Protein AF-A0A961L7G4-F1 (afdb_monomer_lite)

Foldseek 3Di:
DVVVVVQVLCCLQFNWPPDGSQPFQEWAADLLFIATVNTGTPDRVQWFFFDDDRRQTQWTWGDGLRWIKIFGADCVAPQLVVGNNRGRDIDTRFQQADELEPPDVDDDAADVSVVVSLVQLLCVLLQNDWDWDDDPNDIDIDGQDFWDWGAGSVGDIDIDGSDHQYAYEFEEQPDFYQHDADPVRHGDGRSLVCLQSSVLSNVSLLPDPDGDHSDPPQAHEYEHPDAQAQVSLLVVLVSNQVSCVVNVHPRLSYAYEYEPQALNCLLHVLNNCVSRVSRYAEYEHPPVSNVVNLCVVCVVVDAFDFPVCLCVALQVVLSLQSLLQSCLVSVNQVRHFSEYEEDPPQVPLVVCLVPVLVCLLSLGPYYHYDDPVSRRSVSSSSSVHSSSVSSVVSNVVHGPHDSVSNPPRRHDPDDPDDPVRVVVSVVVVVCVVVVVD

Radius of gyration: 24.45 Å; chains: 1; bounding box: 75×53×70 Å

Structure (mmCIF, N/CA/C/O backbone):
data_AF-A0A961L7G4-F1
#
_entry.id   AF-A0A961L7G4-F1
#
loop_
_atom_site.group_PDB
_atom_site.id
_atom_site.type_symbol
_atom_site.label_atom_id
_atom_site.label_alt_id
_atom_site.label_comp_id
_atom_site.label_asym_id
_atom_site.label_entity_id
_atom_site.label_seq_id
_atom_site.pdbx_PDB_ins_code
_atom_site.Cartn_x
_atom_site.Cartn_y
_atom_site.Cartn_z
_atom_site.occupancy
_atom_site.B_iso_or_equiv
_atom_site.auth_seq_id
_atom_site.auth_comp_id
_atom_site.auth_asym_id
_atom_site.auth_atom_id
_atom_site.pdbx_PDB_model_num
ATOM 1 N N . ARG A 1 1 ? -25.245 16.116 4.192 1.00 88.69 1 ARG A N 1
ATOM 2 C CA . ARG A 1 1 ? -24.722 15.228 3.119 1.00 88.69 1 ARG A CA 1
ATOM 3 C C . ARG A 1 1 ? -23.664 14.251 3.644 1.00 88.69 1 ARG A C 1
ATOM 5 O O . ARG A 1 1 ? -23.886 13.064 3.485 1.00 88.69 1 ARG A O 1
ATOM 12 N N . VAL A 1 2 ? -22.587 14.702 4.309 1.00 94.38 2 VAL A N 1
ATOM 13 C CA . VAL A 1 2 ? -21.545 13.802 4.869 1.00 94.38 2 VAL A CA 1
ATOM 14 C C . VAL A 1 2 ? -22.110 12.794 5.879 1.00 94.38 2 VAL A C 1
ATOM 16 O O . VAL A 1 2 ? -21.948 11.601 5.666 1.00 94.38 2 VAL A O 1
ATOM 19 N N . VAL A 1 3 ? -22.854 13.255 6.896 1.00 94.75 3 VAL A N 1
ATOM 20 C CA . VAL A 1 3 ? -23.486 12.375 7.906 1.00 94.75 3 VAL A CA 1
ATOM 21 C C . VAL A 1 3 ? -24.335 11.289 7.242 1.00 94.75 3 VAL A C 1
ATOM 23 O O . VAL A 1 3 ? -24.100 10.111 7.466 1.00 94.75 3 VAL A O 1
ATOM 26 N N . ALA A 1 4 ? -25.246 11.668 6.340 1.00 95.62 4 ALA A N 1
ATOM 27 C CA . ALA A 1 4 ? -26.076 10.709 5.608 1.00 95.62 4 ALA A CA 1
ATOM 28 C C . ALA A 1 4 ? -25.246 9.670 4.832 1.00 95.62 4 ALA A C 1
ATOM 30 O O . ALA A 1 4 ? -25.567 8.488 4.856 1.00 95.62 4 ALA A O 1
ATOM 31 N N . ARG A 1 5 ? -24.148 10.079 4.181 1.00 96.38 5 ARG A N 1
ATOM 32 C CA . ARG A 1 5 ? -23.273 9.145 3.457 1.00 96.38 5 ARG A CA 1
ATOM 33 C C . ARG A 1 5 ? -22.536 8.190 4.399 1.00 96.38 5 ARG A C 1
ATOM 35 O O . ARG A 1 5 ? -22.383 7.027 4.046 1.00 96.38 5 ARG A O 1
ATOM 42 N N . ALA A 1 6 ? -22.122 8.663 5.574 1.00 97.62 6 ALA A N 1
ATOM 43 C CA . ALA A 1 6 ? -21.542 7.814 6.609 1.00 97.62 6 ALA A CA 1
ATOM 44 C C . ALA A 1 6 ? -22.567 6.799 7.136 1.00 97.62 6 ALA A C 1
ATOM 46 O O . ALA A 1 6 ? -22.234 5.631 7.265 1.00 97.62 6 ALA A O 1
ATOM 47 N N . ARG A 1 7 ? -23.827 7.201 7.352 1.00 97.56 7 ARG A N 1
ATOM 48 C CA . ARG A 1 7 ? -24.900 6.280 7.769 1.00 97.56 7 ARG A CA 1
ATOM 49 C C . ARG A 1 7 ? -25.186 5.203 6.723 1.00 97.56 7 ARG A C 1
ATOM 51 O O . ARG A 1 7 ? -25.229 4.040 7.087 1.00 97.56 7 ARG A O 1
ATOM 58 N N . VAL A 1 8 ? -25.244 5.566 5.437 1.00 97.69 8 VAL A N 1
ATOM 59 C CA . VAL A 1 8 ? -25.352 4.586 4.336 1.00 97.69 8 VAL A CA 1
ATOM 60 C C . VAL A 1 8 ? -24.184 3.601 4.351 1.00 97.69 8 VAL A C 1
ATOM 62 O O . VAL A 1 8 ? -24.391 2.408 4.186 1.00 97.69 8 VAL A O 1
ATOM 65 N N . PHE A 1 9 ? -22.958 4.078 4.576 1.00 98.44 9 PHE A N 1
ATOM 66 C CA . PHE A 1 9 ? -21.807 3.189 4.726 1.00 98.44 9 PHE A CA 1
ATOM 67 C C . PHE A 1 9 ? -21.961 2.233 5.922 1.00 98.44 9 PHE A C 1
ATOM 69 O O . PHE A 1 9 ? -21.662 1.050 5.788 1.00 98.44 9 PHE A O 1
ATOM 76 N N . LEU A 1 10 ? -22.432 2.726 7.072 1.00 98.62 10 LEU A N 1
ATOM 77 C CA . LEU A 1 10 ? -22.656 1.885 8.249 1.00 98.62 10 LEU A CA 1
ATOM 78 C C . LEU A 1 10 ? -23.757 0.848 8.005 1.00 98.62 10 LEU A C 1
ATOM 80 O O . LEU A 1 10 ? -23.556 -0.304 8.355 1.00 98.62 10 LEU A O 1
ATOM 84 N N . ASP A 1 11 ? -24.854 1.216 7.343 1.00 98.38 11 ASP A N 1
ATOM 85 C CA . ASP A 1 11 ? -25.914 0.269 6.974 1.00 98.38 11 ASP A CA 1
ATOM 86 C C . ASP A 1 11 ? -25.420 -0.807 5.995 1.00 98.38 11 ASP A C 1
ATOM 88 O O . ASP A 1 11 ? -25.822 -1.962 6.089 1.00 98.38 11 ASP A O 1
ATOM 92 N N . GLU A 1 12 ? -24.531 -0.450 5.062 1.00 97.81 12 GLU A N 1
ATOM 93 C CA . GLU A 1 12 ? -23.933 -1.405 4.123 1.00 97.81 12 GLU A CA 1
ATOM 94 C C . GLU A 1 12 ? -22.936 -2.362 4.809 1.00 97.81 12 GLU A C 1
ATOM 96 O O . GLU A 1 12 ? -22.898 -3.545 4.481 1.00 97.81 12 GLU A O 1
ATOM 101 N N . ALA A 1 13 ? -22.102 -1.867 5.732 1.00 98.38 13 ALA A N 1
ATOM 102 C CA . ALA A 1 13 ? -21.004 -2.642 6.325 1.00 98.38 13 ALA A CA 1
ATOM 103 C C . ALA A 1 13 ? -21.362 -3.327 7.658 1.00 98.38 13 ALA A C 1
ATOM 105 O O . ALA A 1 13 ? -20.794 -4.375 7.983 1.00 98.38 13 ALA A O 1
ATOM 106 N N . PHE A 1 14 ? -22.281 -2.742 8.425 1.00 98.50 14 PHE A N 1
ATOM 107 C CA . PHE A 1 14 ? -22.672 -3.134 9.782 1.00 98.50 14 PHE A CA 1
ATOM 108 C C . PHE A 1 14 ? -24.202 -3.098 9.952 1.00 98.50 14 PHE A C 1
ATOM 110 O O . PHE A 1 14 ? -24.692 -2.434 10.860 1.00 98.50 14 PHE A O 1
ATOM 117 N N . PRO A 1 15 ? -24.976 -3.773 9.085 1.00 98.25 15 PRO A N 1
ATOM 118 C CA . PRO A 1 15 ? -26.431 -3.666 9.097 1.00 98.25 15 PRO A CA 1
ATOM 119 C C . PRO A 1 15 ? -27.023 -3.994 10.473 1.00 98.25 15 PRO A C 1
ATOM 121 O O . PRO A 1 15 ? -26.563 -4.906 11.165 1.00 98.25 15 PRO A O 1
ATOM 124 N N . LEU A 1 16 ? -28.070 -3.262 10.848 1.00 98.06 16 LEU A N 1
ATOM 125 C CA . LEU A 1 16 ? -28.826 -3.467 12.083 1.00 98.06 16 LEU A CA 1
ATOM 126 C C . LEU A 1 16 ? -30.071 -4.303 11.804 1.00 98.06 16 LEU A C 1
ATOM 128 O O . LEU A 1 16 ? -30.701 -4.181 10.751 1.00 98.06 16 LEU A O 1
ATOM 132 N N . ALA A 1 17 ? -30.466 -5.137 12.760 1.00 96.50 17 ALA A N 1
ATOM 133 C CA . ALA A 1 17 ? -31.730 -5.846 12.660 1.00 96.50 17 ALA A CA 1
ATOM 134 C C . ALA A 1 17 ? -32.893 -4.842 12.781 1.00 96.50 17 ALA A C 1
ATOM 136 O O . ALA A 1 17 ? -33.043 -4.176 13.798 1.00 96.50 17 ALA A O 1
ATOM 137 N N . GLY A 1 18 ? -33.730 -4.720 11.748 1.00 90.50 18 GLY A N 1
ATOM 138 C CA . GLY A 1 18 ? -35.003 -3.984 11.818 1.00 90.50 18 GLY A CA 1
ATOM 139 C C . GLY A 1 18 ? -34.924 -2.455 11.953 1.00 90.50 18 GLY A C 1
ATOM 140 O O . GLY A 1 18 ? -35.962 -1.830 12.152 1.00 90.50 18 GLY A O 1
ATOM 141 N N . THR A 1 19 ? -33.743 -1.843 11.831 1.00 94.56 19 THR A N 1
ATOM 142 C CA . THR A 1 19 ? -33.563 -0.379 11.849 1.00 94.56 19 THR A CA 1
ATOM 143 C C . THR A 1 19 ? -32.386 0.045 10.959 1.00 94.56 19 THR A C 1
ATOM 145 O O . THR A 1 19 ? -31.691 -0.800 10.401 1.00 94.56 19 THR A O 1
ATOM 148 N N . SER A 1 20 ? -32.169 1.352 10.807 1.00 97.06 20 SER A N 1
ATOM 149 C CA . SER A 1 20 ? -31.026 1.940 10.100 1.00 97.06 20 SER A CA 1
ATOM 150 C C . SER A 1 20 ? -30.177 2.767 11.061 1.00 97.06 20 SER A C 1
ATOM 152 O O . SER A 1 20 ? -30.685 3.448 11.955 1.00 97.06 20 SER A O 1
ATOM 154 N N . HIS A 1 21 ? -28.866 2.796 10.823 1.00 97.81 21 HIS A N 1
ATOM 155 C CA . HIS A 1 21 ? -27.957 3.717 11.493 1.00 97.81 21 HIS A CA 1
ATOM 156 C C . HIS A 1 21 ? -28.370 5.184 11.308 1.00 97.81 21 HIS A C 1
ATOM 158 O O . HIS A 1 21 ? -27.958 6.018 12.115 1.00 97.81 21 HIS A O 1
ATOM 164 N N . ALA A 1 22 ? -29.127 5.525 10.260 1.00 96.19 22 ALA A N 1
ATOM 165 C CA . ALA A 1 22 ? -29.623 6.876 10.013 1.00 96.19 22 ALA A CA 1
ATOM 166 C C . ALA A 1 22 ? -30.674 7.337 11.035 1.00 96.19 22 ALA A C 1
ATOM 168 O O . ALA A 1 22 ? -30.723 8.531 11.336 1.00 96.19 22 ALA A O 1
ATOM 169 N N . ASP A 1 23 ? -31.447 6.401 11.586 1.00 95.75 23 ASP A N 1
ATOM 170 C CA . ASP A 1 23 ? -32.513 6.665 12.560 1.00 95.75 23 ASP A CA 1
ATOM 171 C C . ASP A 1 23 ? -32.078 6.398 14.009 1.00 95.75 23 ASP A C 1
ATOM 173 O O . ASP A 1 23 ? -32.839 6.652 14.945 1.00 95.75 23 ASP A O 1
ATOM 177 N N . ALA A 1 24 ? -30.843 5.922 14.196 1.00 96.12 24 ALA A N 1
ATOM 178 C CA . ALA A 1 24 ? -30.295 5.550 15.490 1.00 96.12 24 ALA A CA 1
ATOM 179 C C . ALA A 1 24 ? -30.242 6.733 16.470 1.00 96.12 24 ALA A C 1
ATOM 181 O O . ALA A 1 24 ? -29.663 7.786 16.179 1.00 96.12 24 ALA A O 1
ATOM 182 N N . ARG A 1 25 ? -30.765 6.526 17.682 1.00 96.75 25 ARG A N 1
ATOM 183 C CA . ARG A 1 25 ? -30.749 7.508 18.784 1.00 96.75 25 ARG A CA 1
ATOM 184 C C . ARG A 1 25 ? -29.830 7.105 19.925 1.00 96.75 25 ARG A C 1
ATOM 186 O O . ARG A 1 25 ? -29.386 7.964 20.693 1.00 96.75 25 ARG A O 1
ATOM 193 N N . ARG A 1 26 ? -29.538 5.814 20.064 1.00 96.56 26 ARG A N 1
ATOM 194 C CA . ARG A 1 26 ? -28.725 5.296 21.158 1.00 96.56 26 ARG A CA 1
ATOM 195 C C . ARG A 1 26 ? -27.897 4.095 20.733 1.00 96.56 26 ARG A C 1
ATOM 197 O O . ARG A 1 26 ? -28.440 3.094 20.291 1.00 96.56 26 ARG A O 1
ATOM 204 N N . TYR A 1 27 ? -26.599 4.168 21.009 1.00 98.31 27 TYR A N 1
ATOM 205 C CA . TYR A 1 27 ? -25.680 3.031 20.991 1.00 98.31 27 TYR A CA 1
ATOM 206 C C . TYR A 1 27 ? -25.350 2.664 22.433 1.00 98.31 27 TYR A C 1
ATOM 208 O O . TYR A 1 27 ? -25.075 3.547 23.248 1.00 98.31 27 TYR A O 1
ATOM 216 N N . HIS A 1 28 ? -25.404 1.382 22.773 1.00 98.31 28 HIS A N 1
ATOM 217 C CA . HIS A 1 28 ? -24.981 0.898 24.081 1.00 98.31 28 HIS A CA 1
ATOM 218 C C . HIS A 1 28 ? -24.555 -0.565 24.021 1.00 98.31 28 HIS A C 1
ATOM 220 O O . HIS A 1 28 ? -24.944 -1.297 23.121 1.00 98.31 28 HIS A O 1
ATOM 226 N N . VAL A 1 29 ? -23.765 -0.985 25.000 1.00 98.19 29 VAL A N 1
ATOM 227 C CA . VAL A 1 29 ? -23.283 -2.356 25.145 1.00 98.19 29 VAL A CA 1
ATOM 228 C C . VAL A 1 29 ? -24.029 -3.022 26.298 1.00 98.19 29 VAL A C 1
ATOM 230 O O . VAL A 1 29 ? -24.108 -2.465 27.400 1.00 98.19 29 VAL A O 1
ATOM 233 N N . ARG A 1 30 ? -24.599 -4.206 26.056 1.00 96.88 30 ARG A N 1
ATOM 234 C CA . ARG A 1 30 ? -25.304 -5.007 27.067 1.00 96.88 30 ARG A CA 1
ATOM 235 C C . ARG A 1 30 ? -25.035 -6.488 26.828 1.00 96.88 30 ARG A C 1
ATOM 237 O O . ARG A 1 30 ? -25.307 -6.984 25.748 1.00 96.88 30 ARG A O 1
ATOM 244 N N . GLY A 1 31 ? -24.545 -7.186 27.854 1.00 93.62 31 GLY A N 1
ATOM 245 C CA . GLY A 1 31 ? -24.281 -8.628 27.766 1.00 93.62 31 GLY A CA 1
ATOM 246 C C . GLY A 1 31 ? -23.250 -8.994 26.696 1.00 93.62 31 GLY A C 1
ATOM 247 O O . GLY A 1 31 ? -23.433 -9.990 26.017 1.00 93.62 31 GLY A O 1
ATOM 248 N N . GLY A 1 32 ? -22.227 -8.155 26.504 1.00 95.19 32 GLY A N 1
ATOM 249 C CA . GLY A 1 32 ? -21.204 -8.346 25.471 1.00 95.19 32 GLY A CA 1
ATOM 250 C C . GLY A 1 32 ? -21.614 -7.908 24.064 1.00 95.19 32 GLY A C 1
ATOM 251 O O . GLY A 1 32 ? -20.765 -7.805 23.191 1.00 95.19 32 GLY A O 1
ATOM 252 N N . GLU A 1 33 ? -22.871 -7.542 23.833 1.00 97.06 33 GLU A N 1
ATOM 253 C CA . GLU A 1 33 ? -23.348 -7.164 22.503 1.00 97.06 33 GLU A CA 1
ATOM 254 C C . GLU A 1 33 ? -23.518 -5.650 22.359 1.00 97.06 33 GLU A C 1
ATOM 256 O O . GLU A 1 33 ? -23.928 -4.959 23.299 1.00 97.06 33 GLU A O 1
ATOM 261 N N . LEU A 1 34 ? -23.241 -5.131 21.160 1.00 98.31 34 LEU A N 1
ATOM 262 C CA . LEU A 1 34 ? -23.624 -3.777 20.774 1.00 98.31 34 LEU A CA 1
ATOM 263 C C . LEU A 1 34 ? -25.097 -3.752 20.359 1.00 98.31 34 LEU A C 1
ATOM 265 O O . LEU A 1 34 ? -25.500 -4.442 19.425 1.00 98.31 34 LEU A O 1
ATOM 269 N N . LEU A 1 35 ? -25.865 -2.879 21.002 1.00 98.19 35 LEU A N 1
ATOM 270 C CA . LEU A 1 35 ? -27.266 -2.622 20.708 1.00 98.19 35 LEU A CA 1
ATOM 271 C C . LEU A 1 35 ? -27.467 -1.175 20.257 1.00 98.19 35 LEU A C 1
ATOM 273 O O . LEU A 1 35 ? -26.970 -0.227 20.881 1.00 98.19 35 LEU A O 1
ATOM 277 N N . VAL A 1 36 ? -28.253 -1.011 19.198 1.00 97.81 36 VAL A N 1
ATOM 278 C CA . VAL A 1 36 ? -28.643 0.273 18.620 1.00 97.81 36 VAL A CA 1
ATOM 279 C C . VAL A 1 36 ? -30.156 0.393 18.698 1.00 97.81 36 VAL A C 1
ATOM 281 O O . VAL A 1 36 ? -30.868 -0.361 18.045 1.00 97.81 36 VAL A O 1
ATOM 284 N N . ASP A 1 37 ? -30.643 1.292 19.553 1.00 96.19 37 ASP A N 1
ATOM 285 C CA . ASP A 1 37 ? -32.067 1.388 19.915 1.00 96.19 37 ASP A CA 1
ATOM 286 C C . ASP A 1 37 ? -32.680 0.017 20.272 1.00 96.19 37 ASP A C 1
ATOM 288 O O . ASP A 1 37 ? -33.744 -0.363 19.796 1.00 96.19 37 ASP A O 1
ATOM 292 N N . ASP A 1 38 ? -31.951 -0.735 21.107 1.00 96.06 38 ASP A N 1
ATOM 293 C CA . ASP A 1 38 ? -32.267 -2.097 21.570 1.00 96.06 38 ASP A CA 1
ATOM 294 C C . ASP A 1 38 ? -32.261 -3.193 20.485 1.00 96.06 38 ASP A C 1
ATOM 296 O O . ASP A 1 38 ? -32.510 -4.357 20.802 1.00 96.06 38 ASP A O 1
ATOM 300 N N . MET A 1 39 ? -31.880 -2.866 19.247 1.00 97.62 39 MET A N 1
ATOM 301 C CA . MET A 1 39 ? -31.693 -3.834 18.165 1.00 97.62 39 MET A CA 1
ATOM 302 C C . MET A 1 39 ? -30.213 -4.220 17.997 1.00 97.62 39 MET A C 1
ATOM 304 O O . MET A 1 39 ? -29.344 -3.347 18.081 1.00 97.62 39 MET A O 1
ATOM 308 N N . PRO A 1 40 ? -29.891 -5.500 17.745 1.00 97.50 40 PRO A N 1
ATOM 309 C CA . PRO A 1 40 ? -28.516 -5.935 17.517 1.00 97.50 40 PRO A CA 1
ATOM 310 C C . PRO A 1 40 ? -28.035 -5.614 16.092 1.00 97.50 40 PRO A C 1
ATOM 312 O O . PRO A 1 40 ? -28.828 -5.341 15.183 1.00 97.50 40 PRO A O 1
ATOM 315 N N . LEU A 1 41 ? -26.719 -5.716 15.882 1.00 98.25 41 LEU A N 1
ATOM 316 C CA . LEU A 1 41 ? -26.168 -5.916 14.538 1.00 98.25 41 LEU A CA 1
ATOM 317 C C . LEU A 1 41 ? -26.725 -7.225 13.948 1.00 98.25 41 LEU A C 1
ATOM 319 O O . LEU A 1 41 ? -26.935 -8.194 14.675 1.00 98.25 41 LEU A O 1
ATOM 323 N N . VAL A 1 42 ? -26.915 -7.283 12.629 1.00 98.31 42 VAL A N 1
ATOM 324 C CA . VAL A 1 42 ? -27.249 -8.536 11.923 1.00 98.31 42 VAL A CA 1
ATOM 325 C C . VAL A 1 42 ? -26.136 -9.577 12.095 1.00 98.31 42 VAL A C 1
ATOM 327 O O . VAL A 1 42 ? -26.420 -10.767 12.183 1.00 98.31 42 VAL A O 1
ATOM 330 N N . GLU A 1 43 ? -24.887 -9.116 12.188 1.00 97.88 43 GLU A N 1
ATOM 331 C CA . GLU A 1 43 ? -23.687 -9.916 12.459 1.00 97.88 43 GLU A CA 1
ATOM 332 C C . GLU A 1 43 ? -23.034 -9.398 13.759 1.00 97.88 43 GLU A C 1
ATOM 334 O O . GLU A 1 43 ? -22.198 -8.484 13.706 1.00 97.88 43 GLU A O 1
ATOM 339 N N . PRO A 1 44 ? -23.446 -9.897 14.944 1.00 97.06 44 PRO A N 1
ATOM 340 C CA . PRO A 1 44 ? -22.960 -9.415 16.241 1.00 97.06 44 PRO A CA 1
ATOM 341 C C . PRO A 1 44 ? -21.435 -9.465 16.401 1.00 97.06 44 PRO A C 1
ATOM 343 O O . PRO A 1 44 ? -20.851 -8.589 17.036 1.00 97.06 44 PRO A O 1
ATOM 346 N N . GLU A 1 45 ? -20.766 -10.427 15.767 1.00 97.00 45 GLU A N 1
ATOM 347 C CA . GLU A 1 45 ? -19.312 -10.609 15.781 1.00 97.00 45 GLU A CA 1
ATOM 348 C C . GLU A 1 45 ? -18.526 -9.458 15.134 1.00 97.00 45 GLU A C 1
ATOM 350 O O . GLU A 1 45 ? -17.304 -9.365 15.294 1.00 97.00 45 GLU A O 1
ATOM 355 N N . LYS A 1 46 ? -19.204 -8.561 14.404 1.00 98.44 46 LYS A N 1
ATOM 356 C CA . LYS A 1 46 ? -18.589 -7.333 13.886 1.00 98.44 46 LYS A CA 1
ATOM 357 C C . LYS A 1 46 ? -18.305 -6.316 14.990 1.00 98.44 46 LYS A C 1
ATOM 359 O O . LYS A 1 46 ? -17.529 -5.392 14.746 1.00 98.44 46 LYS A O 1
ATOM 364 N N . PHE A 1 47 ? -18.879 -6.469 16.184 1.00 98.69 47 PHE A N 1
ATOM 365 C CA . PHE A 1 47 ? -18.534 -5.672 17.358 1.00 98.69 47 PHE A CA 1
ATOM 366 C C . PHE A 1 47 ? -17.247 -6.184 18.018 1.00 98.69 47 PHE A C 1
ATOM 368 O O . PHE A 1 47 ? -17.160 -7.333 18.440 1.00 98.69 47 PHE A O 1
ATOM 375 N N . ILE A 1 48 ? -16.236 -5.314 18.116 1.00 98.56 48 ILE A N 1
ATOM 376 C CA . ILE A 1 48 ? -14.892 -5.673 18.603 1.00 98.56 48 ILE A CA 1
ATOM 377 C C . ILE A 1 48 ? -14.583 -5.080 19.977 1.00 98.56 48 ILE A C 1
ATOM 379 O O . ILE A 1 48 ? -13.733 -5.607 20.692 1.00 98.56 48 ILE A O 1
ATOM 383 N N . GLY A 1 49 ? -15.241 -3.989 20.362 1.00 98.38 49 GLY A N 1
ATOM 384 C CA . GLY A 1 49 ? -15.043 -3.385 21.674 1.00 98.38 49 GLY A CA 1
ATOM 385 C C . GLY A 1 49 ? -15.512 -1.942 21.757 1.00 98.38 49 GLY A C 1
ATOM 386 O O . GLY A 1 49 ? -16.058 -1.391 20.806 1.00 98.38 49 GLY A O 1
ATOM 387 N N . TYR A 1 50 ? -15.307 -1.311 22.907 1.00 98.69 50 TYR A N 1
ATOM 388 C CA . TYR A 1 50 ? -15.765 0.054 23.168 1.00 98.69 50 TYR A CA 1
ATOM 389 C C . TYR A 1 50 ? -14.837 0.808 24.129 1.00 98.69 50 TYR A C 1
ATOM 391 O O . TYR A 1 50 ? -13.938 0.227 24.736 1.00 98.69 50 TYR A O 1
ATOM 399 N N . ARG A 1 51 ? -15.052 2.117 24.267 1.00 98.38 51 ARG A N 1
ATOM 400 C CA . ARG A 1 51 ? -14.446 2.973 25.299 1.00 98.38 51 ARG A CA 1
ATOM 401 C C . ARG A 1 51 ? -15.514 3.678 26.119 1.00 98.38 51 ARG A C 1
ATOM 403 O O . ARG A 1 51 ? -16.629 3.898 25.646 1.00 98.38 51 ARG A O 1
ATOM 410 N N . GLY A 1 52 ? -15.148 4.074 27.332 1.00 96.94 52 GLY A N 1
ATOM 411 C CA . GLY A 1 52 ? -16.054 4.737 28.261 1.00 96.94 52 GLY A CA 1
ATOM 412 C C . GLY A 1 52 ? -17.072 3.772 28.869 1.00 96.94 52 GLY A C 1
ATOM 413 O O . GLY A 1 52 ? -16.833 2.572 28.995 1.00 96.94 52 GLY A O 1
ATOM 414 N N . HIS A 1 53 ? -18.221 4.298 29.283 1.00 96.44 53 HIS A N 1
ATOM 415 C CA . HIS A 1 53 ? -19.225 3.516 30.000 1.00 96.44 53 HIS A CA 1
ATOM 416 C C . HIS A 1 53 ? -20.127 2.720 29.030 1.00 96.44 53 HIS A C 1
ATOM 418 O O . HIS A 1 53 ? -20.708 3.318 28.130 1.00 96.44 53 HIS A O 1
ATOM 424 N N . PRO A 1 54 ? -20.383 1.409 29.228 1.00 96.69 54 PRO A N 1
ATOM 425 C CA . PRO A 1 54 ? -21.118 0.580 28.256 1.00 96.69 54 PRO A CA 1
ATOM 426 C C . PRO A 1 54 ? -22.540 1.079 27.952 1.00 96.69 54 PRO A C 1
ATOM 428 O O . PRO A 1 54 ? -23.022 0.958 26.833 1.00 96.69 54 PRO A O 1
ATOM 431 N N . ARG A 1 55 ? -23.228 1.706 28.916 1.00 96.69 55 ARG A N 1
ATOM 432 C CA . ARG A 1 55 ? -24.572 2.289 28.694 1.00 96.69 55 ARG A CA 1
ATOM 433 C C . ARG A 1 55 ? -24.609 3.524 27.778 1.00 96.69 55 ARG A C 1
ATOM 435 O O . ARG A 1 55 ? -25.705 3.881 27.340 1.00 96.69 55 ARG A O 1
ATOM 442 N N . ALA A 1 56 ? -23.465 4.177 27.583 1.00 96.75 56 ALA A N 1
ATOM 443 C CA . ALA A 1 56 ? -23.268 5.389 26.791 1.00 96.75 56 ALA A CA 1
ATOM 444 C C . ALA A 1 56 ? -21.770 5.483 26.419 1.00 96.75 56 ALA A C 1
ATOM 446 O O . ALA A 1 56 ? -21.034 6.240 27.057 1.00 96.75 56 ALA A O 1
ATOM 447 N N . PRO A 1 57 ? -21.296 4.642 25.483 1.00 97.81 57 PRO A N 1
ATOM 448 C CA . PRO A 1 57 ? -19.878 4.541 25.168 1.00 97.81 57 PRO A CA 1
ATOM 449 C C . PRO A 1 57 ? -19.370 5.827 24.511 1.00 97.81 57 PRO A C 1
ATOM 451 O O . PRO A 1 57 ? -20.083 6.468 23.742 1.00 97.81 57 PRO A O 1
ATOM 454 N N . GLU A 1 58 ? -18.117 6.174 24.789 1.00 98.38 58 GLU A N 1
ATOM 455 C CA . GLU A 1 58 ? -17.407 7.282 24.135 1.00 98.38 58 GLU A CA 1
ATOM 456 C C . GLU A 1 58 ? -16.994 6.903 22.713 1.00 98.38 58 GLU A C 1
ATOM 458 O O . GLU A 1 58 ? -17.015 7.726 21.798 1.00 98.38 58 GLU A O 1
ATOM 463 N N . SER A 1 59 ? -16.641 5.635 22.503 1.00 98.38 59 SER A N 1
ATOM 464 C CA . SER A 1 59 ? -16.472 5.088 21.165 1.00 98.38 59 SER A CA 1
ATOM 465 C C . SER A 1 59 ? -16.783 3.601 21.097 1.00 98.38 59 SER A C 1
ATOM 467 O O . SER A 1 59 ? -16.745 2.891 22.102 1.00 98.38 59 SER A O 1
ATOM 469 N N . VAL A 1 60 ? -17.118 3.139 19.896 1.00 98.75 60 VAL A N 1
ATOM 470 C CA . VAL A 1 60 ? -17.397 1.736 19.566 1.00 98.75 60 VAL A CA 1
ATOM 471 C C . VAL A 1 60 ? -16.481 1.333 18.419 1.00 98.75 60 VAL A C 1
ATOM 473 O O . VAL A 1 60 ? -16.409 2.034 17.413 1.00 98.75 60 VAL A O 1
ATOM 476 N N . LEU A 1 61 ? -15.801 0.202 18.566 1.00 98.88 61 LEU A N 1
ATOM 477 C CA . LEU A 1 61 ? -14.941 -0.401 17.561 1.00 98.88 61 LEU A CA 1
ATOM 478 C C . LEU A 1 61 ? -15.684 -1.543 16.864 1.00 98.88 61 LEU A C 1
ATOM 480 O O . LEU A 1 61 ? -16.120 -2.505 17.500 1.00 98.88 61 LEU A O 1
ATOM 484 N N . LEU A 1 62 ? -15.790 -1.435 15.547 1.00 98.88 62 LEU A N 1
ATOM 485 C CA . LEU A 1 62 ? -16.377 -2.432 14.661 1.00 98.88 62 LEU A CA 1
ATOM 486 C C . LEU A 1 62 ? -15.318 -2.977 13.701 1.00 98.88 62 LEU A C 1
ATOM 488 O O . LEU A 1 62 ? -14.291 -2.331 13.491 1.00 98.88 62 LEU A O 1
ATOM 492 N N . ARG A 1 63 ? -15.561 -4.136 13.081 1.00 98.75 63 ARG A N 1
ATOM 493 C CA . ARG A 1 63 ? -14.684 -4.694 12.041 1.00 98.75 63 ARG A CA 1
ATOM 494 C C . ARG A 1 63 ? -15.471 -5.365 10.927 1.00 98.75 63 ARG A C 1
ATOM 496 O O . ARG A 1 63 ? -16.330 -6.197 11.186 1.00 98.75 63 ARG A O 1
ATOM 503 N N . ASN A 1 64 ? -15.135 -5.033 9.685 1.00 98.69 64 ASN A N 1
ATOM 504 C CA . ASN A 1 64 ? -15.721 -5.632 8.490 1.00 98.69 64 ASN A CA 1
ATOM 505 C C . ASN A 1 64 ? -14.611 -5.927 7.467 1.00 98.69 64 ASN A C 1
ATOM 507 O O . ASN A 1 64 ? -13.760 -5.071 7.235 1.00 98.69 64 ASN A O 1
ATOM 511 N N . HIS A 1 65 ? -14.592 -7.137 6.895 1.00 97.81 65 HIS A N 1
ATOM 512 C CA . HIS A 1 65 ? -13.527 -7.623 5.992 1.00 97.81 65 HIS A CA 1
ATOM 513 C C . HIS A 1 65 ? -12.093 -7.399 6.524 1.00 97.81 65 HIS A C 1
ATOM 515 O O . HIS A 1 65 ? -11.172 -7.071 5.780 1.00 97.81 65 HIS A O 1
ATOM 521 N N . GLY A 1 66 ? -11.901 -7.553 7.839 1.00 96.62 66 GLY A N 1
ATOM 522 C CA . GLY A 1 66 ? -10.601 -7.388 8.498 1.00 96.62 66 GLY A CA 1
ATOM 523 C C . GLY A 1 66 ? -10.175 -5.943 8.786 1.00 96.62 66 GLY A C 1
ATOM 524 O O . GLY A 1 66 ? -9.169 -5.769 9.466 1.00 96.62 66 GLY A O 1
ATOM 525 N N . LEU A 1 67 ? -10.937 -4.935 8.344 1.00 98.38 67 LEU A N 1
ATOM 526 C CA . LEU A 1 67 ? -10.673 -3.517 8.610 1.00 98.38 67 LEU A CA 1
ATOM 527 C C . LEU A 1 67 ? -11.564 -2.988 9.731 1.00 98.38 67 LEU A C 1
ATOM 529 O O . LEU A 1 67 ? -12.774 -3.248 9.746 1.00 98.38 67 LEU A O 1
ATOM 533 N N . HIS A 1 68 ? -10.975 -2.228 10.650 1.00 98.75 68 HIS A N 1
ATOM 534 C CA . HIS A 1 68 ? -11.692 -1.629 11.767 1.00 98.75 68 HIS A CA 1
ATOM 535 C C . HIS A 1 68 ? -12.354 -0.291 11.420 1.00 98.75 68 HIS A C 1
ATOM 537 O O . HIS A 1 68 ? -11.871 0.487 10.595 1.00 98.75 68 HIS A O 1
ATOM 543 N N . VAL A 1 69 ? -13.447 0.003 12.124 1.00 98.81 69 VAL A N 1
ATOM 544 C CA . VAL A 1 69 ? -14.167 1.277 12.073 1.00 98.81 69 VAL A CA 1
ATOM 545 C C . VAL A 1 69 ? -14.486 1.713 13.498 1.00 98.81 69 VAL A C 1
ATOM 547 O O . VAL A 1 69 ? -15.158 0.989 14.227 1.00 98.81 69 VAL A O 1
ATOM 550 N N . GLU A 1 70 ? -14.012 2.889 13.902 1.00 98.75 70 GLU A N 1
ATOM 551 C CA . GLU A 1 70 ? -14.340 3.489 15.199 1.00 98.75 70 GLU A CA 1
ATOM 552 C C . GLU A 1 70 ? -15.469 4.514 15.024 1.00 98.75 70 GLU A C 1
ATOM 554 O O . GLU A 1 70 ? -15.334 5.496 14.289 1.00 98.75 70 GLU A O 1
ATOM 559 N N . LEU A 1 71 ? -16.579 4.298 15.728 1.00 98.75 71 LEU A N 1
ATOM 560 C CA . LEU A 1 71 ? -17.648 5.278 15.899 1.00 98.75 71 LEU A CA 1
ATOM 561 C C . LEU A 1 71 ? -17.334 6.117 17.132 1.00 98.75 71 LEU A C 1
ATOM 563 O O . LEU A 1 71 ? -17.238 5.564 18.224 1.00 98.75 71 LEU A O 1
ATOM 567 N N . VAL A 1 72 ? -17.173 7.429 16.970 1.00 98.69 72 VAL A N 1
ATOM 568 C CA . VAL A 1 72 ? -16.828 8.339 18.072 1.00 98.69 72 VAL A CA 1
ATOM 569 C C . VAL A 1 72 ? -18.060 9.131 18.479 1.00 98.69 72 VAL A C 1
ATOM 571 O O . VAL A 1 72 ? -18.639 9.833 17.651 1.00 98.69 72 VAL A O 1
ATOM 574 N N . PHE A 1 73 ? -18.443 9.054 19.750 1.00 98.50 73 PHE A N 1
ATOM 575 C CA . PHE A 1 73 ? -19.600 9.747 20.302 1.00 98.50 73 PHE A CA 1
ATOM 576 C C . PHE A 1 73 ? -19.150 10.902 21.192 1.00 98.50 73 PHE A C 1
ATOM 578 O O . PHE A 1 73 ? -18.454 10.709 22.184 1.00 98.50 73 PHE A O 1
ATOM 585 N N . ASP A 1 74 ? -19.572 12.115 20.845 1.00 97.69 74 ASP A N 1
ATOM 586 C CA . ASP A 1 74 ? -19.289 13.312 21.632 1.00 97.69 74 ASP A CA 1
ATOM 587 C C . ASP A 1 74 ? -20.379 14.366 21.400 1.00 97.69 74 ASP A C 1
ATOM 589 O O . ASP A 1 74 ? -20.432 15.038 20.368 1.00 97.69 74 ASP A O 1
ATOM 593 N N . ARG A 1 75 ? -21.252 14.539 22.397 1.00 96.38 75 ARG A N 1
ATOM 594 C CA . ARG A 1 75 ? -22.356 15.512 22.350 1.00 96.38 75 ARG A CA 1
ATOM 595 C C . ARG A 1 75 ? -21.905 16.960 22.538 1.00 96.38 75 ARG A C 1
ATOM 597 O O . ARG A 1 75 ? -22.713 17.861 22.339 1.00 96.38 75 ARG A O 1
ATOM 604 N N . THR A 1 76 ? -20.650 17.195 22.914 1.00 97.12 76 THR A N 1
ATOM 605 C CA . THR A 1 76 ? -20.057 18.536 23.009 1.00 97.12 76 THR A CA 1
ATOM 606 C C . THR A 1 76 ? -19.380 18.957 21.703 1.00 97.12 76 THR A C 1
ATOM 608 O O . THR A 1 76 ? -19.214 20.150 21.445 1.00 97.12 76 THR A O 1
ATOM 611 N N . HIS A 1 77 ? -19.059 17.997 20.829 1.00 97.56 77 HIS A N 1
ATOM 612 C CA . HIS A 1 77 ? -18.493 18.258 19.512 1.00 97.56 77 HIS A CA 1
ATOM 613 C C . HIS A 1 77 ? -19.485 18.989 18.591 1.00 97.56 77 HIS A C 1
ATOM 615 O O . HIS A 1 77 ? -20.694 18.739 18.610 1.00 97.56 77 HIS A O 1
ATOM 621 N N . LEU A 1 78 ? -18.973 19.846 17.698 1.00 96.56 78 LEU A N 1
ATOM 622 C CA . LEU A 1 78 ? -19.788 20.625 16.751 1.00 96.56 78 LEU A CA 1
ATOM 623 C C . LEU A 1 78 ? -20.722 19.748 15.899 1.00 96.56 78 LEU A C 1
ATOM 625 O O . LEU A 1 78 ? -21.837 20.161 15.580 1.00 96.56 78 LEU A O 1
ATOM 629 N N . ILE A 1 79 ? -20.262 18.551 15.523 1.00 96.94 79 ILE A N 1
ATOM 630 C CA . ILE A 1 79 ? -21.054 17.586 14.747 1.00 96.94 79 ILE A CA 1
ATOM 631 C C . ILE A 1 79 ? -21.949 16.752 15.669 1.00 96.94 79 ILE A C 1
ATOM 633 O O . ILE A 1 79 ? -23.154 16.694 15.440 1.00 96.94 79 ILE A O 1
ATOM 637 N N . GLY A 1 80 ? -21.389 16.151 16.724 1.00 96.81 80 GLY A N 1
ATOM 638 C CA . GLY A 1 80 ? -22.130 15.216 17.574 1.00 96.81 80 GLY A CA 1
ATOM 639 C C . GLY A 1 80 ? -23.248 15.883 18.377 1.00 96.81 80 GLY A C 1
ATOM 640 O O . GLY A 1 80 ? -24.299 15.284 18.562 1.00 96.81 80 GLY A O 1
ATOM 641 N N . SER A 1 81 ? -23.107 17.161 18.741 1.00 96.88 81 SER A N 1
ATOM 642 C CA . SER A 1 81 ? -24.191 17.959 19.347 1.00 96.88 81 SER A CA 1
ATOM 643 C C . SER A 1 81 ? -25.447 18.085 18.470 1.00 96.88 81 SER A C 1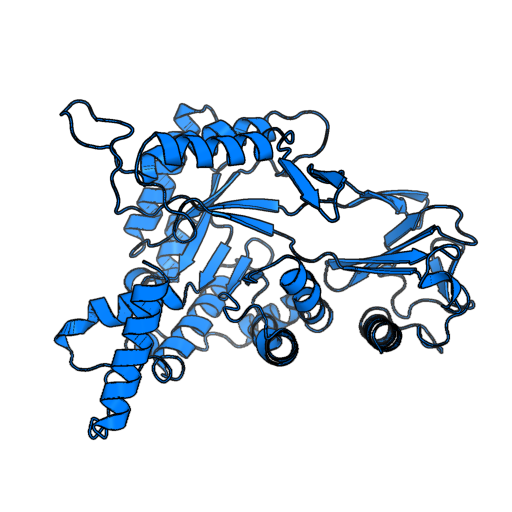
ATOM 645 O O . SER A 1 81 ? -26.520 18.407 18.976 1.00 96.88 81 SER A O 1
ATOM 647 N N . ARG A 1 82 ? -25.326 17.844 17.157 1.00 95.88 82 ARG A N 1
ATOM 648 C CA . ARG A 1 82 ? -26.415 17.923 16.169 1.00 95.88 82 ARG A CA 1
ATOM 649 C C . ARG A 1 82 ? -26.823 16.552 15.619 1.00 95.88 82 ARG A C 1
ATOM 651 O O . ARG A 1 82 ? -27.736 16.485 14.799 1.00 95.88 82 ARG A O 1
ATOM 658 N N . ASP A 1 83 ? -26.149 15.482 16.033 1.00 97.00 83 ASP A N 1
ATOM 659 C CA . ASP A 1 83 ? -26.466 14.104 15.658 1.00 97.00 83 ASP A CA 1
ATOM 660 C C . ASP A 1 83 ? -27.394 13.469 16.705 1.00 97.00 83 ASP A C 1
ATOM 662 O O . ASP A 1 83 ? -27.213 13.657 17.908 1.00 97.00 83 ASP A O 1
ATOM 666 N N . GLN A 1 84 ? -28.392 12.699 16.262 1.00 95.25 84 GLN A N 1
ATOM 667 C CA . GLN A 1 84 ? -29.422 12.138 17.149 1.00 95.25 84 GLN A CA 1
ATOM 668 C C . GLN A 1 84 ? -28.853 11.155 18.182 1.00 95.25 84 GLN A C 1
ATOM 670 O O . GLN A 1 84 ? -29.348 11.093 19.310 1.00 95.25 84 GLN A O 1
ATOM 675 N N . ALA A 1 85 ? -27.792 10.431 17.817 1.00 96.12 85 ALA A N 1
ATOM 676 C CA . ALA A 1 85 ? -27.082 9.510 18.694 1.00 96.12 85 ALA A CA 1
ATOM 677 C C . ALA A 1 85 ? -25.868 10.146 19.386 1.00 96.12 85 ALA A C 1
ATOM 679 O O . ALA A 1 85 ? -25.261 9.521 20.255 1.00 96.12 85 ALA A O 1
ATOM 680 N N . GLY A 1 86 ? -25.510 11.385 19.040 1.00 97.19 86 GLY A N 1
ATOM 681 C CA . GLY A 1 86 ? -24.273 12.017 19.491 1.00 97.19 86 GLY A CA 1
ATOM 682 C C . GLY A 1 86 ? -23.033 11.604 18.693 1.00 97.19 86 GLY A C 1
ATOM 683 O O . GLY A 1 86 ? -21.924 11.832 19.169 1.00 97.19 86 GLY A O 1
ATOM 684 N N . LEU A 1 87 ? -23.189 10.983 17.516 1.00 98.12 87 LEU A N 1
ATOM 685 C CA . LEU A 1 87 ? -22.068 10.545 16.681 1.00 98.12 87 LEU A CA 1
ATOM 686 C C . LEU A 1 87 ? -21.311 11.761 16.128 1.00 98.12 87 LEU A C 1
ATOM 688 O O . LEU A 1 87 ? -21.829 12.530 15.317 1.00 98.12 87 LEU A O 1
ATOM 692 N N . ALA A 1 88 ? -20.075 11.932 16.577 1.00 98.25 88 ALA A N 1
ATOM 693 C CA . ALA A 1 88 ? -19.213 13.046 16.217 1.00 98.25 88 ALA A CA 1
ATOM 694 C C . ALA A 1 88 ? -18.346 12.751 14.989 1.00 98.25 88 ALA A C 1
ATOM 696 O O . ALA A 1 88 ? -18.084 13.675 14.217 1.00 98.25 88 ALA A O 1
ATOM 697 N N . ASP A 1 89 ? -17.908 11.499 14.814 1.00 98.44 89 ASP A N 1
ATOM 698 C CA . ASP A 1 89 ? -17.035 11.084 13.713 1.00 98.44 89 ASP A CA 1
ATOM 699 C C . ASP A 1 89 ? -17.111 9.567 13.448 1.00 98.44 89 ASP A C 1
ATOM 701 O O . ASP A 1 89 ? -17.502 8.787 14.322 1.00 98.44 89 ASP A O 1
ATOM 705 N N . VAL A 1 90 ? -16.703 9.155 12.245 1.00 98.62 90 VAL A N 1
ATOM 706 C CA . VAL A 1 90 ? -16.516 7.751 11.845 1.00 98.62 90 VAL A CA 1
ATOM 707 C C . VAL A 1 90 ? -15.097 7.599 11.314 1.00 98.62 90 VAL A C 1
ATOM 709 O O . VAL A 1 90 ? -14.775 8.061 10.218 1.00 98.62 90 VAL A O 1
ATOM 712 N N . ARG A 1 91 ? -14.236 6.943 12.089 1.00 98.56 91 ARG A N 1
ATOM 713 C CA . ARG A 1 91 ? -12.819 6.780 11.759 1.00 98.56 91 ARG A CA 1
ATOM 714 C C . ARG A 1 91 ? -12.578 5.413 11.143 1.00 98.56 91 ARG A C 1
ATOM 716 O O . ARG A 1 91 ? -12.858 4.390 11.758 1.00 98.56 91 ARG A O 1
ATOM 723 N N . LEU A 1 92 ? -12.040 5.416 9.931 1.00 98.69 92 LEU A N 1
ATOM 724 C CA . LEU A 1 92 ? -11.753 4.210 9.159 1.00 98.69 92 LEU A CA 1
ATOM 725 C C . LEU A 1 92 ? -10.284 3.821 9.322 1.00 98.69 92 LEU A C 1
ATOM 727 O O . LEU A 1 92 ? -9.387 4.632 9.056 1.00 98.69 92 LEU A O 1
ATOM 731 N N . GLU A 1 93 ? -10.037 2.568 9.688 1.00 98.62 93 GLU A N 1
ATOM 732 C CA . GLU A 1 93 ? -8.736 1.953 9.460 1.00 98.62 93 GLU A CA 1
ATOM 733 C C . GLU A 1 93 ? -8.493 1.890 7.943 1.00 98.62 93 GLU A C 1
ATOM 735 O O . GLU A 1 93 ? -9.350 1.445 7.180 1.00 98.62 93 GLU A O 1
ATOM 740 N N . SER A 1 94 ? -7.366 2.434 7.480 1.00 98.00 94 SER A N 1
ATOM 741 C CA . SER A 1 94 ? -7.188 2.751 6.057 1.00 98.00 94 SER A CA 1
ATOM 742 C C . SER A 1 94 ? -5.810 2.383 5.523 1.00 98.00 94 SER A C 1
ATOM 744 O O . SER A 1 94 ? -5.647 1.325 4.920 1.00 98.00 94 SER A O 1
ATOM 746 N N . ALA A 1 95 ? -4.804 3.239 5.718 1.00 97.62 95 ALA A N 1
ATOM 747 C CA . ALA A 1 95 ? -3.432 2.970 5.294 1.00 97.62 95 ALA A CA 1
ATOM 748 C C . ALA A 1 95 ? -2.792 1.879 6.178 1.00 97.62 95 ALA A C 1
ATOM 750 O O . ALA A 1 95 ? -1.990 2.176 7.060 1.00 97.62 95 ALA A O 1
ATOM 751 N N . MET A 1 96 ? -3.157 0.613 5.943 1.00 97.44 96 MET A N 1
ATOM 752 C CA . MET A 1 96 ? -2.647 -0.556 6.678 1.00 97.44 96 MET A CA 1
ATOM 753 C C . MET A 1 96 ? -1.124 -0.665 6.603 1.00 97.44 96 MET A C 1
ATOM 755 O O . MET A 1 96 ? -0.466 -1.064 7.564 1.00 97.44 96 MET A O 1
ATOM 759 N N . SER A 1 97 ? -0.561 -0.276 5.461 1.00 98.25 97 SER A N 1
ATOM 760 C CA . SER A 1 97 ? 0.874 -0.176 5.238 1.00 98.25 97 SER A CA 1
ATOM 761 C C . SER A 1 97 ? 1.232 1.100 4.483 1.00 98.25 97 SER A C 1
ATOM 763 O O . SER A 1 97 ? 0.437 1.588 3.680 1.00 98.25 97 SER A O 1
ATOM 765 N N . ALA A 1 98 ? 2.440 1.608 4.711 1.00 98.31 98 ALA A N 1
ATOM 766 C CA . ALA A 1 98 ? 3.012 2.747 4.003 1.00 98.31 98 ALA A CA 1
ATOM 767 C C . ALA A 1 98 ? 4.446 2.425 3.568 1.00 98.31 98 ALA A C 1
ATOM 769 O O . ALA A 1 98 ? 5.215 1.852 4.339 1.00 98.31 98 ALA A O 1
ATOM 770 N N . ILE A 1 99 ? 4.792 2.798 2.337 1.00 98.69 99 ILE A N 1
ATOM 771 C CA . ILE A 1 99 ? 6.145 2.670 1.796 1.00 98.69 99 ILE A CA 1
ATOM 772 C C . ILE A 1 99 ? 6.861 4.000 2.039 1.00 98.69 99 ILE A C 1
ATOM 774 O O . ILE A 1 99 ? 6.431 5.033 1.532 1.00 98.69 99 ILE A O 1
ATOM 778 N N . MET A 1 100 ? 7.918 3.968 2.845 1.00 98.75 100 MET A N 1
ATOM 779 C CA . MET A 1 100 ? 8.855 5.073 3.026 1.00 98.75 100 MET A CA 1
ATOM 780 C C . MET A 1 100 ? 9.862 5.006 1.890 1.00 98.75 100 MET A C 1
ATOM 782 O O . MET A 1 100 ? 10.636 4.054 1.804 1.00 98.75 100 MET A O 1
ATOM 786 N N . ASP A 1 101 ? 9.777 5.966 0.982 1.00 98.69 101 ASP A N 1
ATOM 787 C CA . ASP A 1 101 ? 10.419 5.868 -0.317 1.00 98.69 101 ASP A CA 1
ATOM 788 C C . ASP A 1 101 ? 11.790 6.547 -0.348 1.00 98.69 101 ASP A C 1
ATOM 790 O O . ASP A 1 101 ? 11.913 7.704 0.053 1.00 98.69 101 ASP A O 1
ATOM 794 N N . LEU A 1 102 ? 12.805 5.812 -0.809 1.00 98.62 102 LEU A N 1
ATOM 795 C CA . LEU A 1 102 ? 14.165 6.297 -1.057 1.00 98.62 102 LEU A CA 1
ATOM 796 C C . LEU A 1 102 ? 14.517 6.264 -2.553 1.00 98.62 102 LEU A C 1
ATOM 798 O O . LEU A 1 102 ? 15.685 6.417 -2.895 1.00 98.62 102 LEU A O 1
ATOM 802 N N . GLU A 1 103 ? 13.529 6.018 -3.417 1.00 98.44 103 GLU A N 1
ATOM 803 C CA . GLU A 1 103 ? 13.695 5.882 -4.862 1.00 98.44 103 GLU A CA 1
ATOM 804 C C . GLU A 1 103 ? 12.899 6.969 -5.611 1.00 98.44 103 GLU A C 1
ATOM 806 O O . GLU A 1 103 ? 13.216 8.145 -5.458 1.00 98.44 103 GLU A O 1
ATOM 811 N N . ASP A 1 104 ? 11.878 6.635 -6.413 1.00 96.56 104 ASP A N 1
ATOM 812 C CA . ASP A 1 104 ? 11.363 7.568 -7.430 1.00 96.56 104 ASP A CA 1
ATOM 813 C C . ASP A 1 104 ? 10.705 8.847 -6.890 1.00 96.56 104 ASP A C 1
ATOM 815 O O . ASP A 1 104 ? 10.537 9.805 -7.645 1.00 96.56 104 ASP A O 1
ATOM 819 N N . SER A 1 105 ? 10.272 8.887 -5.622 1.00 96.56 105 SER A N 1
ATOM 820 C CA . SER A 1 105 ? 9.627 10.078 -5.056 1.00 96.56 105 SER A CA 1
ATOM 821 C C . SER A 1 105 ? 10.588 11.046 -4.360 1.00 96.56 105 SER A C 1
ATOM 823 O O . SER A 1 105 ? 10.116 11.993 -3.724 1.00 96.56 105 SER A O 1
ATOM 825 N N . VAL A 1 106 ? 11.901 10.802 -4.401 1.00 97.69 106 VAL A N 1
ATOM 826 C CA . VAL A 1 106 ? 12.918 11.652 -3.766 1.00 97.69 106 VAL A CA 1
ATOM 827 C C . VAL A 1 106 ? 14.080 11.929 -4.719 1.00 97.69 106 VAL A C 1
ATOM 829 O O . VAL A 1 106 ? 14.389 11.131 -5.595 1.00 97.69 106 VAL A O 1
ATOM 832 N N . ALA A 1 107 ? 14.746 13.067 -4.534 1.00 97.75 107 ALA A N 1
ATOM 833 C CA . ALA A 1 107 ? 16.029 13.348 -5.166 1.00 97.75 107 ALA A CA 1
ATOM 834 C C . ALA A 1 107 ? 17.116 13.180 -4.102 1.00 97.75 107 ALA A C 1
ATOM 836 O O . ALA A 1 107 ? 17.152 13.949 -3.142 1.00 97.75 107 ALA A O 1
ATOM 837 N N . CYS A 1 108 ? 17.946 12.145 -4.233 1.00 97.19 108 CYS A N 1
ATOM 838 C CA . CYS A 1 108 ? 19.078 11.922 -3.341 1.00 97.19 108 CYS A CA 1
ATOM 839 C C . CYS A 1 108 ? 20.329 11.585 -4.145 1.00 97.19 108 CYS A C 1
ATOM 841 O O . CYS A 1 108 ? 20.516 10.438 -4.542 1.00 97.19 108 CYS A O 1
ATOM 843 N N . VAL A 1 109 ? 21.167 12.587 -4.404 1.00 97.31 109 VAL A N 1
ATOM 844 C CA . VAL A 1 109 ? 22.261 12.473 -5.387 1.00 97.31 109 VAL A CA 1
ATOM 845 C C . VAL A 1 109 ? 23.646 12.378 -4.751 1.00 97.31 109 VAL A C 1
ATOM 847 O O . VAL A 1 109 ? 24.615 12.054 -5.432 1.00 97.31 109 VAL A O 1
ATOM 850 N N . ASP A 1 110 ? 23.743 12.607 -3.443 1.00 97.88 110 ASP A N 1
ATOM 851 C CA . ASP A 1 110 ? 24.994 12.557 -2.693 1.00 97.88 110 ASP A CA 1
ATOM 852 C C . ASP A 1 110 ? 24.800 12.069 -1.243 1.00 97.88 110 ASP A C 1
ATOM 854 O O . ASP A 1 110 ? 23.721 11.633 -0.827 1.00 97.88 110 ASP A O 1
ATOM 858 N N . ALA A 1 111 ? 25.879 12.115 -0.459 1.00 98.38 111 ALA A N 1
ATOM 859 C CA . ALA A 1 111 ? 25.869 11.694 0.935 1.00 98.38 111 ALA A CA 1
ATOM 860 C C . ALA A 1 111 ? 24.953 12.545 1.829 1.00 98.38 111 ALA A C 1
ATOM 862 O O . ALA A 1 111 ? 24.368 12.003 2.769 1.00 98.38 111 ALA A O 1
ATOM 863 N N . GLU A 1 112 ? 24.839 13.853 1.582 1.00 98.38 112 GLU A N 1
ATOM 864 C CA . GLU A 1 112 ? 24.027 14.752 2.405 1.00 98.38 112 GLU A CA 1
ATOM 865 C C . GLU A 1 112 ? 22.551 14.372 2.288 1.00 98.38 112 GLU A C 1
ATOM 867 O O . GLU A 1 112 ? 21.883 14.139 3.308 1.00 98.38 112 GLU A O 1
ATOM 872 N N . ASP A 1 113 ? 22.082 14.185 1.056 1.00 98.44 113 ASP A N 1
ATOM 873 C CA . ASP A 1 113 ? 20.709 13.777 0.786 1.00 98.44 113 ASP A CA 1
ATOM 874 C C . ASP A 1 113 ? 20.400 12.396 1.375 1.00 98.44 113 ASP A C 1
ATOM 876 O O . ASP A 1 113 ? 19.404 12.215 2.091 1.00 98.44 113 ASP A O 1
ATOM 880 N N . LYS A 1 114 ? 21.278 11.409 1.132 1.00 98.56 114 LYS A N 1
ATOM 881 C CA . LYS A 1 114 ? 21.087 10.042 1.642 1.00 98.56 114 LYS A CA 1
ATOM 882 C C . LYS A 1 114 ? 21.054 10.019 3.165 1.00 98.56 114 LYS A C 1
ATOM 884 O O . LYS A 1 114 ? 20.190 9.363 3.747 1.00 98.56 114 LYS A O 1
ATOM 889 N N . VAL A 1 115 ? 21.924 10.777 3.836 1.00 98.62 115 VAL A N 1
ATOM 890 C CA . VAL A 1 115 ? 21.890 10.920 5.299 1.00 98.62 115 VAL A CA 1
ATOM 891 C C . VAL A 1 115 ? 20.581 11.562 5.762 1.00 98.62 115 VAL A C 1
ATOM 893 O O . VAL A 1 115 ? 20.025 11.124 6.773 1.00 98.62 115 VAL A O 1
ATOM 896 N N . GLY A 1 116 ? 20.058 12.560 5.045 1.00 98.38 116 GLY A N 1
ATOM 897 C CA . GLY A 1 116 ? 18.744 13.147 5.313 1.00 98.38 116 GLY A CA 1
ATOM 898 C C . GLY A 1 116 ? 17.625 12.102 5.289 1.00 98.38 116 GLY A C 1
ATOM 899 O O . GLY A 1 116 ? 16.865 11.972 6.256 1.00 98.38 116 GLY A O 1
ATOM 900 N N . ALA A 1 117 ? 17.575 11.293 4.232 1.00 98.50 117 ALA A N 1
ATOM 901 C CA . ALA A 1 117 ? 16.571 10.248 4.073 1.00 98.50 117 ALA A CA 1
ATOM 902 C C . ALA A 1 117 ? 16.712 9.131 5.132 1.00 98.50 117 ALA A C 1
ATOM 904 O O . ALA A 1 117 ? 15.736 8.754 5.793 1.00 98.50 117 ALA A O 1
ATOM 905 N N . TYR A 1 118 ? 17.938 8.666 5.395 1.00 98.81 118 TYR A N 1
ATOM 906 C CA . TYR A 1 118 ? 18.217 7.675 6.438 1.00 98.81 118 TYR A CA 1
ATOM 907 C C . TYR A 1 118 ? 17.890 8.184 7.845 1.00 98.81 118 TYR A C 1
ATOM 909 O O . TYR A 1 118 ? 17.401 7.416 8.675 1.00 98.81 118 TYR A O 1
ATOM 917 N N . ARG A 1 119 ? 18.102 9.473 8.135 1.00 98.75 119 ARG A N 1
ATOM 918 C CA . ARG A 1 119 ? 17.750 10.076 9.430 1.00 98.75 119 ARG A CA 1
ATOM 919 C C . ARG A 1 119 ? 16.244 10.024 9.681 1.00 98.75 119 ARG A C 1
ATOM 921 O O . ARG A 1 119 ? 15.830 9.696 10.795 1.00 98.75 119 ARG A O 1
ATOM 928 N N . ASN A 1 120 ? 15.430 10.275 8.656 1.00 98.62 120 ASN A N 1
ATOM 929 C CA . ASN A 1 120 ? 13.975 10.141 8.754 1.00 98.62 120 ASN A CA 1
ATOM 930 C C . ASN A 1 120 ? 13.567 8.684 9.013 1.00 98.62 120 ASN A C 1
ATOM 932 O O . ASN A 1 120 ? 12.776 8.419 9.922 1.00 98.62 120 ASN A O 1
ATOM 936 N N . TRP A 1 121 ? 14.160 7.729 8.286 1.00 98.81 121 TRP A N 1
ATOM 937 C CA . TRP A 1 121 ? 13.938 6.299 8.531 1.00 98.81 121 TRP A CA 1
ATOM 938 C C . TRP A 1 121 ? 14.341 5.880 9.955 1.00 98.81 121 TRP A C 1
ATOM 940 O O . TRP A 1 121 ? 13.606 5.153 10.627 1.00 98.81 121 TRP A O 1
ATOM 950 N N . LEU A 1 122 ? 15.455 6.410 10.467 1.00 98.75 122 LEU A N 1
ATOM 951 C CA . LEU A 1 122 ? 15.913 6.175 11.835 1.00 98.75 122 LEU A CA 1
ATOM 952 C C . LEU A 1 122 ? 14.927 6.692 12.877 1.00 98.75 122 LEU A C 1
ATOM 954 O O . LEU A 1 122 ? 14.584 5.949 13.800 1.00 98.75 122 LEU A O 1
ATOM 958 N N . GLY A 1 123 ? 14.430 7.918 12.715 1.00 98.31 123 GLY A N 1
ATOM 959 C CA . GLY A 1 123 ? 13.413 8.476 13.604 1.00 98.31 123 GLY A CA 1
ATOM 960 C C . GLY A 1 123 ? 12.133 7.632 13.628 1.00 98.31 123 GLY A C 1
ATOM 961 O O . GLY A 1 123 ? 11.538 7.414 14.686 1.00 98.31 123 GLY A O 1
ATOM 962 N N . LEU A 1 124 ? 11.724 7.087 12.476 1.00 98.44 124 LEU A N 1
ATOM 963 C CA . LEU A 1 124 ? 10.569 6.187 12.380 1.00 98.44 124 LEU A CA 1
ATOM 964 C C . LEU A 1 124 ? 10.809 4.858 13.110 1.00 98.44 124 LEU A C 1
ATOM 966 O O . LEU A 1 124 ? 9.950 4.416 13.875 1.00 98.44 124 LEU A O 1
ATOM 970 N N . MET A 1 125 ? 11.973 4.232 12.920 1.00 98.56 125 MET A N 1
ATOM 971 C CA . MET A 1 125 ? 12.301 2.945 13.551 1.00 98.56 125 MET A CA 1
ATOM 972 C C . MET A 1 125 ? 12.523 3.065 15.060 1.00 98.56 125 MET A C 1
ATOM 974 O O . MET A 1 125 ? 12.093 2.193 15.821 1.00 98.56 125 MET A O 1
ATOM 978 N N . LYS A 1 126 ? 13.092 4.180 15.530 1.00 97.56 126 LYS A N 1
ATOM 979 C CA . LYS A 1 126 ? 13.153 4.511 16.962 1.00 97.56 126 LYS A CA 1
ATOM 980 C C . LYS A 1 126 ? 11.778 4.872 17.521 1.00 97.56 126 LYS A C 1
ATOM 982 O O . LYS A 1 126 ? 11.446 4.469 18.635 1.00 97.56 126 LYS A O 1
ATOM 987 N N . GLY A 1 127 ? 10.925 5.499 16.718 1.00 96.38 127 GLY A N 1
ATOM 988 C CA . GLY A 1 127 ? 9.601 5.969 17.118 1.00 96.38 127 GLY A CA 1
ATOM 989 C C . GLY A 1 127 ? 9.609 7.380 17.713 1.00 96.38 127 GLY A C 1
ATOM 990 O O . GLY A 1 127 ? 8.654 7.748 18.392 1.00 96.38 127 GLY A O 1
ATOM 991 N N . ASP A 1 128 ? 10.677 8.145 17.485 1.00 96.19 128 ASP A N 1
ATOM 992 C CA . ASP A 1 128 ? 10.893 9.495 18.012 1.00 96.19 128 ASP A CA 1
ATOM 993 C C . ASP A 1 128 ? 10.912 10.578 16.920 1.00 96.19 128 ASP A C 1
ATOM 995 O O . ASP A 1 128 ? 11.182 11.739 17.227 1.00 96.19 128 ASP A O 1
ATOM 999 N N . LEU A 1 129 ? 10.568 10.231 15.669 1.00 97.44 129 LEU A N 1
ATOM 1000 C CA . LEU A 1 129 ? 10.396 11.223 14.608 1.00 97.44 129 LEU A CA 1
ATOM 1001 C C . LEU A 1 129 ? 9.348 12.267 15.019 1.00 97.44 129 LEU A C 1
ATOM 1003 O O . LEU A 1 129 ? 8.191 11.945 15.321 1.00 97.44 129 LEU A O 1
ATOM 1007 N N . VAL A 1 130 ? 9.770 13.526 14.994 1.00 96.81 130 VAL A N 1
ATOM 1008 C CA . VAL A 1 130 ? 8.972 14.689 15.360 1.00 96.81 130 VAL A CA 1
ATOM 1009 C C . VAL A 1 130 ? 9.273 15.823 14.391 1.00 96.81 130 VAL A C 1
ATOM 1011 O O . VAL A 1 130 ? 10.418 16.006 13.994 1.00 96.81 130 VAL A O 1
ATOM 1014 N N . GLU A 1 131 ? 8.244 16.582 14.029 1.00 95.50 131 GLU A N 1
ATOM 1015 C CA . GLU A 1 131 ? 8.363 17.756 13.162 1.00 95.50 131 GLU A CA 1
ATOM 1016 C C . GLU A 1 131 ? 7.576 18.921 13.765 1.00 95.50 131 GLU A C 1
ATOM 1018 O O . GLU A 1 131 ? 6.512 18.711 14.363 1.00 95.50 131 GLU A O 1
ATOM 1023 N N . THR A 1 132 ? 8.084 20.146 13.611 1.00 95.25 132 THR A N 1
ATOM 1024 C CA . THR A 1 132 ? 7.472 21.349 14.183 1.00 95.25 132 THR A CA 1
ATOM 1025 C C . THR A 1 132 ? 7.243 22.392 13.101 1.00 95.25 132 THR A C 1
ATOM 1027 O O . THR A 1 132 ? 8.184 22.904 12.511 1.00 95.25 132 THR A O 1
ATOM 1030 N N . PHE A 1 133 ? 5.985 22.768 12.878 1.00 94.38 133 PHE A N 1
ATOM 1031 C CA . PHE A 1 133 ? 5.611 23.688 11.801 1.00 94.38 133 PHE A CA 1
ATOM 1032 C C . PHE A 1 133 ? 4.508 24.660 12.231 1.00 94.38 133 PHE A C 1
ATOM 1034 O O . PHE A 1 133 ? 3.826 24.456 13.234 1.00 94.38 133 PHE A O 1
ATOM 1041 N N . GLN A 1 134 ? 4.326 25.734 11.464 1.00 95.06 134 GLN A N 1
ATOM 1042 C CA . GLN A 1 134 ? 3.288 26.739 11.701 1.00 95.06 134 GLN A CA 1
ATOM 1043 C C . GLN A 1 134 ? 2.002 26.376 10.953 1.00 95.06 134 GLN A C 1
ATOM 1045 O O . GLN A 1 134 ? 2.027 26.090 9.756 1.00 95.06 134 GLN A O 1
ATOM 1050 N N . LYS A 1 135 ? 0.857 26.420 11.638 1.00 91.94 135 LYS A N 1
ATOM 1051 C CA . LYS A 1 135 ? -0.462 26.245 11.017 1.00 91.94 135 LYS A CA 1
ATOM 1052 C C . LYS A 1 135 ? -1.479 27.159 11.689 1.00 91.94 135 LYS A C 1
ATOM 1054 O O . LYS A 1 135 ? -1.711 27.052 12.886 1.00 91.94 135 LYS A O 1
ATOM 1059 N N . GLY A 1 136 ? -2.098 28.050 10.911 1.00 90.75 136 GLY A N 1
ATOM 1060 C CA . GLY A 1 136 ? -3.094 28.993 11.433 1.00 90.75 136 GLY A CA 1
ATOM 1061 C C . GLY A 1 136 ? -2.536 29.954 12.491 1.00 90.75 136 GLY A C 1
ATOM 1062 O O . GLY A 1 136 ? -3.249 30.298 13.424 1.00 90.75 136 GLY A O 1
ATOM 1063 N N . GLY A 1 137 ? -1.258 30.336 12.379 1.00 92.94 137 GLY A N 1
ATOM 1064 C CA . GLY A 1 137 ? -0.585 31.234 13.327 1.00 92.94 137 GLY A CA 1
ATOM 1065 C C . GLY A 1 137 ? -0.118 30.580 14.633 1.00 92.94 137 GLY A C 1
ATOM 1066 O O . GLY A 1 137 ? 0.417 31.279 15.488 1.00 92.94 137 GLY A O 1
ATOM 1067 N N . ALA A 1 138 ? -0.299 29.266 14.795 1.00 93.31 138 ALA A N 1
ATOM 1068 C CA . ALA A 1 138 ? 0.182 28.516 15.950 1.00 93.31 138 ALA A CA 1
ATOM 1069 C C . ALA A 1 138 ? 1.256 27.496 15.553 1.00 93.31 138 ALA A C 1
ATOM 1071 O O . ALA A 1 138 ? 1.171 26.848 14.502 1.00 93.31 138 ALA A O 1
ATOM 1072 N N . GLN A 1 139 ? 2.236 27.314 16.439 1.00 94.75 139 GLN A N 1
ATOM 1073 C CA . GLN A 1 139 ? 3.220 26.247 16.322 1.00 94.75 139 GLN A CA 1
ATOM 1074 C C . GLN A 1 139 ? 2.558 24.904 16.649 1.00 94.75 139 GLN A C 1
ATOM 1076 O O . GLN A 1 139 ? 1.939 24.735 17.699 1.00 94.75 139 GLN A O 1
ATOM 1081 N N . VAL A 1 140 ? 2.704 23.937 15.749 1.00 96.06 140 VAL A N 1
ATOM 1082 C CA . VAL A 1 140 ? 2.182 22.579 15.890 1.00 96.06 140 VAL A CA 1
ATOM 1083 C C . VAL A 1 140 ? 3.349 21.603 15.887 1.00 96.06 140 VAL A C 1
ATOM 1085 O O . VAL A 1 140 ? 4.158 21.599 14.963 1.00 96.06 140 VAL A O 1
ATOM 1088 N N . ILE A 1 141 ? 3.399 20.747 16.908 1.00 95.19 141 ILE A N 1
ATOM 1089 C CA . ILE A 1 141 ? 4.356 19.642 17.010 1.00 95.19 141 ILE A CA 1
ATOM 1090 C C . ILE A 1 141 ? 3.640 18.355 16.603 1.00 95.19 141 ILE A C 1
ATOM 1092 O O . ILE A 1 141 ? 2.660 17.959 17.239 1.00 95.19 141 ILE A O 1
ATOM 1096 N N . ARG A 1 142 ? 4.131 17.679 15.563 1.00 96.38 142 ARG A N 1
ATOM 1097 C CA . ARG A 1 142 ? 3.589 16.402 15.083 1.00 96.38 142 ARG A CA 1
ATOM 1098 C C . ARG A 1 142 ? 4.527 15.258 15.444 1.00 96.38 142 ARG A C 1
ATOM 1100 O O . ARG A 1 142 ? 5.727 15.356 15.235 1.00 96.38 142 ARG A O 1
ATOM 1107 N N . ARG A 1 143 ? 3.953 14.170 15.958 1.00 96.12 143 ARG A N 1
ATOM 1108 C CA . ARG A 1 143 ? 4.646 12.940 16.365 1.00 96.12 143 ARG A CA 1
ATOM 1109 C C . ARG A 1 143 ? 3.834 11.712 15.956 1.00 96.12 143 ARG A C 1
ATOM 1111 O O . ARG A 1 143 ? 2.663 11.843 15.601 1.00 96.12 143 ARG A O 1
ATOM 1118 N N . LEU A 1 144 ? 4.443 10.534 16.029 1.00 96.00 144 LEU A N 1
ATOM 1119 C CA . LEU A 1 144 ? 3.763 9.265 15.765 1.00 96.00 144 LEU A CA 1
ATOM 1120 C C . LEU A 1 144 ? 2.639 9.009 16.786 1.00 96.00 144 LEU A C 1
ATOM 1122 O O . LEU A 1 144 ? 2.826 9.193 17.988 1.00 96.00 144 LEU A O 1
ATOM 1126 N N . ASN A 1 145 ? 1.476 8.564 16.302 1.00 95.75 145 ASN A N 1
ATOM 1127 C CA . ASN A 1 145 ? 0.333 8.230 17.156 1.00 95.75 145 ASN A CA 1
ATOM 1128 C C . ASN A 1 145 ? 0.616 6.982 18.009 1.00 95.75 145 ASN A C 1
ATOM 1130 O O . ASN A 1 145 ? 1.296 6.072 17.529 1.00 95.75 145 ASN A O 1
ATOM 1134 N N . PRO A 1 146 ? 0.076 6.882 19.235 1.00 95.44 146 PRO A N 1
ATOM 1135 C CA . PRO A 1 146 ? 0.123 5.653 20.027 1.00 95.44 146 PRO A CA 1
ATOM 1136 C C . PRO A 1 146 ? -0.815 4.577 19.456 1.00 95.44 146 PRO A C 1
ATOM 1138 O O . PRO A 1 146 ? -1.589 4.843 18.540 1.00 95.44 146 PRO A O 1
ATOM 1141 N N . ASP A 1 147 ? -0.735 3.357 19.990 1.00 95.94 147 ASP A N 1
ATOM 1142 C CA . ASP A 1 147 ? -1.766 2.336 19.756 1.00 95.94 147 ASP A CA 1
ATOM 1143 C C . ASP A 1 147 ? -3.054 2.670 20.513 1.00 95.94 147 ASP A C 1
ATOM 1145 O O . ASP A 1 147 ? -3.055 3.475 21.447 1.00 95.94 147 ASP A O 1
ATOM 1149 N N . LEU A 1 148 ? -4.162 2.083 20.071 1.00 95.75 148 LEU A N 1
ATOM 1150 C CA . LEU A 1 148 ? -5.495 2.366 20.583 1.00 95.75 148 LEU A CA 1
ATOM 1151 C C . LEU A 1 148 ? -6.024 1.148 21.347 1.00 95.75 148 LEU A C 1
ATOM 1153 O O . LEU A 1 148 ? -6.198 0.086 20.761 1.00 95.75 148 LEU A O 1
ATOM 1157 N N . THR A 1 149 ? -6.330 1.322 22.633 1.00 97.19 149 THR A N 1
ATOM 1158 C CA . THR A 1 149 ? -6.898 0.267 23.494 1.00 97.19 149 THR A CA 1
ATOM 1159 C C . THR A 1 149 ? -8.402 0.453 23.682 1.00 97.19 149 THR A C 1
ATOM 1161 O O . THR A 1 149 ? -8.864 1.588 23.806 1.00 97.19 149 THR A O 1
ATOM 1164 N N . PHE A 1 150 ? -9.155 -0.643 23.695 1.00 98.44 150 PHE A N 1
ATOM 1165 C CA . PHE A 1 150 ? -10.606 -0.722 23.881 1.00 98.44 150 PHE A CA 1
ATOM 1166 C C . PHE A 1 150 ? -10.938 -1.819 24.897 1.00 98.44 150 PHE A C 1
ATOM 1168 O O . PHE A 1 150 ? -10.169 -2.763 25.064 1.00 98.44 150 PHE A O 1
ATOM 1175 N N . THR A 1 151 ? -12.099 -1.729 25.541 1.00 98.44 151 THR A N 1
ATOM 1176 C CA . THR A 1 151 ? -12.675 -2.830 26.317 1.00 98.44 151 THR A CA 1
ATOM 1177 C C . THR A 1 151 ? -13.330 -3.833 25.372 1.00 98.44 151 THR A C 1
ATOM 1179 O O . THR A 1 151 ? -14.134 -3.438 24.526 1.00 98.44 151 THR A O 1
ATOM 1182 N N . ALA A 1 152 ? -12.988 -5.115 25.503 1.00 97.81 152 ALA A N 1
ATOM 1183 C CA . ALA A 1 152 ? -13.549 -6.181 24.672 1.00 97.81 152 ALA A CA 1
ATOM 1184 C C . ALA A 1 152 ? -15.018 -6.497 25.047 1.00 97.81 152 ALA A C 1
ATOM 1186 O O . ALA A 1 152 ? -15.418 -6.218 26.181 1.00 97.81 152 ALA A O 1
ATOM 1187 N N . PRO A 1 153 ? -15.803 -7.128 24.150 1.00 94.69 153 PRO A N 1
ATOM 1188 C CA . PRO A 1 153 ? -17.173 -7.585 24.404 1.00 94.69 153 PRO A CA 1
ATOM 1189 C C . PRO A 1 153 ? -17.330 -8.355 25.722 1.00 94.69 153 PRO A C 1
ATOM 1191 O O . PRO A 1 153 ? -18.131 -7.983 26.575 1.00 94.69 153 PRO A O 1
ATOM 1194 N N . GLU A 1 154 ? -16.479 -9.359 25.931 1.00 90.38 154 GLU A N 1
ATOM 1195 C CA . GLU A 1 154 ? -16.499 -10.245 27.104 1.00 90.38 154 GLU A CA 1
ATOM 1196 C C . GLU A 1 154 ? -15.717 -9.685 28.310 1.00 90.38 154 GLU A C 1
ATOM 1198 O O . GLU A 1 154 ? -15.471 -10.382 29.294 1.00 90.38 154 GLU A O 1
ATOM 1203 N N . GLY A 1 155 ? -15.290 -8.420 28.240 1.00 89.56 155 GLY A N 1
ATOM 1204 C CA . GLY A 1 155 ? -14.343 -7.820 29.178 1.00 89.56 155 GLY A CA 1
ATOM 1205 C C . GLY A 1 155 ? -12.875 -8.071 28.808 1.00 89.56 155 GLY A C 1
ATOM 1206 O O . GLY A 1 155 ? -12.546 -8.819 27.892 1.00 89.56 155 GLY A O 1
ATOM 1207 N N . GLY A 1 156 ? -11.964 -7.393 29.510 1.00 95.69 156 GLY A N 1
ATOM 1208 C CA . GLY A 1 156 ? -10.546 -7.332 29.135 1.00 95.69 156 GLY A CA 1
ATOM 1209 C C . GLY A 1 156 ? -10.256 -6.267 28.072 1.00 95.69 156 GLY A C 1
ATOM 1210 O O . GLY A 1 156 ? -11.087 -5.395 27.812 1.00 95.69 156 GLY A O 1
ATOM 1211 N N . GLU A 1 157 ? -9.061 -6.320 27.478 1.00 96.75 157 GLU A N 1
ATOM 1212 C CA . GLU A 1 157 ? -8.564 -5.296 26.552 1.00 96.75 157 GLU A CA 1
ATOM 1213 C C . GLU A 1 157 ? -8.339 -5.837 25.134 1.00 96.75 157 GLU A C 1
ATOM 1215 O O . GLU A 1 157 ? -7.782 -6.918 24.940 1.00 96.75 157 GLU A O 1
ATOM 1220 N N . VAL A 1 158 ? -8.709 -5.031 24.138 1.00 96.69 158 VAL A N 1
ATOM 1221 C CA . VAL A 1 158 ? -8.323 -5.194 22.732 1.00 96.69 158 VAL A CA 1
ATOM 1222 C C . VAL A 1 158 ? -7.494 -3.986 22.321 1.00 96.69 158 VAL A C 1
ATOM 1224 O O . VAL A 1 158 ? -7.928 -2.845 22.477 1.00 96.69 158 VAL A O 1
ATOM 1227 N N . THR A 1 159 ? -6.312 -4.229 21.759 1.00 95.50 159 THR A N 1
ATOM 1228 C CA . THR A 1 159 ? -5.420 -3.174 21.264 1.00 95.50 159 THR A CA 1
ATOM 1229 C C . THR A 1 159 ? -5.317 -3.251 19.749 1.00 95.50 159 THR A C 1
ATOM 1231 O O . THR A 1 159 ? -4.962 -4.294 19.200 1.00 95.50 159 THR A O 1
ATOM 1234 N N . VAL A 1 160 ? -5.578 -2.132 19.076 1.00 95.31 160 VAL A N 1
ATOM 1235 C CA . VAL A 1 160 ? -5.368 -1.971 17.634 1.00 95.31 160 VAL A CA 1
ATOM 1236 C C . VAL A 1 160 ? -4.204 -1.025 17.375 1.00 95.31 160 VAL A C 1
ATOM 1238 O O . VAL A 1 160 ? -3.959 -0.065 18.114 1.00 95.31 160 VAL A O 1
ATOM 1241 N N . LYS A 1 161 ? -3.455 -1.308 16.312 1.00 95.56 161 LYS A N 1
ATOM 1242 C CA . LYS A 1 161 ? -2.278 -0.525 15.956 1.00 95.56 161 LYS A CA 1
ATOM 1243 C C . LYS A 1 161 ? -2.712 0.861 15.472 1.00 95.56 161 LYS A C 1
ATOM 1245 O O . LYS A 1 161 ? -3.518 0.978 14.560 1.00 95.56 161 LYS A O 1
ATOM 1250 N N . GLY A 1 162 ? -2.148 1.920 16.045 1.00 96.12 162 GLY A N 1
ATOM 1251 C CA . GLY A 1 162 ? -2.504 3.303 15.684 1.00 96.12 162 GLY A CA 1
ATOM 1252 C C . GLY A 1 162 ? -1.678 3.902 14.541 1.00 96.12 162 GLY A C 1
ATOM 1253 O O . GLY A 1 162 ? -1.725 5.111 14.305 1.00 96.12 162 GLY A O 1
ATOM 1254 N N . ARG A 1 163 ? -0.857 3.086 13.871 1.00 97.31 163 ARG A N 1
ATOM 1255 C CA . ARG A 1 163 ? 0.095 3.490 12.824 1.00 97.31 163 ARG A CA 1
ATOM 1256 C C . ARG A 1 163 ? 0.123 2.440 11.719 1.00 97.31 163 ARG A C 1
ATOM 1258 O O . ARG A 1 163 ? 0.001 1.253 12.010 1.00 97.31 163 ARG A O 1
ATOM 1265 N N . ALA A 1 164 ? 0.383 2.871 10.489 1.00 97.81 164 ALA A N 1
ATOM 1266 C CA . ALA A 1 164 ? 0.639 1.972 9.368 1.00 97.81 164 ALA A CA 1
ATOM 1267 C C . ALA A 1 164 ? 1.846 1.055 9.643 1.00 97.81 164 ALA A C 1
ATOM 1269 O O . ALA A 1 164 ? 2.791 1.444 10.336 1.00 97.81 164 ALA A O 1
ATOM 1270 N N . LEU A 1 165 ? 1.837 -0.149 9.070 1.00 98.44 165 LEU A N 1
ATOM 1271 C CA . LEU A 1 165 ? 3.048 -0.950 8.916 1.00 98.44 165 LEU A CA 1
ATOM 1272 C C . LEU A 1 165 ? 3.972 -0.275 7.895 1.00 98.44 165 LEU A C 1
ATOM 1274 O O . LEU A 1 165 ? 3.578 -0.039 6.756 1.00 98.44 165 LEU A O 1
ATOM 1278 N N . LEU A 1 166 ? 5.198 0.027 8.294 1.00 98.69 166 LEU A N 1
ATOM 1279 C CA . LEU A 1 166 ? 6.164 0.711 7.449 1.00 98.69 166 LEU A CA 1
ATOM 1280 C C . LEU A 1 166 ? 7.022 -0.297 6.690 1.00 98.69 166 LEU A C 1
ATOM 1282 O O . LEU A 1 166 ? 7.634 -1.182 7.297 1.00 98.69 166 LEU A O 1
ATOM 1286 N N . LEU A 1 167 ? 7.075 -0.109 5.378 1.00 98.81 167 LEU A N 1
ATOM 1287 C CA . LEU A 1 167 ? 8.064 -0.679 4.477 1.00 98.81 167 LEU A CA 1
ATOM 1288 C C . LEU A 1 167 ? 9.038 0.433 4.082 1.00 98.81 167 LEU A C 1
ATOM 1290 O O . LEU A 1 167 ? 8.664 1.604 4.111 1.00 98.81 167 LEU A O 1
ATOM 1294 N N . VAL A 1 168 ? 10.250 0.077 3.677 1.00 98.88 168 VAL A N 1
ATOM 1295 C CA . VAL A 1 168 ? 11.193 1.010 3.044 1.00 98.88 168 VAL A CA 1
ATOM 1296 C C . VAL A 1 168 ? 11.410 0.588 1.595 1.00 98.88 168 VAL A C 1
ATOM 1298 O O . VAL A 1 168 ? 11.607 -0.599 1.338 1.00 98.88 168 VAL A O 1
ATOM 1301 N N . ARG A 1 169 ? 11.305 1.513 0.639 1.00 98.88 169 ARG A N 1
ATOM 1302 C CA . ARG A 1 169 ? 11.671 1.248 -0.757 1.00 98.88 169 ARG A CA 1
ATOM 1303 C C . ARG A 1 169 ? 13.090 1.722 -0.978 1.00 98.88 169 ARG A C 1
ATOM 1305 O O . ARG A 1 169 ? 13.336 2.919 -1.007 1.00 98.88 169 ARG A O 1
ATOM 1312 N N . ASN A 1 170 ? 13.994 0.757 -1.075 1.00 98.81 170 ASN A N 1
ATOM 1313 C CA . ASN A 1 170 ? 15.379 1.007 -1.444 1.00 98.81 170 ASN A CA 1
ATOM 1314 C C . ASN A 1 170 ? 15.442 1.260 -2.953 1.00 98.81 170 ASN A C 1
ATOM 1316 O O . ASN A 1 170 ? 14.562 0.801 -3.683 1.00 98.81 170 ASN A O 1
ATOM 1320 N N . VAL A 1 171 ? 16.508 1.897 -3.431 1.00 98.69 171 VAL A N 1
ATOM 1321 C CA . VAL A 1 171 ? 16.749 2.016 -4.875 1.00 98.69 171 VAL A CA 1
ATOM 1322 C C . VAL A 1 171 ? 16.995 0.651 -5.525 1.00 98.69 171 VAL A C 1
ATOM 1324 O O . VAL A 1 171 ? 17.251 -0.343 -4.837 1.00 98.69 171 VAL A O 1
ATOM 1327 N N . GLY A 1 172 ? 16.911 0.590 -6.858 1.00 98.19 172 GLY A N 1
ATOM 1328 C CA . GLY A 1 172 ? 17.142 -0.608 -7.675 1.00 98.19 172 GLY A CA 1
ATOM 1329 C C . GLY A 1 172 ? 18.606 -1.074 -7.723 1.00 98.19 172 GLY A C 1
ATOM 1330 O O . GLY A 1 172 ? 19.365 -0.916 -6.765 1.00 98.19 172 GLY A O 1
ATOM 1331 N N . HIS A 1 173 ? 19.000 -1.721 -8.821 1.00 98.56 173 HIS A N 1
ATOM 1332 C CA . HIS A 1 173 ? 20.363 -2.254 -9.008 1.00 98.56 173 HIS A CA 1
ATOM 1333 C C . HIS A 1 173 ? 21.280 -1.349 -9.848 1.00 98.56 173 HIS A C 1
ATOM 1335 O O . HIS A 1 173 ? 22.463 -1.642 -9.968 1.00 98.56 173 HIS A O 1
ATOM 1341 N N . LEU A 1 174 ? 20.744 -0.275 -10.435 1.00 98.44 174 LEU A N 1
ATOM 1342 C CA . LEU A 1 174 ? 21.422 0.508 -11.472 1.00 98.44 174 LEU A CA 1
ATOM 1343 C C . LEU A 1 174 ? 22.462 1.500 -10.932 1.00 98.44 174 LEU A C 1
ATOM 1345 O O . LEU A 1 174 ? 23.594 1.517 -11.404 1.00 98.44 174 LEU A O 1
ATOM 1349 N N . MET A 1 175 ? 22.053 2.362 -10.001 1.00 98.12 175 MET A N 1
ATOM 1350 C CA . MET A 1 175 ? 22.809 3.570 -9.662 1.00 98.12 175 MET A CA 1
ATOM 1351 C C . MET A 1 175 ? 23.971 3.287 -8.705 1.00 98.12 175 MET A C 1
ATOM 1353 O O . MET A 1 175 ? 23.877 2.435 -7.815 1.00 98.12 175 MET A O 1
ATOM 1357 N N . THR A 1 176 ? 25.050 4.049 -8.866 1.00 98.56 176 THR A N 1
ATOM 1358 C CA . THR A 1 176 ? 26.120 4.222 -7.876 1.00 98.56 176 THR A CA 1
ATOM 1359 C C . THR A 1 176 ? 25.936 5.550 -7.144 1.00 98.56 176 THR A C 1
ATOM 1361 O O . THR A 1 176 ? 25.140 6.387 -7.573 1.00 98.56 176 THR A O 1
ATOM 1364 N N . ASN A 1 177 ? 26.614 5.731 -6.010 1.00 98.06 177 ASN A N 1
ATOM 1365 C CA . ASN A 1 177 ? 26.557 6.984 -5.262 1.00 98.06 177 ASN A CA 1
ATOM 1366 C C . ASN A 1 177 ? 27.935 7.339 -4.669 1.00 98.06 177 ASN A C 1
ATOM 1368 O O . ASN A 1 177 ? 28.576 6.467 -4.071 1.00 98.06 177 ASN A O 1
ATOM 1372 N N . PRO A 1 178 ? 28.375 8.612 -4.741 1.00 97.81 178 PRO A N 1
ATOM 1373 C CA . PRO A 1 178 ? 29.692 9.042 -4.262 1.00 97.81 178 PRO A CA 1
ATOM 1374 C C . PRO A 1 178 ? 29.845 9.035 -2.734 1.00 97.81 178 PRO A C 1
ATOM 1376 O O . PRO A 1 178 ? 30.929 9.319 -2.226 1.00 97.81 178 PRO A O 1
ATOM 1379 N N . ALA A 1 179 ? 28.793 8.714 -1.974 1.00 98.00 179 ALA A N 1
ATOM 1380 C CA . ALA A 1 179 ? 28.853 8.631 -0.517 1.00 98.00 179 ALA A CA 1
ATOM 1381 C C . ALA A 1 179 ? 29.875 7.605 0.001 1.00 98.00 179 ALA A C 1
ATOM 1383 O O . ALA A 1 179 ? 30.394 7.770 1.108 1.00 98.00 179 ALA A O 1
ATOM 1384 N N . ILE A 1 180 ? 30.153 6.544 -0.766 1.00 98.12 180 ILE A N 1
ATOM 1385 C CA . ILE A 1 180 ? 31.134 5.510 -0.422 1.00 98.12 180 ILE A CA 1
ATOM 1386 C C . ILE A 1 180 ? 31.925 5.145 -1.679 1.00 98.12 180 ILE A C 1
ATOM 1388 O O . ILE A 1 180 ? 31.332 4.812 -2.705 1.00 98.12 180 ILE A O 1
ATOM 1392 N N . LEU A 1 181 ? 33.255 5.148 -1.566 1.00 98.12 181 LEU A N 1
ATOM 1393 C CA . LEU A 1 181 ? 34.153 4.594 -2.577 1.00 98.12 181 LEU A CA 1
ATOM 1394 C C . LEU A 1 181 ? 34.623 3.196 -2.159 1.00 98.12 181 LEU A C 1
ATOM 1396 O O . LEU A 1 181 ? 34.849 2.941 -0.972 1.00 98.12 181 LEU A O 1
ATOM 1400 N N . ASP A 1 182 ? 34.758 2.294 -3.124 1.00 96.94 182 ASP A N 1
ATOM 1401 C CA . ASP A 1 182 ? 35.348 0.976 -2.925 1.00 96.94 182 ASP A CA 1
ATOM 1402 C C . ASP A 1 182 ? 36.889 1.035 -2.853 1.00 96.94 182 ASP A C 1
ATOM 1404 O O . ASP A 1 182 ? 37.507 2.102 -2.878 1.00 96.94 182 ASP A O 1
ATOM 1408 N N . ALA A 1 183 ? 37.528 -0.130 -2.712 1.00 97.19 183 ALA A N 1
ATOM 1409 C CA . ALA A 1 183 ? 38.983 -0.230 -2.576 1.00 97.19 183 ALA A CA 1
ATOM 1410 C C . ALA A 1 183 ? 39.754 0.202 -3.837 1.00 97.19 183 ALA A C 1
ATOM 1412 O O . ALA A 1 183 ? 40.928 0.558 -3.728 1.00 97.19 183 ALA A O 1
ATOM 1413 N N . ASP A 1 184 ? 39.099 0.195 -4.999 1.00 97.38 184 ASP A N 1
ATOM 1414 C CA . ASP A 1 184 ? 39.660 0.616 -6.282 1.00 97.38 184 ASP A CA 1
ATOM 1415 C C . ASP A 1 184 ? 39.346 2.098 -6.582 1.00 97.38 184 ASP A C 1
ATOM 1417 O O . ASP A 1 184 ? 39.781 2.643 -7.598 1.00 97.38 184 ASP A O 1
ATOM 1421 N N . GLY A 1 185 ? 38.630 2.778 -5.676 1.00 97.50 185 GLY A N 1
ATOM 1422 C CA . GLY A 1 185 ? 38.237 4.181 -5.790 1.00 97.50 185 GLY A CA 1
ATOM 1423 C C . GLY A 1 185 ? 36.962 4.418 -6.604 1.00 97.50 185 GLY A C 1
ATOM 1424 O O . GLY A 1 185 ? 36.654 5.572 -6.898 1.00 97.50 185 GLY A O 1
ATOM 1425 N N . GLY A 1 186 ? 36.231 3.362 -6.976 1.00 98.06 186 GLY A N 1
ATOM 1426 C CA . GLY A 1 186 ? 34.944 3.448 -7.667 1.00 98.06 186 GLY A CA 1
ATOM 1427 C C . GLY A 1 186 ? 33.787 3.732 -6.710 1.00 98.06 186 GLY A C 1
ATOM 1428 O O . GLY A 1 186 ? 33.838 3.372 -5.5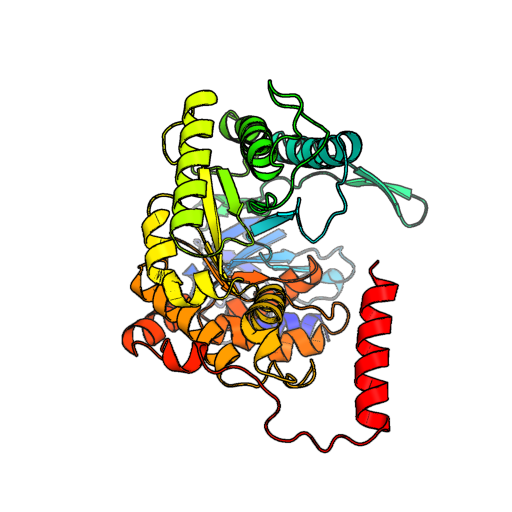37 1.00 98.06 186 GLY A O 1
ATOM 1429 N N . GLU A 1 187 ? 32.725 4.376 -7.193 1.00 98.50 187 GLU A N 1
ATOM 1430 C CA . GLU A 1 187 ? 31.509 4.568 -6.396 1.00 98.50 187 GLU A CA 1
ATOM 1431 C C . GLU A 1 187 ? 30.805 3.235 -6.122 1.00 98.50 187 GLU A C 1
ATOM 1433 O O . GLU A 1 187 ? 30.604 2.413 -7.019 1.00 98.50 187 GLU A O 1
ATOM 1438 N N . VAL A 1 188 ? 30.355 3.038 -4.884 1.00 98.19 188 VAL A N 1
ATOM 1439 C CA . VAL A 1 188 ? 29.578 1.852 -4.517 1.00 98.19 188 VAL A CA 1
ATOM 1440 C C . VAL A 1 188 ? 28.165 1.933 -5.100 1.00 98.19 188 VAL A C 1
ATOM 1442 O O . VAL A 1 188 ? 27.522 2.983 -5.088 1.00 98.19 188 VAL A O 1
ATOM 1445 N N . PHE A 1 189 ? 27.640 0.787 -5.546 1.00 98.50 189 PHE A N 1
ATOM 1446 C CA . PHE A 1 189 ? 26.237 0.652 -5.943 1.00 98.50 189 PHE A CA 1
ATOM 1447 C C . PHE A 1 189 ? 25.293 1.045 -4.802 1.00 98.50 189 PHE A C 1
ATOM 1449 O O . PHE A 1 189 ? 25.286 0.439 -3.724 1.00 98.50 189 PHE A O 1
ATOM 1456 N N . GLU A 1 190 ? 24.438 2.027 -5.065 1.00 98.75 190 GLU A N 1
ATOM 1457 C CA . GLU A 1 190 ? 23.567 2.647 -4.073 1.00 98.75 190 GLU A CA 1
ATOM 1458 C C . GLU A 1 190 ? 22.590 1.630 -3.466 1.00 98.75 190 GLU A C 1
ATOM 1460 O O . GLU A 1 190 ? 22.358 1.625 -2.259 1.00 98.75 190 GLU A O 1
ATOM 1465 N N . GLY A 1 191 ? 22.099 0.679 -4.268 1.00 98.62 191 GLY A N 1
ATOM 1466 C CA . GLY A 1 191 ? 21.223 -0.392 -3.792 1.00 98.62 191 GLY A CA 1
ATOM 1467 C C . GLY A 1 191 ? 21.860 -1.303 -2.732 1.00 98.62 191 GLY A C 1
ATOM 1468 O O . GLY A 1 191 ? 21.137 -1.858 -1.899 1.00 98.62 191 GLY A O 1
ATOM 1469 N N . LEU A 1 192 ? 23.193 -1.453 -2.734 1.00 98.69 192 LEU A N 1
ATOM 1470 C CA . LEU A 1 192 ? 23.933 -2.201 -1.708 1.00 98.69 192 LEU A CA 1
ATOM 1471 C C . LEU A 1 192 ? 24.107 -1.366 -0.435 1.00 98.69 192 LEU A C 1
ATOM 1473 O O . LEU A 1 192 ? 23.929 -1.886 0.670 1.00 98.69 192 LEU A O 1
ATOM 1477 N N . MET A 1 193 ? 24.391 -0.069 -0.592 1.00 98.56 193 MET A N 1
ATOM 1478 C CA . MET A 1 193 ? 24.439 0.888 0.516 1.00 98.56 193 MET A CA 1
ATOM 1479 C C . MET A 1 193 ? 23.088 0.942 1.245 1.00 98.56 193 MET A C 1
ATOM 1481 O O . MET A 1 193 ? 23.036 0.737 2.460 1.00 98.56 193 MET A O 1
ATOM 1485 N N . ASP A 1 194 ? 21.994 1.124 0.503 1.00 98.81 194 ASP A N 1
ATOM 1486 C CA . ASP A 1 194 ? 20.630 1.131 1.028 1.00 98.81 194 ASP A CA 1
ATOM 1487 C C . ASP A 1 194 ? 20.326 -0.157 1.801 1.00 98.81 194 ASP A C 1
ATOM 1489 O O . ASP A 1 194 ? 19.818 -0.104 2.922 1.00 98.81 194 ASP A O 1
ATOM 1493 N N . ALA A 1 195 ? 20.645 -1.327 1.234 1.00 98.88 195 ALA A N 1
ATOM 1494 C CA . ALA A 1 195 ? 20.378 -2.616 1.872 1.00 98.88 195 ALA A CA 1
ATOM 1495 C C . ALA A 1 195 ? 21.042 -2.727 3.253 1.00 98.88 195 ALA A C 1
ATOM 1497 O O . ALA A 1 195 ? 20.395 -3.158 4.207 1.00 98.88 195 ALA A O 1
ATOM 1498 N N . MET A 1 196 ? 22.300 -2.297 3.382 1.00 98.88 196 MET A N 1
ATOM 1499 C CA . MET A 1 196 ? 23.009 -2.315 4.661 1.00 98.88 196 MET A CA 1
ATOM 1500 C C . MET A 1 196 ? 22.427 -1.296 5.650 1.00 98.88 196 MET A C 1
ATOM 1502 O O . MET A 1 196 ? 22.071 -1.647 6.778 1.00 98.88 196 MET A O 1
ATOM 1506 N N . VAL A 1 197 ? 22.311 -0.032 5.234 1.00 98.88 197 VAL A N 1
ATOM 1507 C CA . VAL A 1 197 ? 21.968 1.078 6.135 1.00 98.88 197 VAL A CA 1
ATOM 1508 C C . VAL A 1 197 ? 20.517 0.990 6.609 1.00 98.88 197 VAL A C 1
ATOM 1510 O O . VAL A 1 197 ? 20.242 1.127 7.803 1.00 98.88 197 VAL A O 1
ATOM 1513 N N . THR A 1 198 ? 19.574 0.703 5.710 1.00 98.94 198 THR A N 1
ATOM 1514 C CA . THR A 1 198 ? 18.144 0.643 6.060 1.00 98.94 198 THR A CA 1
ATOM 1515 C C . THR A 1 198 ? 17.819 -0.517 7.001 1.00 98.94 198 THR A C 1
ATOM 1517 O O . THR A 1 198 ? 17.012 -0.344 7.921 1.00 98.94 198 THR A O 1
ATOM 1520 N N . VAL A 1 199 ? 18.475 -1.675 6.835 1.00 98.88 199 VAL A N 1
ATOM 1521 C CA . VAL A 1 199 ? 18.300 -2.840 7.717 1.00 98.88 199 VAL A CA 1
ATOM 1522 C C . VAL A 1 199 ? 18.971 -2.607 9.067 1.00 98.88 199 VAL A C 1
ATOM 1524 O O . VAL A 1 199 ? 18.349 -2.887 10.093 1.00 98.88 199 VAL A O 1
ATOM 1527 N N . LEU A 1 200 ? 20.181 -2.032 9.091 1.00 98.88 200 LEU A N 1
ATOM 1528 C CA . LEU A 1 200 ? 20.847 -1.619 10.331 1.00 98.88 200 LEU A CA 1
ATOM 1529 C C . LEU A 1 200 ? 19.942 -0.693 11.155 1.00 98.88 200 LEU A C 1
ATOM 1531 O O . LEU A 1 200 ? 19.737 -0.914 12.348 1.00 98.88 200 LEU A O 1
ATOM 1535 N N . ILE A 1 201 ? 19.340 0.304 10.508 1.00 98.88 201 ILE A N 1
ATOM 1536 C CA . ILE A 1 201 ? 18.397 1.220 11.149 1.00 98.88 201 ILE A CA 1
ATOM 1537 C C . ILE A 1 201 ? 17.142 0.481 11.647 1.00 98.88 201 ILE A C 1
ATOM 1539 O O . ILE A 1 201 ? 16.689 0.711 12.772 1.00 98.88 201 ILE A O 1
ATOM 1543 N N . ALA A 1 202 ? 16.594 -0.448 10.862 1.00 98.81 202 ALA A N 1
ATOM 1544 C CA . ALA A 1 202 ? 15.418 -1.225 11.252 1.00 98.81 202 ALA A CA 1
ATOM 1545 C C . ALA A 1 202 ? 15.648 -2.103 12.498 1.00 98.81 202 ALA A C 1
ATOM 1547 O O . ALA A 1 202 ? 14.691 -2.424 13.208 1.00 98.81 202 ALA A O 1
ATOM 1548 N N . MET A 1 203 ? 16.901 -2.423 12.849 1.00 98.56 203 MET A N 1
ATOM 1549 C CA . MET A 1 203 ? 17.217 -3.121 14.101 1.00 98.56 203 MET A CA 1
ATOM 1550 C C . MET A 1 203 ? 16.760 -2.348 15.345 1.00 98.56 203 MET A C 1
ATOM 1552 O O . MET A 1 203 ? 16.505 -2.973 16.375 1.00 98.56 203 MET A O 1
ATOM 1556 N N . HIS A 1 204 ? 16.622 -1.017 15.275 1.00 98.50 204 HIS A N 1
ATOM 1557 C CA . HIS A 1 204 ? 16.051 -0.235 16.373 1.00 98.50 204 HIS A CA 1
ATOM 1558 C C . HIS A 1 204 ? 14.615 -0.657 16.688 1.00 98.50 204 HIS A C 1
ATOM 1560 O O . HIS A 1 204 ? 14.268 -0.729 17.863 1.00 98.50 204 HIS A O 1
ATOM 1566 N N . ASP A 1 205 ? 13.809 -0.994 15.676 1.00 98.44 205 ASP A N 1
ATOM 1567 C CA . ASP A 1 205 ? 12.464 -1.532 15.887 1.00 98.44 205 ASP A CA 1
ATOM 1568 C C . ASP A 1 205 ? 12.506 -2.969 16.422 1.00 98.44 205 ASP A C 1
ATOM 1570 O O . ASP A 1 205 ? 11.843 -3.288 17.410 1.00 98.44 205 ASP A O 1
ATOM 1574 N N . LEU A 1 206 ? 13.343 -3.826 15.823 1.00 97.75 206 LEU A N 1
ATOM 1575 C CA . LEU A 1 206 ? 13.462 -5.237 16.214 1.00 97.75 206 LEU A CA 1
ATOM 1576 C C . LEU A 1 206 ? 13.908 -5.414 17.675 1.00 97.75 206 LEU A C 1
ATOM 1578 O O . LEU A 1 206 ? 13.466 -6.346 18.348 1.00 97.75 206 LEU A O 1
ATOM 1582 N N . ARG A 1 207 ? 14.764 -4.512 18.170 1.00 96.56 207 ARG A N 1
ATOM 1583 C CA . ARG A 1 207 ? 15.308 -4.527 19.538 1.00 96.56 207 ARG A CA 1
ATOM 1584 C C . ARG A 1 207 ? 14.368 -3.936 20.586 1.00 96.56 207 ARG A C 1
ATOM 1586 O O . ARG A 1 207 ? 14.651 -4.071 21.777 1.00 96.56 207 ARG A O 1
ATOM 1593 N N . LYS A 1 208 ? 13.272 -3.277 20.195 1.00 95.12 208 LYS A N 1
ATOM 1594 C CA . LYS A 1 208 ? 12.302 -2.767 21.173 1.00 95.12 208 LYS A CA 1
ATOM 1595 C C . LYS A 1 208 ? 11.787 -3.925 22.011 1.00 95.12 208 LYS A C 1
ATOM 1597 O O . LYS A 1 208 ? 11.430 -4.963 21.478 1.00 95.12 208 LYS A O 1
ATOM 1602 N N . THR A 1 209 ? 11.715 -3.741 23.323 1.00 89.81 209 THR A N 1
ATOM 1603 C CA . THR A 1 209 ? 11.065 -4.686 24.249 1.00 89.81 209 THR A CA 1
ATOM 1604 C C . THR A 1 209 ? 9.753 -4.133 24.792 1.00 89.81 209 THR A C 1
ATOM 1606 O O . THR A 1 209 ? 8.902 -4.896 25.239 1.00 89.81 209 THR A O 1
ATOM 1609 N N . LYS A 1 210 ? 9.567 -2.811 24.707 1.00 87.19 210 LYS A N 1
ATOM 1610 C CA . LYS A 1 210 ? 8.399 -2.071 25.183 1.00 87.19 210 LYS A CA 1
ATOM 1611 C C . LYS A 1 210 ? 7.981 -1.023 24.155 1.00 87.19 210 LYS A C 1
ATOM 1613 O O . LYS A 1 210 ? 8.795 -0.572 23.351 1.00 87.19 210 LYS A O 1
ATOM 1618 N N . GLY A 1 211 ? 6.722 -0.610 24.252 1.00 87.06 211 GLY A N 1
ATOM 1619 C CA . GLY A 1 211 ? 6.145 0.449 23.437 1.00 87.06 211 GLY A CA 1
ATOM 1620 C C . GLY A 1 211 ? 5.823 0.041 21.992 1.00 87.06 211 GLY A C 1
ATOM 1621 O O . GLY A 1 211 ? 6.019 -1.111 21.597 1.00 87.06 211 GLY A O 1
ATOM 1622 N N . PRO A 1 212 ? 5.315 1.006 21.207 1.00 89.88 212 PRO A N 1
ATOM 1623 C CA . PRO A 1 212 ? 4.972 0.848 19.800 1.00 89.88 212 PRO A CA 1
ATOM 1624 C C . PRO A 1 212 ? 6.079 0.240 18.930 1.00 89.88 212 PRO A C 1
ATOM 1626 O O . PRO A 1 212 ? 7.157 0.825 18.773 1.00 89.88 212 PRO A O 1
ATOM 1629 N N . ARG A 1 213 ? 5.768 -0.886 18.280 1.00 94.25 213 ARG A N 1
ATOM 1630 C CA . ARG A 1 213 ? 6.616 -1.490 17.242 1.00 94.25 213 ARG A CA 1
ATOM 1631 C C . ARG A 1 213 ? 6.060 -1.254 15.843 1.00 94.25 213 ARG A C 1
ATOM 1633 O O . ARG A 1 213 ? 4.839 -1.167 15.653 1.00 94.25 213 ARG A O 1
ATOM 1640 N N . ASN A 1 214 ? 6.950 -1.187 14.859 1.00 97.94 214 ASN A N 1
ATOM 1641 C CA . ASN A 1 214 ? 6.615 -1.290 13.450 1.00 97.94 214 ASN A CA 1
ATOM 1642 C C . ASN A 1 214 ? 6.245 -2.740 13.113 1.00 97.94 214 ASN A C 1
ATOM 1644 O O . ASN A 1 214 ? 5.102 -3.001 12.744 1.00 97.94 214 ASN A O 1
ATOM 1648 N N . SER A 1 215 ? 7.144 -3.695 13.333 1.00 96.38 215 SER A N 1
ATOM 1649 C CA . SER A 1 215 ? 6.845 -5.114 13.147 1.00 96.38 215 SER A CA 1
ATOM 1650 C C . SER A 1 215 ? 6.443 -5.789 14.460 1.00 96.38 215 SER A C 1
ATOM 1652 O O . SER A 1 215 ? 7.147 -5.704 15.464 1.00 96.38 215 SER A O 1
ATOM 1654 N N . VAL A 1 216 ? 5.344 -6.546 14.435 1.00 93.94 216 VAL A N 1
ATOM 1655 C CA . VAL A 1 216 ? 4.926 -7.424 15.550 1.00 93.94 216 VAL A CA 1
ATOM 1656 C C . VAL A 1 216 ? 5.414 -8.870 15.388 1.00 93.94 216 VAL A C 1
ATOM 1658 O O . VAL A 1 216 ? 5.247 -9.684 16.287 1.00 93.94 216 VAL A O 1
ATOM 1661 N N . THR A 1 217 ? 6.062 -9.185 14.263 1.00 95.56 217 THR A N 1
ATOM 1662 C CA . THR A 1 217 ? 6.543 -10.529 13.885 1.00 95.56 217 THR A CA 1
ATOM 1663 C C . THR A 1 217 ? 8.058 -10.574 13.653 1.00 95.56 217 THR A C 1
ATOM 1665 O O . THR A 1 217 ? 8.561 -11.470 12.982 1.00 95.56 217 THR A O 1
ATOM 1668 N N . GLY A 1 218 ? 8.802 -9.580 14.157 1.00 96.12 218 GLY A N 1
ATOM 1669 C CA . GLY A 1 218 ? 10.266 -9.535 14.035 1.00 96.12 218 GLY A CA 1
ATOM 1670 C C . GLY A 1 218 ? 10.808 -9.503 12.597 1.00 96.12 218 GLY A C 1
ATOM 1671 O O . GLY A 1 218 ? 11.860 -10.074 12.341 1.00 96.12 218 GLY A O 1
ATOM 1672 N N . SER A 1 219 ? 10.095 -8.885 11.650 1.00 98.62 219 SER A N 1
ATOM 1673 C CA . SER A 1 219 ? 10.497 -8.783 10.243 1.00 98.62 219 SER A CA 1
ATOM 1674 C C . SER A 1 219 ? 10.817 -7.342 9.840 1.00 98.62 219 SER A C 1
ATOM 1676 O O . SER A 1 219 ? 10.231 -6.401 10.371 1.00 98.62 219 SER A O 1
ATOM 1678 N N . VAL A 1 220 ? 11.711 -7.180 8.865 1.00 98.81 220 VAL A N 1
ATOM 1679 C CA . VAL A 1 220 ? 11.969 -5.903 8.174 1.00 98.81 220 VAL A CA 1
ATOM 1680 C C . VAL A 1 220 ? 11.398 -6.014 6.769 1.00 98.81 220 VAL A C 1
ATOM 1682 O O . VAL A 1 220 ? 11.606 -7.036 6.125 1.00 98.81 220 VAL A O 1
ATOM 1685 N N . TYR A 1 221 ? 10.676 -5.005 6.291 1.00 98.88 221 TYR A N 1
ATOM 1686 C CA . TYR A 1 221 ? 9.983 -5.065 5.004 1.00 98.88 221 TYR A CA 1
ATOM 1687 C C . TYR A 1 221 ? 10.618 -4.082 4.023 1.00 98.88 221 TYR A C 1
ATOM 1689 O O . TYR A 1 221 ? 10.509 -2.870 4.208 1.00 98.88 221 TYR A O 1
ATOM 1697 N N . VAL A 1 222 ? 11.276 -4.612 2.995 1.00 98.88 222 VAL A N 1
ATOM 1698 C CA . VAL A 1 222 ? 11.955 -3.820 1.968 1.00 98.88 222 VAL A CA 1
ATOM 1699 C C . VAL A 1 222 ? 11.263 -4.021 0.632 1.00 98.88 222 VAL A C 1
ATOM 1701 O O . VAL A 1 222 ? 11.032 -5.152 0.212 1.00 98.88 222 VAL A O 1
ATOM 1704 N N . VAL A 1 223 ? 10.940 -2.931 -0.049 1.00 98.88 223 VAL A N 1
ATOM 1705 C CA . VAL A 1 223 ? 10.515 -2.945 -1.44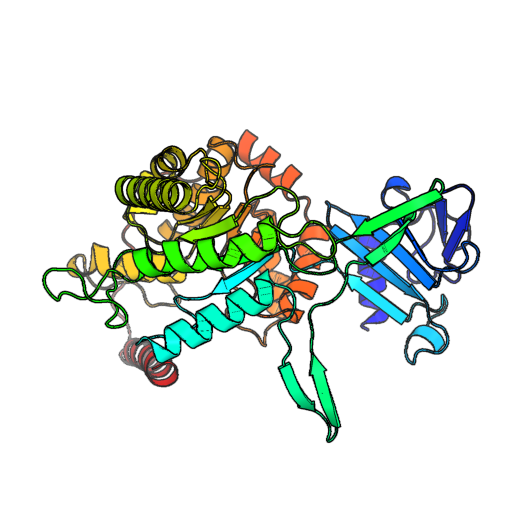8 1.00 98.88 223 VAL A CA 1
ATOM 1706 C C . VAL A 1 223 ? 11.760 -2.860 -2.317 1.00 98.88 223 VAL A C 1
ATOM 1708 O O . VAL A 1 223 ? 12.575 -1.961 -2.111 1.00 98.88 223 VAL A O 1
ATOM 1711 N N . LYS A 1 224 ? 11.912 -3.788 -3.266 1.00 98.75 224 LYS A N 1
ATOM 1712 C CA . LYS A 1 224 ? 13.009 -3.774 -4.232 1.00 98.75 224 LYS A CA 1
ATOM 1713 C C . LYS A 1 224 ? 12.452 -3.515 -5.642 1.00 98.75 224 LYS A C 1
ATOM 1715 O O . LYS A 1 224 ? 11.766 -4.396 -6.174 1.00 98.75 224 LYS A O 1
ATOM 1720 N N . PRO A 1 225 ? 12.693 -2.319 -6.204 1.00 98.62 225 PRO A N 1
ATOM 1721 C CA . PRO A 1 225 ? 12.155 -1.906 -7.492 1.00 98.62 225 PRO A CA 1
ATOM 1722 C C . PRO A 1 225 ? 13.060 -2.321 -8.659 1.00 98.62 225 PRO A C 1
ATOM 1724 O O . PRO A 1 225 ? 14.192 -2.771 -8.441 1.00 98.62 225 PRO A O 1
ATOM 1727 N N . LYS A 1 226 ? 12.542 -2.154 -9.880 1.00 98.75 226 LYS A N 1
ATOM 1728 C CA . LYS A 1 226 ? 13.274 -2.145 -11.160 1.00 98.75 226 LYS A CA 1
ATOM 1729 C C . LYS A 1 226 ? 14.227 -3.330 -11.361 1.00 98.75 226 LYS A C 1
ATOM 1731 O O . LYS A 1 226 ? 15.347 -3.188 -11.841 1.00 98.75 226 LYS A O 1
ATOM 1736 N N . MET A 1 227 ? 13.808 -4.521 -10.926 1.00 98.81 227 MET A N 1
ATOM 1737 C CA . MET A 1 227 ? 14.550 -5.761 -11.173 1.00 98.81 227 MET A CA 1
ATOM 1738 C C . MET A 1 227 ? 14.118 -6.353 -12.510 1.00 98.81 227 MET A C 1
ATOM 1740 O O . MET A 1 227 ? 12.920 -6.494 -12.758 1.00 98.81 227 MET A O 1
ATOM 1744 N N . HIS A 1 228 ? 15.067 -6.797 -13.330 1.00 98.81 228 HIS A N 1
ATOM 1745 C CA . HIS A 1 228 ? 14.814 -7.430 -14.620 1.00 98.81 228 HIS A CA 1
ATOM 1746 C C . HIS A 1 228 ? 15.058 -8.943 -14.551 1.00 98.81 228 HIS A C 1
ATOM 1748 O O . HIS A 1 228 ? 16.113 -9.451 -14.926 1.00 98.81 228 HIS A O 1
ATOM 1754 N N . GLY A 1 229 ? 14.026 -9.704 -14.199 1.00 98.75 229 GLY A N 1
ATOM 1755 C CA . GLY A 1 229 ? 14.036 -11.163 -14.248 1.00 98.75 229 GLY A CA 1
ATOM 1756 C C . GLY A 1 229 ? 14.550 -11.844 -12.972 1.00 98.75 229 GLY A C 1
ATOM 1757 O O . GLY A 1 229 ? 14.895 -11.195 -11.984 1.00 98.75 229 GLY A O 1
ATOM 1758 N N . PRO A 1 230 ? 14.555 -13.186 -12.967 1.00 98.88 230 PRO A N 1
ATOM 1759 C CA . PRO A 1 230 ? 14.724 -13.966 -11.745 1.00 98.88 230 PRO A CA 1
ATOM 1760 C C . PRO A 1 230 ? 16.137 -13.931 -11.165 1.00 98.88 230 PRO A C 1
ATOM 1762 O O . PRO A 1 230 ? 16.273 -14.001 -9.946 1.00 98.88 230 PRO A O 1
ATOM 1765 N N . ASP A 1 231 ? 17.170 -13.779 -11.995 1.00 98.88 231 ASP A N 1
ATOM 1766 C CA . ASP A 1 231 ? 18.559 -13.710 -11.523 1.00 98.88 231 ASP A CA 1
ATOM 1767 C C . ASP A 1 231 ? 18.800 -12.456 -10.676 1.00 98.88 231 ASP A C 1
ATOM 1769 O O . ASP A 1 231 ? 19.457 -12.517 -9.640 1.00 98.88 231 ASP A O 1
ATOM 1773 N N . GLU A 1 232 ? 18.189 -11.331 -11.046 1.00 98.88 232 GLU A N 1
ATOM 1774 C CA . GLU A 1 232 ? 18.266 -10.092 -10.268 1.00 98.88 232 GLU A CA 1
ATOM 1775 C C . GLU A 1 232 ? 17.468 -10.167 -8.961 1.00 98.88 232 GLU A C 1
ATOM 1777 O O . GLU A 1 232 ? 17.861 -9.564 -7.957 1.00 98.88 232 GLU A O 1
ATOM 1782 N N . VAL A 1 233 ? 16.386 -10.952 -8.934 1.00 98.94 233 VAL A N 1
ATOM 1783 C CA . VAL A 1 233 ? 15.653 -11.247 -7.694 1.00 98.94 233 VAL A CA 1
ATOM 1784 C C . VAL A 1 233 ? 16.462 -12.184 -6.793 1.00 98.94 233 VAL A C 1
ATOM 1786 O O . VAL A 1 233 ? 16.518 -11.975 -5.580 1.00 98.94 233 VAL A O 1
ATOM 1789 N N . ALA A 1 234 ? 17.134 -13.186 -7.365 1.00 98.94 234 ALA A N 1
ATOM 1790 C CA . ALA A 1 234 ? 18.046 -14.062 -6.633 1.00 98.94 234 ALA A CA 1
ATOM 1791 C C . ALA A 1 234 ? 19.245 -13.281 -6.072 1.00 98.94 234 ALA A C 1
ATOM 1793 O O . ALA A 1 234 ? 19.641 -13.499 -4.927 1.00 98.94 234 ALA A O 1
ATOM 1794 N N . PHE A 1 235 ? 19.777 -12.324 -6.837 1.00 98.94 235 PHE A N 1
ATOM 1795 C CA . PHE A 1 235 ? 20.812 -11.407 -6.371 1.00 98.94 235 PHE A CA 1
ATOM 1796 C C . PHE A 1 235 ? 20.323 -10.570 -5.182 1.00 98.94 235 PHE A C 1
ATOM 1798 O O . PHE A 1 235 ? 21.010 -10.500 -4.165 1.00 98.94 235 PHE A O 1
ATOM 1805 N N . ALA A 1 236 ? 19.105 -10.020 -5.240 1.00 98.88 236 ALA A N 1
ATOM 1806 C CA . ALA A 1 236 ? 18.515 -9.317 -4.101 1.00 98.88 236 ALA A CA 1
ATOM 1807 C C . ALA A 1 236 ? 18.357 -10.227 -2.860 1.00 98.88 236 ALA A C 1
ATOM 1809 O O . ALA A 1 236 ? 18.716 -9.814 -1.756 1.00 98.88 236 ALA A O 1
ATOM 1810 N N . ASP A 1 237 ? 17.887 -11.476 -3.011 1.00 98.81 237 ASP A N 1
ATOM 1811 C CA . ASP A 1 237 ? 17.828 -12.448 -1.900 1.00 98.81 237 ASP A CA 1
ATOM 1812 C C . ASP A 1 237 ? 19.212 -12.703 -1.282 1.00 98.81 237 ASP A C 1
ATOM 1814 O O . ASP A 1 237 ? 19.347 -12.728 -0.051 1.00 98.81 237 ASP A O 1
ATOM 1818 N N . ALA A 1 238 ? 20.238 -12.853 -2.125 1.00 98.88 238 ALA A N 1
ATOM 1819 C CA . ALA A 1 238 ? 21.615 -13.075 -1.703 1.00 98.88 238 ALA A CA 1
ATOM 1820 C C . ALA A 1 238 ? 22.185 -11.868 -0.944 1.00 98.88 238 ALA A C 1
ATOM 1822 O O . ALA A 1 238 ? 22.743 -12.054 0.139 1.00 98.88 238 ALA A O 1
ATOM 1823 N N . VAL A 1 239 ? 21.976 -10.644 -1.448 1.00 98.88 239 VAL A N 1
ATOM 1824 C CA . VAL A 1 239 ? 22.386 -9.393 -0.787 1.00 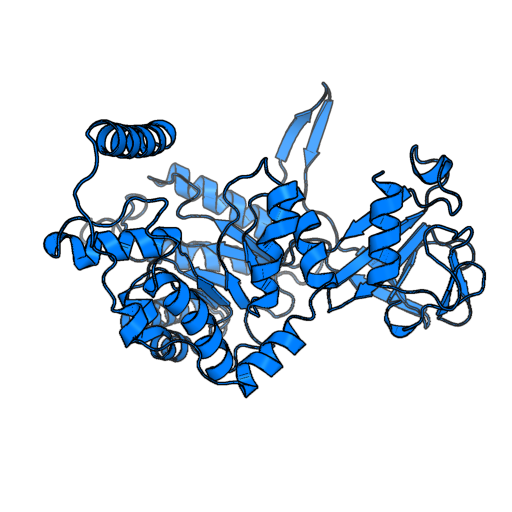98.88 239 VAL A CA 1
ATOM 1825 C C . VAL A 1 239 ? 21.774 -9.296 0.606 1.00 98.88 239 VAL A C 1
ATOM 1827 O O . VAL A 1 239 ? 22.499 -9.121 1.583 1.00 98.88 239 VAL A O 1
ATOM 1830 N N . PHE A 1 240 ? 20.460 -9.488 0.746 1.00 98.88 240 PHE A N 1
ATOM 1831 C CA . PHE A 1 240 ? 19.831 -9.426 2.069 1.00 98.88 240 PHE A CA 1
ATOM 1832 C C . PHE A 1 240 ? 20.217 -10.598 2.970 1.00 98.88 240 PHE A C 1
ATOM 1834 O O . PHE A 1 240 ? 20.292 -10.435 4.184 1.00 98.88 240 PHE A O 1
ATOM 1841 N N . GLY A 1 241 ? 20.529 -11.760 2.396 1.00 98.88 241 GLY A N 1
ATOM 1842 C CA . GLY A 1 241 ? 21.143 -12.861 3.128 1.00 98.88 241 GLY A CA 1
ATOM 1843 C C . GLY A 1 241 ? 22.516 -12.508 3.702 1.00 98.88 241 GLY A C 1
ATOM 1844 O O . GLY A 1 241 ? 22.819 -12.880 4.835 1.00 98.88 241 GLY A O 1
ATOM 1845 N N . HIS A 1 242 ? 23.326 -11.774 2.941 1.00 98.88 242 HIS A N 1
ATOM 1846 C CA . HIS A 1 242 ? 24.622 -11.279 3.389 1.00 98.88 242 HIS A CA 1
ATOM 1847 C C . HIS A 1 242 ? 24.467 -10.199 4.467 1.00 98.88 242 HIS A C 1
ATOM 1849 O O . HIS A 1 242 ? 25.081 -10.308 5.525 1.00 98.88 242 HIS A O 1
ATOM 1855 N N . VAL A 1 243 ? 23.591 -9.212 4.254 1.00 98.94 243 VAL A N 1
ATOM 1856 C CA . VAL A 1 243 ? 23.294 -8.154 5.236 1.00 98.94 243 VAL A CA 1
ATOM 1857 C C . VAL A 1 243 ? 22.811 -8.743 6.564 1.00 98.94 243 VAL A C 1
ATOM 1859 O O . VAL A 1 243 ? 23.292 -8.346 7.621 1.00 98.94 243 VAL A O 1
ATOM 1862 N N . GLU A 1 244 ? 21.912 -9.731 6.533 1.00 98.94 244 GLU A N 1
ATOM 1863 C CA . GLU A 1 244 ? 21.476 -10.443 7.741 1.00 98.94 244 GLU A CA 1
ATOM 1864 C C . GLU A 1 244 ? 22.646 -11.091 8.480 1.00 98.94 244 GLU A C 1
ATOM 1866 O O . GLU A 1 244 ? 22.751 -10.943 9.695 1.00 98.94 244 GLU A O 1
ATOM 1871 N N . SER A 1 245 ? 23.546 -11.760 7.753 1.00 98.81 245 SER A N 1
ATOM 1872 C CA . SER A 1 245 ? 24.737 -12.376 8.340 1.00 98.81 245 SER A CA 1
ATOM 1873 C C . SER A 1 245 ? 25.662 -11.339 8.979 1.00 98.81 245 SER A C 1
ATOM 1875 O O . SER A 1 245 ? 26.127 -11.555 10.095 1.00 98.81 245 SER A O 1
ATOM 1877 N N . VAL A 1 246 ? 25.920 -10.218 8.297 1.00 98.81 246 VAL A N 1
ATOM 1878 C CA . VAL A 1 246 ? 26.785 -9.135 8.796 1.00 98.81 246 VAL A CA 1
ATOM 1879 C C . VAL A 1 246 ? 26.195 -8.491 10.052 1.00 98.81 246 VAL A C 1
ATOM 1881 O O . VAL A 1 246 ? 26.918 -8.211 11.004 1.00 98.81 246 VAL A O 1
ATOM 1884 N N . LEU A 1 247 ? 24.876 -8.293 10.087 1.00 98.69 247 LEU A N 1
ATOM 1885 C CA . LEU A 1 247 ? 24.174 -7.657 11.205 1.00 98.69 247 LEU A CA 1
ATOM 1886 C C . LEU A 1 247 ? 23.761 -8.636 12.320 1.00 98.69 247 LEU A C 1
ATOM 1888 O O . LEU A 1 247 ? 23.161 -8.215 13.313 1.00 98.69 247 LEU A O 1
ATOM 1892 N N . GLY A 1 248 ? 24.060 -9.931 12.175 1.00 98.56 248 GLY A N 1
ATOM 1893 C CA . GLY A 1 248 ? 23.707 -10.968 13.148 1.00 98.56 248 GLY A CA 1
ATOM 1894 C C . GLY A 1 248 ? 22.199 -11.217 13.277 1.00 98.56 248 GLY A C 1
ATOM 1895 O O . GLY A 1 248 ? 21.720 -11.570 14.355 1.00 98.56 248 GLY A O 1
ATOM 1896 N N . LEU A 1 249 ? 21.432 -11.000 12.207 1.00 98.69 249 LEU A N 1
ATOM 1897 C CA . LEU A 1 249 ? 19.993 -11.255 12.159 1.00 98.69 249 LEU A CA 1
ATOM 1898 C C . LEU A 1 249 ? 19.709 -12.700 11.712 1.00 98.69 249 LEU A C 1
ATOM 1900 O O . LEU A 1 249 ? 20.425 -13.231 10.860 1.00 98.69 249 LEU A O 1
ATOM 1904 N N . PRO A 1 250 ? 18.639 -13.345 12.216 1.00 98.56 250 PRO A N 1
ATOM 1905 C CA . PRO A 1 250 ? 18.196 -14.631 11.686 1.00 98.56 250 PRO A CA 1
ATOM 1906 C C . PRO A 1 250 ? 17.959 -14.571 10.171 1.00 98.56 250 PRO A C 1
ATOM 1908 O O . PRO A 1 250 ? 17.412 -13.589 9.659 1.00 98.56 250 PRO A O 1
ATOM 1911 N N . ARG A 1 251 ? 18.324 -15.638 9.451 1.00 98.50 251 ARG A N 1
ATOM 1912 C CA . ARG A 1 251 ? 18.078 -15.743 8.005 1.00 98.50 251 ARG A CA 1
ATOM 1913 C C . ARG A 1 251 ? 16.595 -15.513 7.708 1.00 98.50 251 ARG A C 1
ATOM 1915 O O . ARG A 1 251 ? 15.730 -16.070 8.383 1.00 98.50 251 ARG A O 1
ATOM 1922 N N . TYR A 1 252 ? 16.322 -14.729 6.670 1.00 98.69 252 TYR A N 1
ATOM 1923 C CA . TYR A 1 252 ? 14.975 -14.331 6.256 1.00 98.69 252 TYR A CA 1
ATOM 1924 C C . TYR A 1 252 ? 14.257 -13.391 7.228 1.00 98.69 252 TYR A C 1
ATOM 1926 O O . TYR A 1 252 ? 13.037 -13.283 7.161 1.00 98.69 252 TYR A O 1
ATOM 1934 N N . THR A 1 253 ? 14.964 -12.671 8.101 1.00 98.88 253 THR A N 1
ATOM 1935 C CA . THR A 1 253 ? 14.404 -11.527 8.844 1.00 98.88 253 THR A CA 1
ATOM 1936 C C . THR A 1 253 ? 13.876 -10.460 7.881 1.00 98.88 253 THR A C 1
ATOM 1938 O O . THR A 1 253 ? 12.745 -9.984 8.036 1.00 98.88 253 THR A O 1
ATOM 1941 N N . VAL A 1 254 ? 14.648 -10.141 6.841 1.00 98.88 254 VAL A N 1
ATOM 1942 C CA . VAL A 1 254 ? 14.282 -9.178 5.802 1.00 98.88 254 VAL A CA 1
ATOM 1943 C C . VAL A 1 254 ? 13.361 -9.825 4.771 1.00 98.88 254 VAL A C 1
ATOM 1945 O O . VAL A 1 254 ? 13.659 -10.874 4.194 1.00 98.88 254 VAL A O 1
ATOM 1948 N N . LYS A 1 255 ? 12.229 -9.178 4.537 1.00 98.88 255 LYS A N 1
ATOM 1949 C CA . LYS A 1 255 ? 11.192 -9.551 3.587 1.00 98.88 255 LYS A CA 1
ATOM 1950 C C . LYS A 1 255 ? 11.246 -8.633 2.376 1.00 98.88 255 LYS A C 1
ATOM 1952 O O . LYS A 1 255 ? 11.550 -7.452 2.524 1.00 98.88 255 LYS A O 1
ATOM 1957 N N . LEU A 1 256 ? 10.921 -9.181 1.209 1.00 98.81 256 LEU A N 1
ATOM 1958 C CA . LEU A 1 256 ? 11.016 -8.494 -0.073 1.00 98.81 256 LEU A CA 1
ATOM 1959 C C . LEU A 1 256 ? 9.645 -8.275 -0.700 1.00 98.81 256 LEU A C 1
ATOM 1961 O O . LEU A 1 256 ? 8.871 -9.205 -0.924 1.00 98.81 256 LEU A O 1
ATOM 1965 N N . GLY A 1 257 ? 9.364 -7.018 -0.992 1.00 98.69 257 GLY A N 1
ATOM 1966 C CA . GLY A 1 257 ? 8.351 -6.594 -1.930 1.00 98.69 257 GLY A CA 1
ATOM 1967 C C . GLY A 1 257 ? 8.938 -6.532 -3.329 1.00 98.69 257 GLY A C 1
ATOM 1968 O O . GLY A 1 257 ? 9.875 -5.771 -3.552 1.00 98.69 257 GLY A O 1
ATOM 1969 N N . ILE A 1 258 ? 8.419 -7.342 -4.245 1.00 98.81 258 ILE A N 1
ATOM 1970 C CA . ILE A 1 258 ? 8.902 -7.417 -5.624 1.00 98.81 258 ILE A CA 1
ATOM 1971 C C . ILE A 1 258 ? 8.027 -6.505 -6.477 1.00 98.81 258 ILE A C 1
ATOM 1973 O O . ILE A 1 258 ? 6.825 -6.744 -6.621 1.00 98.81 258 ILE A O 1
ATOM 1977 N N . MET A 1 259 ? 8.622 -5.474 -7.064 1.00 98.69 259 MET A N 1
ATOM 1978 C CA . MET A 1 259 ? 7.933 -4.706 -8.091 1.00 98.69 259 MET A CA 1
ATOM 1979 C C . MET A 1 259 ? 7.937 -5.491 -9.404 1.00 98.69 259 MET A C 1
ATOM 1981 O O . MET A 1 259 ? 8.987 -5.822 -9.949 1.00 98.69 259 MET A O 1
ATOM 1985 N N . ASP A 1 260 ? 6.749 -5.819 -9.902 1.00 98.56 260 ASP A N 1
ATOM 1986 C CA . ASP A 1 260 ? 6.564 -6.344 -11.251 1.00 98.56 260 ASP A CA 1
ATOM 1987 C C . ASP A 1 260 ? 6.393 -5.153 -12.184 1.00 98.56 260 ASP A C 1
ATOM 1989 O O . ASP A 1 260 ? 5.276 -4.778 -12.531 1.00 98.56 260 ASP A O 1
ATOM 1993 N N . GLU A 1 261 ? 7.500 -4.493 -12.499 1.00 98.25 261 GLU A N 1
ATOM 1994 C CA . GLU A 1 261 ? 7.498 -3.240 -13.258 1.00 98.25 261 GLU A CA 1
ATOM 1995 C C . GLU A 1 261 ? 8.473 -3.225 -14.433 1.00 98.25 261 GLU A C 1
ATOM 1997 O O . GLU A 1 261 ? 8.557 -2.238 -15.140 1.00 98.25 261 GLU A O 1
ATOM 2002 N N . GLU A 1 262 ? 9.114 -4.359 -14.712 1.00 98.62 262 GLU A N 1
ATOM 2003 C CA . GLU A 1 262 ? 10.021 -4.539 -15.845 1.00 98.62 262 GLU A CA 1
ATOM 2004 C C . GLU A 1 262 ? 9.559 -5.731 -16.679 1.00 98.62 262 GLU A C 1
ATOM 2006 O O . GLU A 1 262 ? 9.215 -6.791 -16.144 1.00 98.62 262 GLU A O 1
ATOM 2011 N N . ARG A 1 263 ? 9.585 -5.614 -18.006 1.00 98.31 263 ARG A N 1
ATOM 2012 C CA . ARG A 1 263 ? 9.083 -6.622 -18.951 1.00 98.31 263 ARG A CA 1
ATOM 2013 C C . ARG A 1 263 ? 9.720 -7.984 -18.730 1.00 98.31 263 ARG A C 1
ATOM 2015 O O . ARG A 1 263 ? 9.011 -8.993 -18.730 1.00 98.31 263 ARG A O 1
ATOM 2022 N N . ARG A 1 264 ? 11.038 -8.026 -18.494 1.00 98.62 264 ARG A N 1
ATOM 2023 C CA . ARG A 1 264 ? 11.775 -9.276 -18.229 1.00 98.62 264 ARG A CA 1
ATOM 2024 C C . ARG A 1 264 ? 11.360 -9.931 -16.908 1.00 98.62 264 ARG A C 1
ATOM 2026 O O . ARG A 1 264 ? 11.397 -11.158 -16.822 1.00 98.62 264 ARG A O 1
ATOM 2033 N N . THR A 1 265 ? 10.917 -9.151 -15.921 1.00 98.75 265 THR A N 1
ATOM 2034 C CA . THR A 1 265 ? 10.278 -9.675 -14.707 1.00 98.75 265 THR A CA 1
ATOM 2035 C C . THR A 1 265 ? 8.869 -10.160 -15.001 1.00 98.75 265 THR A C 1
ATOM 2037 O O . THR A 1 265 ? 8.576 -11.308 -14.686 1.00 98.75 265 THR A O 1
ATOM 2040 N N . SER A 1 266 ? 8.025 -9.373 -15.672 1.00 98.38 266 SER A N 1
ATOM 2041 C CA . SER A 1 266 ? 6.630 -9.748 -15.941 1.00 98.38 266 SER A CA 1
ATOM 2042 C C . SER A 1 266 ? 6.507 -11.080 -16.691 1.00 98.38 266 SER A C 1
ATOM 2044 O O . SER A 1 266 ? 5.724 -11.950 -16.301 1.00 98.38 266 SER A O 1
ATOM 2046 N N . VAL A 1 267 ? 7.322 -11.293 -17.733 1.00 98.06 267 VAL A N 1
ATOM 2047 C CA . VAL A 1 267 ? 7.295 -12.546 -18.514 1.00 98.06 267 VAL A CA 1
ATOM 2048 C C . VAL A 1 267 ? 7.816 -13.751 -17.714 1.00 98.06 267 VAL A C 1
ATOM 2050 O O . VAL A 1 267 ? 7.424 -14.880 -17.999 1.00 98.06 267 VAL A O 1
ATOM 2053 N N . ASN A 1 268 ? 8.636 -13.520 -16.680 1.00 98.56 268 ASN A N 1
ATOM 2054 C CA . ASN A 1 268 ? 9.250 -14.550 -15.831 1.00 98.56 268 ASN A CA 1
ATOM 2055 C C . ASN A 1 268 ? 8.746 -14.525 -14.375 1.00 98.56 268 ASN A C 1
ATOM 2057 O O . ASN A 1 268 ? 9.362 -15.129 -13.498 1.00 98.56 268 ASN A O 1
ATOM 2061 N N . LEU A 1 269 ? 7.622 -13.858 -14.091 1.00 98.50 269 LEU A N 1
ATOM 2062 C CA . LEU A 1 269 ? 7.239 -13.464 -12.729 1.00 98.50 269 LEU A CA 1
ATOM 2063 C C . LEU A 1 269 ? 7.164 -14.639 -11.747 1.00 98.50 269 LEU A C 1
ATOM 2065 O O . LEU A 1 269 ? 7.553 -14.518 -10.586 1.00 98.50 269 LEU A O 1
ATOM 2069 N N . LYS A 1 270 ? 6.694 -15.801 -12.210 1.00 98.44 270 LYS A N 1
ATOM 2070 C CA . LYS A 1 270 ? 6.605 -17.014 -11.384 1.00 98.44 270 LYS A CA 1
ATOM 2071 C C . LYS A 1 270 ? 7.976 -17.452 -10.865 1.00 98.44 270 LYS A C 1
ATOM 2073 O O . LYS A 1 270 ? 8.100 -17.847 -9.708 1.00 98.44 270 LYS A O 1
ATOM 2078 N N . GLU A 1 271 ? 8.994 -17.343 -11.709 1.00 98.75 271 GLU A N 1
ATOM 2079 C CA . GLU A 1 271 ? 10.371 -17.682 -11.372 1.00 98.75 271 GLU A CA 1
ATOM 2080 C C . GLU A 1 271 ? 11.019 -16.600 -10.497 1.00 98.75 271 GLU A C 1
ATOM 2082 O O . GLU A 1 271 ? 11.708 -16.932 -9.534 1.00 98.75 271 GLU A O 1
ATOM 2087 N N . CYS A 1 272 ? 10.695 -15.319 -10.719 1.00 98.88 272 CYS A N 1
ATOM 2088 C CA . CYS A 1 272 ? 11.090 -14.232 -9.815 1.00 98.88 272 CYS A CA 1
ATOM 2089 C C . CYS A 1 272 ? 10.550 -14.462 -8.391 1.00 98.88 272 CYS A C 1
ATOM 2091 O O . CYS A 1 272 ? 11.291 -14.387 -7.413 1.00 98.88 272 CYS A O 1
ATOM 2093 N N . ILE A 1 273 ? 9.273 -14.834 -8.255 1.00 98.81 273 ILE A N 1
ATOM 2094 C CA . ILE A 1 273 ? 8.681 -15.175 -6.951 1.00 98.81 273 ILE A CA 1
ATOM 2095 C C . ILE A 1 273 ? 9.381 -16.395 -6.336 1.00 98.81 273 ILE A C 1
ATOM 2097 O O . ILE A 1 273 ? 9.647 -16.404 -5.133 1.00 98.81 273 ILE A O 1
ATOM 2101 N N . ARG A 1 274 ? 9.716 -17.419 -7.137 1.00 98.81 274 ARG A N 1
ATOM 2102 C CA . ARG A 1 274 ? 10.451 -18.603 -6.660 1.00 98.81 274 ARG A CA 1
ATOM 2103 C C . ARG A 1 274 ? 11.828 -18.229 -6.104 1.00 98.81 274 ARG A C 1
ATOM 2105 O O . ARG A 1 274 ? 12.202 -18.757 -5.054 1.00 98.81 274 ARG A O 1
ATOM 2112 N N . ALA A 1 275 ? 12.551 -17.332 -6.776 1.00 98.81 275 ALA A N 1
ATOM 2113 C CA . ALA A 1 275 ? 13.890 -16.890 -6.388 1.00 98.81 275 ALA A CA 1
ATOM 2114 C C . ALA A 1 275 ? 13.925 -16.252 -4.987 1.00 98.81 275 ALA A C 1
ATOM 2116 O O . ALA A 1 275 ? 14.872 -16.478 -4.241 1.00 98.81 275 ALA A O 1
ATOM 2117 N N . ALA A 1 276 ? 12.855 -15.558 -4.582 1.00 98.25 276 ALA A N 1
ATOM 2118 C CA . ALA A 1 276 ? 12.709 -14.966 -3.249 1.00 98.25 276 ALA A CA 1
ATOM 2119 C C . ALA A 1 276 ? 11.584 -15.608 -2.408 1.00 98.25 276 ALA A C 1
ATOM 2121 O O . ALA A 1 276 ? 11.012 -14.960 -1.529 1.00 98.25 276 ALA A O 1
ATOM 2122 N N . LYS A 1 277 ? 11.257 -16.893 -2.625 1.00 98.06 277 LYS A N 1
ATOM 2123 C CA . LYS A 1 277 ? 10.089 -17.574 -2.013 1.00 98.06 277 LYS A CA 1
ATOM 2124 C C . LYS A 1 277 ? 10.027 -17.546 -0.480 1.00 98.06 277 LYS A C 1
ATOM 2126 O O . LYS A 1 277 ? 8.956 -17.720 0.091 1.00 98.06 277 LYS A O 1
ATOM 2131 N N . HIS A 1 278 ? 11.166 -17.368 0.191 1.00 98.12 278 HIS A N 1
ATOM 2132 C CA . HIS A 1 278 ? 11.249 -17.275 1.653 1.00 98.12 278 HIS A CA 1
ATOM 2133 C C . HIS A 1 278 ? 11.102 -15.842 2.183 1.00 98.12 278 HIS A C 1
ATOM 2135 O O . HIS A 1 278 ? 10.911 -15.651 3.382 1.00 98.12 278 HIS A O 1
ATOM 2141 N N . ARG A 1 279 ? 11.192 -14.839 1.302 1.00 98.56 279 ARG A N 1
ATOM 2142 C CA . ARG A 1 279 ? 11.163 -13.413 1.648 1.00 98.56 279 ARG A CA 1
ATOM 2143 C C . ARG A 1 279 ? 9.955 -12.677 1.090 1.00 98.56 279 ARG A C 1
ATOM 2145 O O . ARG A 1 279 ? 9.608 -11.642 1.648 1.00 98.56 279 ARG A O 1
ATOM 2152 N N . VAL A 1 280 ? 9.358 -13.163 0.001 1.00 98.56 280 VAL A N 1
ATOM 2153 C CA . VAL A 1 280 ? 8.303 -12.452 -0.729 1.00 98.56 280 VAL A CA 1
ATOM 2154 C C . VAL A 1 280 ? 7.110 -12.119 0.173 1.00 98.56 280 VAL A C 1
ATOM 2156 O O . VAL A 1 280 ? 6.492 -12.999 0.768 1.00 98.56 280 VAL A O 1
ATOM 2159 N N . VAL A 1 281 ? 6.800 -10.828 0.276 1.00 98.25 281 VAL A N 1
ATOM 2160 C CA . VAL A 1 281 ? 5.677 -10.283 1.066 1.00 98.25 281 VAL A CA 1
ATOM 2161 C C . VAL A 1 281 ? 4.758 -9.387 0.254 1.00 98.25 281 VAL A C 1
ATOM 2163 O O . VAL A 1 281 ? 3.640 -9.123 0.694 1.00 98.25 281 VAL A O 1
ATOM 2166 N N . PHE A 1 282 ? 5.178 -8.961 -0.938 1.00 94.75 282 PHE A N 1
ATOM 2167 C CA . PHE A 1 282 ? 4.250 -8.461 -1.940 1.00 94.75 282 PHE A CA 1
ATOM 2168 C C . PHE A 1 282 ? 4.773 -8.645 -3.372 1.00 94.75 282 PHE A C 1
ATOM 2170 O O . PHE A 1 282 ? 5.984 -8.701 -3.580 1.00 94.75 282 PHE A O 1
ATOM 2177 N N . ILE A 1 283 ? 3.848 -8.693 -4.335 1.00 98.69 283 ILE A N 1
ATOM 2178 C CA . ILE A 1 283 ? 4.082 -8.372 -5.756 1.00 98.69 283 ILE A CA 1
ATOM 2179 C C . ILE A 1 283 ? 3.165 -7.210 -6.165 1.00 98.69 283 ILE A C 1
ATOM 2181 O O . ILE A 1 283 ? 2.023 -7.173 -5.708 1.00 98.69 283 ILE A O 1
ATOM 2185 N N . ASN A 1 284 ? 3.640 -6.210 -6.909 1.00 98.56 284 ASN A N 1
ATOM 2186 C CA . ASN A 1 284 ? 2.815 -5.051 -7.299 1.00 98.56 284 ASN A CA 1
ATOM 2187 C C . ASN A 1 284 ? 3.072 -4.668 -8.748 1.00 98.56 284 ASN A C 1
ATOM 2189 O O . ASN A 1 284 ? 4.220 -4.675 -9.187 1.00 98.56 284 ASN A O 1
ATOM 2193 N N . THR A 1 285 ? 2.005 -4.307 -9.454 1.00 97.25 285 THR A N 1
ATOM 2194 C CA . THR A 1 285 ? 2.090 -3.782 -10.810 1.00 97.25 285 THR A CA 1
ATOM 2195 C C . THR A 1 285 ? 2.463 -2.293 -10.841 1.00 97.25 285 THR A C 1
ATOM 2197 O O . THR A 1 285 ? 1.607 -1.399 -10.799 1.00 97.25 285 THR A O 1
ATOM 2200 N N . GLY A 1 286 ? 3.766 -2.016 -10.970 1.00 94.38 286 GLY A N 1
ATOM 2201 C CA . GLY A 1 286 ? 4.331 -0.687 -11.238 1.00 94.38 286 GLY A CA 1
ATOM 2202 C C . GLY A 1 286 ? 4.106 -0.248 -12.689 1.00 94.38 286 GLY A C 1
ATOM 2203 O O . GLY A 1 286 ? 5.037 -0.102 -13.472 1.00 94.38 286 GLY A O 1
ATOM 2204 N N . PHE A 1 287 ? 2.844 -0.059 -13.084 1.00 92.81 287 PHE A N 1
ATOM 2205 C CA . PHE A 1 287 ? 2.470 0.065 -14.500 1.00 92.81 287 PHE A CA 1
ATOM 2206 C C . PHE A 1 287 ? 3.114 1.250 -15.252 1.00 92.81 287 PHE A C 1
ATOM 2208 O O . PHE A 1 287 ? 3.168 1.225 -16.484 1.00 92.81 287 PHE A O 1
ATOM 2215 N N . LEU A 1 288 ? 3.544 2.305 -14.548 1.00 93.75 288 LEU A N 1
ATOM 2216 C CA . LEU A 1 288 ? 4.192 3.472 -15.158 1.00 93.75 288 LEU A CA 1
ATOM 2217 C C . LEU A 1 288 ? 5.592 3.113 -15.662 1.00 93.75 288 LEU A C 1
ATOM 2219 O O . LEU A 1 288 ? 5.824 3.232 -16.866 1.00 93.75 288 LEU A O 1
ATOM 2223 N N . ASP A 1 289 ? 6.451 2.594 -14.782 1.00 96.75 289 ASP A N 1
ATOM 2224 C CA . ASP A 1 289 ? 7.780 2.083 -15.143 1.00 96.75 289 ASP A CA 1
ATOM 2225 C C . ASP A 1 289 ? 7.667 0.967 -16.175 1.00 96.75 289 ASP A C 1
ATOM 2227 O O . ASP A 1 289 ? 8.286 1.036 -17.235 1.00 96.75 289 ASP A O 1
ATOM 2231 N N . ARG A 1 290 ? 6.719 0.043 -15.977 1.00 97.50 290 ARG A N 1
ATOM 2232 C CA . ARG A 1 290 ? 6.462 -1.042 -16.928 1.00 97.50 290 ARG A CA 1
ATOM 2233 C C . ARG A 1 290 ? 6.146 -0.557 -18.334 1.00 97.50 290 ARG A C 1
ATOM 2235 O O . ARG A 1 290 ? 6.510 -1.215 -19.308 1.00 97.50 290 ARG A O 1
ATOM 2242 N N . THR A 1 291 ? 5.442 0.567 -18.455 1.00 96.50 291 THR A N 1
ATOM 2243 C CA . THR A 1 291 ? 5.157 1.186 -19.755 1.00 96.50 291 THR A CA 1
ATOM 2244 C C . THR A 1 291 ? 6.411 1.838 -20.342 1.00 96.50 291 THR A C 1
ATOM 2246 O O . THR A 1 291 ? 6.609 1.763 -21.553 1.00 96.50 291 THR A O 1
ATOM 2249 N N . GLY A 1 292 ? 7.254 2.453 -19.508 1.00 96.81 292 GLY A N 1
ATOM 2250 C CA . GLY A 1 292 ? 8.556 2.986 -19.912 1.00 96.81 292 GLY A CA 1
ATOM 2251 C C . GLY A 1 292 ? 9.476 1.898 -20.467 1.00 96.81 292 GLY A C 1
ATOM 2252 O O . GLY A 1 292 ? 9.972 2.036 -21.585 1.00 96.81 292 GLY A O 1
ATOM 2253 N N . ASP A 1 293 ? 9.610 0.781 -19.750 1.00 98.12 293 ASP A N 1
ATOM 2254 C CA . ASP A 1 293 ? 10.411 -0.367 -20.182 1.00 98.12 293 ASP A CA 1
ATOM 2255 C C . ASP A 1 293 ? 9.844 -1.047 -21.438 1.00 98.12 293 ASP A C 1
ATOM 2257 O O . ASP A 1 293 ? 10.601 -1.471 -22.308 1.00 98.12 293 ASP A O 1
ATOM 2261 N N . GLU A 1 294 ? 8.516 -1.082 -21.625 1.00 97.12 294 GLU A N 1
ATOM 2262 C CA . GLU A 1 294 ? 7.930 -1.586 -22.879 1.00 97.12 294 GLU A CA 1
ATOM 2263 C C . GLU A 1 294 ? 8.362 -0.741 -24.087 1.00 97.12 294 GLU A C 1
ATOM 2265 O O . GLU A 1 294 ? 8.706 -1.288 -25.138 1.00 97.12 294 GLU A O 1
ATOM 2270 N N . ILE A 1 295 ? 8.349 0.590 -23.929 1.00 96.94 295 ILE A N 1
ATOM 2271 C CA . ILE A 1 295 ? 8.780 1.532 -24.968 1.00 96.94 295 ILE A CA 1
ATOM 2272 C C . ILE A 1 295 ? 10.278 1.375 -25.231 1.00 96.94 295 ILE A C 1
ATOM 2274 O O . ILE A 1 295 ? 10.683 1.316 -26.390 1.00 96.94 295 ILE A O 1
ATOM 2278 N N . HIS A 1 296 ? 11.093 1.280 -24.179 1.00 98.19 296 HIS A N 1
ATOM 2279 C CA . HIS A 1 296 ? 12.541 1.147 -24.306 1.00 98.19 296 HIS A CA 1
ATOM 2280 C C . HIS A 1 296 ? 12.944 -0.191 -24.941 1.00 98.19 296 HIS A C 1
ATOM 2282 O O . HIS A 1 296 ? 13.679 -0.211 -25.927 1.00 98.19 296 HIS A O 1
ATOM 2288 N N . THR A 1 297 ? 12.402 -1.305 -24.441 1.00 98.06 297 THR A N 1
ATOM 2289 C CA . THR A 1 297 ? 12.715 -2.661 -24.918 1.00 98.06 297 THR A CA 1
ATOM 2290 C C . THR A 1 297 ? 12.431 -2.829 -26.411 1.00 98.06 297 THR A C 1
ATOM 2292 O O . THR A 1 297 ? 13.189 -3.501 -27.109 1.00 98.06 297 THR A O 1
ATOM 2295 N N . SER A 1 298 ? 11.349 -2.228 -26.919 1.00 97.38 298 SER A N 1
ATOM 2296 C CA . SER A 1 298 ? 10.958 -2.362 -28.329 1.00 97.38 298 SER A CA 1
ATOM 2297 C C . SER A 1 298 ? 11.072 -1.052 -29.111 1.00 97.38 298 SER A C 1
ATOM 2299 O O . SER A 1 298 ? 10.339 -0.865 -30.081 1.00 97.38 298 SER A O 1
ATOM 2301 N N . MET A 1 299 ? 11.990 -0.161 -28.720 1.00 97.62 299 MET A N 1
ATOM 2302 C CA . MET A 1 299 ? 12.190 1.151 -29.355 1.00 97.62 299 MET A CA 1
ATOM 2303 C C . MET A 1 299 ? 12.337 1.039 -30.883 1.00 97.62 299 MET A C 1
ATOM 2305 O O . MET A 1 299 ? 11.668 1.741 -31.642 1.00 97.62 299 MET A O 1
ATOM 2309 N N . GLU A 1 300 ? 13.129 0.065 -31.335 1.00 97.69 300 GLU A N 1
ATOM 2310 C CA . GLU A 1 300 ? 13.434 -0.167 -32.752 1.00 97.69 300 GLU A CA 1
ATOM 2311 C C . GLU A 1 300 ? 12.305 -0.873 -33.531 1.00 97.69 300 GLU A C 1
ATOM 2313 O O . GLU A 1 300 ? 12.368 -0.995 -34.754 1.00 97.69 300 GLU A O 1
ATOM 2318 N N . ALA A 1 301 ? 11.237 -1.326 -32.862 1.00 96.00 301 ALA A N 1
ATOM 2319 C CA . ALA A 1 301 ? 10.095 -1.968 -33.524 1.00 96.00 301 ALA A CA 1
ATOM 2320 C C . ALA A 1 301 ? 9.194 -0.962 -34.273 1.00 96.00 301 ALA A C 1
ATOM 2322 O O . ALA A 1 301 ? 8.375 -1.348 -35.116 1.00 96.00 301 ALA A O 1
ATOM 2323 N N . GLY A 1 302 ? 9.333 0.335 -33.977 1.00 94.56 302 GLY A N 1
ATOM 2324 C CA . GLY A 1 302 ? 8.634 1.432 -34.643 1.00 94.56 302 GLY A CA 1
ATOM 2325 C C . GLY A 1 302 ? 7.797 2.303 -33.698 1.00 94.56 302 GLY A C 1
ATOM 2326 O O . GLY A 1 302 ? 7.818 2.128 -32.483 1.00 94.56 302 GLY A O 1
ATOM 2327 N N . PRO A 1 303 ? 7.027 3.268 -34.239 1.00 94.12 303 PRO A N 1
ATOM 2328 C CA . PRO A 1 303 ? 6.327 4.255 -33.425 1.00 94.12 303 PRO A CA 1
ATOM 2329 C C . PRO A 1 303 ? 5.218 3.619 -32.582 1.00 94.12 303 PRO A C 1
ATOM 2331 O O . PRO A 1 303 ? 4.325 2.933 -33.094 1.00 94.12 303 PRO A O 1
ATOM 2334 N N . PHE A 1 304 ? 5.251 3.912 -31.287 1.00 94.56 304 PHE A N 1
ATOM 2335 C CA . PHE A 1 304 ? 4.280 3.453 -30.302 1.00 94.56 304 PHE A CA 1
ATOM 2336 C C . PHE A 1 304 ? 2.960 4.222 -30.367 1.00 94.56 304 PHE A C 1
ATOM 2338 O O . PHE A 1 304 ? 2.845 5.310 -30.938 1.00 94.56 304 PHE A O 1
ATOM 2345 N N . SER A 1 305 ? 1.930 3.640 -29.755 1.00 91.94 305 SER A N 1
ATOM 2346 C CA . SER A 1 305 ? 0.677 4.350 -29.498 1.00 91.94 305 SER A CA 1
ATOM 2347 C C . SER A 1 305 ? 0.897 5.510 -28.514 1.00 91.94 305 SER A C 1
ATOM 2349 O O . SER A 1 305 ? 1.648 5.371 -27.554 1.00 91.94 305 SER A O 1
ATOM 2351 N N . ARG A 1 306 ? 0.187 6.630 -28.714 1.00 92.50 306 ARG A N 1
ATOM 2352 C CA . ARG A 1 306 ? 0.179 7.793 -27.799 1.00 92.50 306 ARG A CA 1
ATOM 2353 C C . ARG A 1 306 ? -0.087 7.396 -26.338 1.00 92.50 306 ARG A C 1
ATOM 2355 O O . ARG A 1 306 ? -0.803 6.419 -26.092 1.00 92.50 306 ARG A O 1
ATOM 2362 N N . LYS A 1 307 ? 0.395 8.193 -25.377 1.00 91.12 307 LYS A N 1
ATOM 2363 C CA . LYS A 1 307 ? 0.426 7.854 -23.939 1.00 91.12 307 LYS A CA 1
ATOM 2364 C C . LYS A 1 307 ? -0.942 7.508 -23.341 1.00 91.12 307 LYS A C 1
ATOM 2366 O O . LYS A 1 307 ? -1.050 6.600 -22.522 1.00 91.12 307 LYS A O 1
ATOM 2371 N N . ASP A 1 308 ? -2.014 8.168 -23.772 1.00 86.38 308 ASP A N 1
ATOM 2372 C CA . ASP A 1 308 ? -3.367 7.858 -23.277 1.00 86.38 308 ASP A CA 1
ATOM 2373 C C . ASP A 1 308 ? -3.949 6.560 -23.865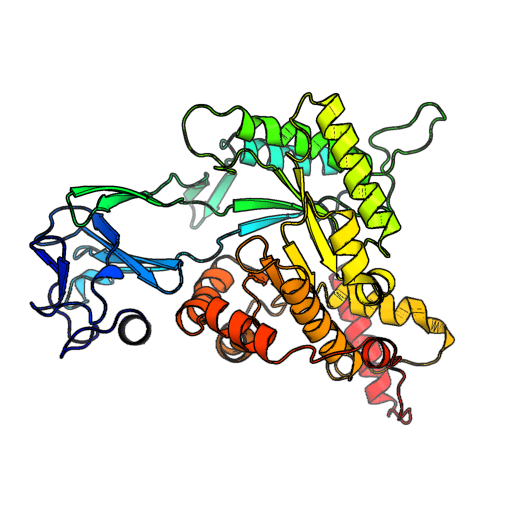 1.00 86.38 308 ASP A C 1
ATOM 2375 O O . ASP A 1 308 ? -4.851 5.953 -23.283 1.00 86.38 308 ASP A O 1
ATOM 2379 N N . PHE A 1 309 ? -3.440 6.123 -25.020 1.00 87.56 309 PHE A N 1
ATOM 2380 C CA . PHE A 1 309 ? -3.910 4.933 -25.730 1.00 87.56 309 PHE A CA 1
ATOM 2381 C C . PHE A 1 309 ? -3.147 3.672 -25.335 1.00 87.56 309 PHE A C 1
ATOM 2383 O O . PHE A 1 309 ? -3.742 2.595 -25.350 1.00 87.56 309 PHE A O 1
ATOM 2390 N N . ILE A 1 310 ? -1.868 3.782 -24.955 1.00 87.06 310 ILE A N 1
ATOM 2391 C CA . ILE A 1 310 ? -1.062 2.618 -24.553 1.00 87.06 310 ILE A CA 1
ATOM 2392 C C . ILE A 1 310 ? -1.685 1.880 -23.356 1.00 87.06 310 ILE A C 1
ATOM 2394 O O . ILE A 1 310 ? -1.687 0.654 -23.322 1.00 87.06 310 ILE A O 1
ATOM 2398 N N . LYS A 1 311 ? -2.352 2.623 -22.460 1.00 80.06 311 LYS A N 1
ATOM 2399 C CA . LYS A 1 311 ? -3.076 2.121 -21.277 1.00 80.06 311 LYS A CA 1
ATOM 2400 C C . LYS A 1 311 ? -4.341 1.311 -21.598 1.00 80.06 311 LYS A C 1
ATOM 2402 O O . LYS A 1 311 ? -4.995 0.821 -20.687 1.00 80.06 311 LYS A O 1
ATOM 2407 N N . ARG A 1 312 ? -4.729 1.214 -22.874 1.00 85.19 312 ARG A N 1
ATOM 2408 C CA . ARG A 1 312 ? -5.929 0.492 -23.342 1.00 85.19 312 ARG A CA 1
ATOM 2409 C C . ARG A 1 312 ? -5.594 -0.699 -24.243 1.00 85.19 312 ARG A C 1
ATOM 2411 O O . ARG A 1 312 ? -6.498 -1.293 -24.823 1.00 85.19 312 ARG A O 1
ATOM 2418 N N . LYS A 1 313 ? -4.308 -0.999 -24.434 1.00 87.25 313 LYS A N 1
ATOM 2419 C CA . LYS A 1 313 ? -3.840 -2.096 -25.291 1.00 87.25 313 LYS A CA 1
ATOM 2420 C C . LYS A 1 313 ? -3.930 -3.444 -24.569 1.00 87.25 313 LYS A C 1
ATOM 2422 O O . LYS A 1 313 ? -3.962 -3.482 -23.344 1.00 87.25 313 LYS A O 1
ATOM 2427 N N . GLY A 1 314 ? -3.960 -4.542 -25.326 1.00 90.94 314 GLY A N 1
ATOM 2428 C CA . GLY A 1 314 ? -4.103 -5.896 -24.775 1.00 90.94 314 GLY A CA 1
ATOM 2429 C C . GLY A 1 314 ? -3.015 -6.254 -23.760 1.00 90.94 314 GLY A C 1
ATOM 2430 O O . GLY A 1 314 ? -3.328 -6.786 -22.694 1.00 90.94 314 GLY A O 1
ATOM 2431 N N . TRP A 1 315 ? -1.766 -5.863 -24.038 1.00 93.38 315 TRP A N 1
ATOM 2432 C CA . TRP A 1 315 ? -0.609 -6.179 -23.195 1.00 93.38 315 TRP A CA 1
ATOM 2433 C C . TRP A 1 315 ? -0.759 -5.726 -21.735 1.00 93.38 315 TRP A C 1
ATOM 2435 O O . TRP A 1 315 ? -0.412 -6.486 -20.835 1.00 93.38 315 TRP A O 1
ATOM 2445 N N . ILE A 1 316 ? -1.314 -4.531 -21.469 1.00 93.56 316 ILE A N 1
ATOM 2446 C CA . ILE A 1 316 ? -1.397 -3.998 -20.098 1.00 93.56 316 ILE A CA 1
ATOM 2447 C C . ILE A 1 316 ? -2.479 -4.716 -19.284 1.00 93.56 316 ILE A C 1
ATOM 2449 O O . ILE A 1 316 ? -2.312 -4.951 -18.092 1.00 93.56 316 ILE A O 1
ATOM 2453 N N . ILE A 1 317 ? -3.570 -5.132 -19.938 1.00 93.50 317 ILE A N 1
ATOM 2454 C CA . ILE A 1 317 ? -4.618 -5.951 -19.315 1.00 93.50 317 ILE A CA 1
ATOM 2455 C C . ILE A 1 317 ? -4.056 -7.342 -19.001 1.00 93.50 317 ILE A C 1
ATOM 2457 O O . ILE A 1 317 ? -4.291 -7.874 -17.916 1.00 93.50 317 ILE A O 1
ATOM 2461 N N . ALA A 1 318 ? -3.296 -7.920 -19.936 1.00 95.56 318 ALA A N 1
ATOM 2462 C CA . ALA A 1 318 ? -2.642 -9.206 -19.742 1.00 95.56 318 ALA A CA 1
ATOM 2463 C C . ALA A 1 318 ? -1.636 -9.160 -18.585 1.00 95.56 318 ALA A C 1
ATOM 2465 O O . ALA A 1 318 ? -1.709 -9.996 -17.693 1.00 95.56 318 ALA A O 1
ATOM 2466 N N . TYR A 1 319 ? -0.775 -8.144 -18.551 1.00 96.81 319 TYR A N 1
ATOM 2467 C CA . TYR A 1 319 ? 0.161 -7.858 -17.462 1.00 96.81 319 TYR A CA 1
ATOM 2468 C C . TYR A 1 319 ? -0.534 -7.793 -16.091 1.00 96.81 319 TYR A C 1
ATOM 2470 O O . TYR A 1 319 ? -0.190 -8.540 -15.174 1.00 96.81 319 TYR A O 1
ATOM 2478 N N . GLU A 1 320 ? -1.578 -6.969 -15.968 1.00 96.38 320 GLU A N 1
ATOM 2479 C CA . GLU A 1 320 ? -2.309 -6.769 -14.711 1.00 96.38 320 GLU A CA 1
ATOM 2480 C C . GLU A 1 320 ? -3.032 -8.031 -14.213 1.00 96.38 320 GLU A C 1
ATOM 2482 O O . GLU A 1 320 ? -3.165 -8.238 -13.000 1.00 96.38 320 GLU A O 1
ATOM 2487 N N . ASN A 1 321 ? -3.527 -8.864 -15.132 1.00 96.56 321 ASN A N 1
ATOM 2488 C CA . ASN A 1 321 ? -4.159 -10.142 -14.807 1.00 96.56 321 ASN A CA 1
ATOM 2489 C C . ASN A 1 321 ? -3.120 -11.218 -14.483 1.00 96.56 321 ASN A C 1
ATOM 2491 O O . ASN A 1 321 ? -3.298 -11.958 -13.519 1.00 96.56 321 ASN A O 1
ATOM 2495 N N . GLN A 1 322 ? -2.022 -11.280 -15.238 1.00 96.56 322 GLN A N 1
ATOM 2496 C CA . GLN A 1 322 ? -0.956 -12.259 -15.052 1.00 96.56 322 GLN A CA 1
ATOM 2497 C C . GLN A 1 322 ? -0.279 -12.096 -13.689 1.00 96.56 322 GLN A C 1
ATOM 2499 O O . GLN A 1 322 ? -0.013 -13.106 -13.037 1.00 96.56 322 GLN A O 1
ATOM 2504 N N . ASN A 1 323 ? -0.068 -10.858 -13.225 1.00 97.88 323 ASN A N 1
ATOM 2505 C CA . ASN A 1 323 ? 0.435 -10.590 -11.879 1.00 97.88 323 ASN A CA 1
ATOM 2506 C C . ASN A 1 323 ? -0.463 -11.220 -10.799 1.00 97.88 323 ASN A C 1
ATOM 2508 O O . ASN A 1 323 ? 0.012 -11.974 -9.947 1.00 97.88 323 ASN A O 1
ATOM 2512 N N . MET A 1 324 ? -1.778 -10.989 -10.899 1.00 97.75 324 MET A N 1
ATOM 2513 C CA . MET A 1 324 ? -2.764 -11.563 -9.984 1.00 97.75 324 MET A CA 1
ATOM 2514 C C . MET A 1 324 ? -2.784 -13.089 -10.043 1.00 97.75 324 MET A C 1
ATOM 2516 O O . MET A 1 324 ? -2.661 -13.756 -9.016 1.00 97.75 324 MET A O 1
ATOM 2520 N N . ASP A 1 325 ? -2.913 -13.644 -11.244 1.00 97.50 325 ASP A N 1
ATOM 2521 C CA . ASP A 1 325 ? -3.066 -15.081 -11.440 1.00 97.50 325 ASP A CA 1
ATOM 2522 C C . ASP A 1 325 ? -1.822 -15.833 -10.940 1.00 97.50 325 ASP A C 1
ATOM 2524 O O . ASP A 1 325 ? -1.944 -16.798 -10.185 1.00 97.50 325 ASP A O 1
ATOM 2528 N N . ILE A 1 326 ? -0.617 -15.345 -11.264 1.00 97.62 326 ILE A N 1
ATOM 2529 C CA . ILE A 1 326 ? 0.640 -15.927 -10.772 1.00 97.62 326 ILE A CA 1
ATOM 2530 C C . ILE A 1 326 ? 0.754 -15.789 -9.252 1.00 97.62 326 ILE A C 1
ATOM 2532 O O . ILE A 1 326 ? 1.159 -16.746 -8.592 1.00 97.62 326 ILE A O 1
ATOM 2536 N N . GLY A 1 327 ? 0.382 -14.647 -8.671 1.00 98.06 327 GLY A N 1
ATOM 2537 C CA . GLY A 1 327 ? 0.382 -14.480 -7.217 1.00 98.06 327 GLY A CA 1
ATOM 2538 C C . GLY A 1 327 ? -0.515 -15.502 -6.510 1.00 98.06 327 GLY A C 1
ATOM 2539 O O . GLY A 1 327 ? -0.115 -16.110 -5.512 1.00 98.06 327 GLY A O 1
ATOM 2540 N N . LEU A 1 328 ? -1.708 -15.756 -7.052 1.00 98.00 328 LEU A N 1
ATOM 2541 C CA . LEU A 1 328 ? -2.637 -16.760 -6.527 1.00 98.00 328 LEU A CA 1
ATOM 2542 C C . LEU A 1 328 ? -2.127 -18.196 -6.724 1.00 98.00 328 LEU A C 1
ATOM 2544 O O . LEU A 1 328 ? -2.242 -19.012 -5.802 1.00 98.00 328 LEU A O 1
ATOM 2548 N N . GLU A 1 329 ? -1.535 -18.505 -7.882 1.00 96.88 329 GLU A N 1
ATOM 2549 C CA . GLU A 1 329 ? -0.883 -19.794 -8.160 1.00 96.88 329 GLU A CA 1
ATOM 2550 C C . GLU A 1 329 ? 0.279 -20.070 -7.197 1.00 96.88 329 GLU A C 1
ATOM 2552 O O . GLU A 1 329 ? 0.426 -21.191 -6.709 1.00 96.88 329 GLU A O 1
ATOM 2557 N N . CYS A 1 330 ? 1.083 -19.051 -6.886 1.00 97.75 330 CYS A N 1
ATOM 2558 C CA . CYS A 1 330 ? 2.208 -19.140 -5.955 1.00 97.75 330 CYS A CA 1
ATOM 2559 C C . CYS A 1 330 ? 1.783 -19.155 -4.475 1.00 97.75 330 CYS A C 1
ATOM 2561 O O . CYS A 1 330 ? 2.636 -19.243 -3.594 1.00 97.75 330 CYS A O 1
ATOM 2563 N N . GLY A 1 331 ? 0.480 -19.086 -4.179 1.00 97.25 331 GLY A N 1
ATOM 2564 C CA . GLY A 1 331 ? -0.043 -19.178 -2.815 1.00 97.25 331 GLY A CA 1
ATOM 2565 C C . GLY A 1 331 ? 0.176 -17.921 -1.968 1.00 97.25 331 GLY A C 1
ATOM 2566 O O . GLY A 1 331 ? 0.299 -18.031 -0.749 1.00 97.25 331 GLY A O 1
ATOM 2567 N N . LEU A 1 332 ? 0.224 -16.738 -2.593 1.00 98.19 332 LEU A N 1
ATOM 2568 C CA . LEU A 1 332 ? 0.426 -15.468 -1.887 1.00 98.19 332 LEU A CA 1
ATOM 2569 C C . LEU A 1 332 ? -0.805 -15.015 -1.085 1.00 98.19 332 LEU A C 1
ATOM 2571 O O . LEU A 1 332 ? -0.658 -14.281 -0.109 1.00 98.19 332 LEU A O 1
ATOM 2575 N N . SER A 1 333 ? -2.014 -15.467 -1.438 1.00 97.25 333 SER A N 1
ATOM 2576 C CA . SER A 1 333 ? -3.232 -15.144 -0.678 1.00 97.25 333 SER A CA 1
ATOM 2577 C C . SER A 1 333 ? -3.108 -15.568 0.796 1.00 97.25 333 SER A C 1
ATOM 2579 O O . SER A 1 333 ? -2.745 -16.706 1.098 1.00 97.25 333 SER A O 1
ATOM 2581 N N . GLY A 1 334 ? -3.359 -14.631 1.716 1.00 94.69 334 GLY A N 1
ATOM 2582 C CA . GLY A 1 334 ? -3.192 -14.824 3.164 1.00 94.69 334 GLY A CA 1
ATOM 2583 C C . GLY A 1 334 ? -1.743 -14.785 3.674 1.00 94.69 334 GLY A C 1
ATOM 2584 O O . GLY A 1 334 ? -1.529 -14.925 4.875 1.00 94.69 334 GLY A O 1
ATOM 2585 N N . ARG A 1 335 ? -0.743 -14.595 2.798 1.00 96.44 335 ARG A N 1
ATOM 2586 C CA . ARG A 1 335 ? 0.690 -14.561 3.162 1.00 96.44 335 ARG A CA 1
ATOM 2587 C C . ARG A 1 335 ? 1.421 -13.304 2.694 1.00 96.44 335 ARG A C 1
ATOM 2589 O O . ARG A 1 335 ? 2.369 -12.880 3.345 1.00 96.44 335 ARG A O 1
ATOM 2596 N N . ALA A 1 336 ? 0.988 -12.726 1.582 1.00 98.12 336 ALA A N 1
ATOM 2597 C CA . ALA A 1 336 ? 1.600 -11.579 0.933 1.00 98.12 336 ALA A CA 1
ATOM 2598 C C . ALA A 1 336 ? 0.531 -10.698 0.266 1.00 98.12 336 ALA A C 1
ATOM 2600 O O . ALA A 1 336 ? -0.614 -11.108 0.047 1.00 98.12 336 ALA A O 1
ATOM 2601 N N . GLN A 1 337 ? 0.905 -9.463 -0.052 1.00 98.50 337 GLN A N 1
ATOM 2602 C CA . GLN A 1 337 ? 0.065 -8.564 -0.833 1.00 98.50 337 GLN A CA 1
ATOM 2603 C C . GLN A 1 337 ? 0.207 -8.863 -2.337 1.00 98.50 337 GLN A C 1
ATOM 2605 O O . GLN A 1 337 ? 1.297 -9.125 -2.840 1.00 98.50 337 GLN A O 1
ATOM 2610 N N . ILE A 1 338 ? -0.904 -8.795 -3.061 1.00 98.44 338 ILE A N 1
ATOM 2611 C CA . ILE A 1 338 ? -0.945 -8.726 -4.519 1.00 98.44 338 ILE A CA 1
ATOM 2612 C C . ILE A 1 338 ? -1.512 -7.347 -4.847 1.00 98.44 338 ILE A C 1
ATOM 2614 O O . ILE A 1 338 ? -2.698 -7.074 -4.641 1.00 98.44 338 ILE A O 1
ATOM 2618 N N . GLY A 1 339 ? -0.611 -6.453 -5.233 1.00 96.88 339 GLY A N 1
ATOM 2619 C CA . GLY A 1 339 ? -0.835 -5.022 -5.293 1.00 96.88 339 GLY A CA 1
ATOM 2620 C C . GLY A 1 339 ? -1.109 -4.496 -6.698 1.00 96.88 339 GLY A C 1
ATOM 2621 O O . GLY A 1 339 ? -0.668 -5.077 -7.686 1.00 96.88 339 GLY A O 1
ATOM 2622 N N . LYS A 1 340 ? -1.806 -3.358 -6.772 1.00 96.50 340 LYS A N 1
ATOM 2623 C CA . LYS A 1 340 ? -1.990 -2.576 -8.005 1.00 96.50 340 LYS A CA 1
ATOM 2624 C C . LYS A 1 340 ? -1.553 -1.120 -7.850 1.00 96.50 340 LYS A C 1
ATOM 2626 O O . LYS A 1 340 ? -1.469 -0.594 -6.735 1.00 96.50 340 LYS A O 1
ATOM 2631 N N . GLY A 1 341 ? -1.351 -0.461 -8.988 1.00 91.00 341 GLY A N 1
ATOM 2632 C CA . GLY A 1 341 ? -0.745 0.863 -9.082 1.00 91.00 341 GLY A CA 1
ATOM 2633 C C . GLY A 1 341 ? -1.491 2.053 -8.452 1.00 91.00 341 GLY A C 1
ATOM 2634 O O . GLY A 1 341 ? -2.618 1.981 -7.933 1.00 91.00 341 GLY A O 1
ATOM 2635 N N . MET A 1 342 ? -0.798 3.191 -8.523 1.00 94.62 342 MET A N 1
ATOM 2636 C CA . MET A 1 342 ? -1.130 4.477 -7.905 1.00 94.62 342 MET A CA 1
ATOM 2637 C C . MET A 1 342 ? -2.349 5.173 -8.522 1.00 94.62 342 MET A C 1
ATOM 2639 O O . MET A 1 342 ? -2.578 5.131 -9.729 1.00 94.62 342 MET A O 1
ATOM 2643 N N . TRP A 1 343 ? -3.114 5.889 -7.693 1.00 95.62 343 TRP A N 1
ATOM 2644 C CA . TRP A 1 343 ? -4.015 6.940 -8.175 1.00 95.62 343 TRP A CA 1
ATOM 2645 C C . TRP A 1 343 ? -3.252 8.262 -8.348 1.00 95.62 343 TRP A C 1
ATOM 2647 O O . TRP A 1 343 ? -2.909 8.912 -7.366 1.00 95.62 343 TRP A O 1
ATOM 2657 N N . ALA A 1 344 ? -3.007 8.669 -9.594 1.00 91.25 344 ALA A N 1
ATOM 2658 C CA . ALA A 1 344 ? -2.114 9.786 -9.922 1.00 91.25 344 ALA A CA 1
ATOM 2659 C C . ALA A 1 344 ? -2.815 11.146 -10.136 1.00 91.25 344 ALA A C 1
ATOM 2661 O O . ALA A 1 344 ? -2.213 12.061 -10.686 1.00 91.25 344 ALA A O 1
ATOM 2662 N N . VAL A 1 345 ? -4.090 11.299 -9.746 1.00 92.06 345 VAL A N 1
ATOM 2663 C CA . VAL A 1 345 ? -4.837 12.567 -9.914 1.00 92.06 345 VAL A CA 1
ATOM 2664 C C . VAL A 1 345 ? -5.418 13.035 -8.567 1.00 92.06 345 VAL A C 1
ATOM 2666 O O . VAL A 1 345 ? -6.623 12.883 -8.339 1.00 92.06 345 VAL A O 1
ATOM 2669 N N . PRO A 1 346 ? -4.587 13.550 -7.637 1.00 90.88 346 PRO A N 1
ATOM 2670 C CA . PRO A 1 346 ? -4.917 13.676 -6.209 1.00 90.88 346 PRO A CA 1
ATOM 2671 C C . PRO A 1 346 ? -6.187 14.472 -5.882 1.00 90.88 346 PRO A C 1
ATOM 2673 O O . PRO A 1 346 ? -6.863 14.152 -4.910 1.00 90.88 346 PRO A O 1
ATOM 2676 N N . ASP A 1 347 ? -6.572 15.435 -6.721 1.00 94.06 347 ASP A N 1
ATOM 2677 C CA . ASP A 1 347 ? -7.763 16.261 -6.478 1.00 94.06 347 ASP A CA 1
ATOM 2678 C C . ASP A 1 347 ? -9.070 15.626 -6.986 1.00 94.06 347 ASP A C 1
ATOM 2680 O O . ASP A 1 347 ? -10.170 16.050 -6.631 1.00 94.06 347 ASP A O 1
ATOM 2684 N N . ARG A 1 348 ? -8.996 14.564 -7.800 1.00 96.06 348 ARG A N 1
ATOM 2685 C CA . ARG A 1 348 ? -10.172 13.899 -8.393 1.00 96.06 348 ARG A CA 1
ATOM 2686 C C . ARG A 1 348 ? -10.696 12.743 -7.534 1.00 96.06 348 ARG A C 1
ATOM 2688 O O . ARG A 1 348 ? -10.905 11.633 -8.018 1.00 96.06 348 ARG A O 1
ATOM 2695 N N . MET A 1 349 ? -10.954 13.004 -6.254 1.00 97.81 349 MET A N 1
ATOM 2696 C CA . MET A 1 349 ? -11.363 11.971 -5.286 1.00 97.81 349 MET A CA 1
ATOM 2697 C C . MET A 1 349 ? -12.726 11.326 -5.581 1.00 97.81 349 MET A C 1
ATOM 2699 O O . MET A 1 349 ? -12.902 10.139 -5.319 1.00 97.81 349 MET A O 1
ATOM 2703 N N . ALA A 1 350 ? -13.674 12.061 -6.172 1.00 97.44 350 ALA A N 1
ATOM 2704 C CA . ALA A 1 350 ? -14.949 11.483 -6.609 1.00 97.44 350 ALA A CA 1
ATOM 2705 C C . ALA A 1 350 ? -14.738 10.415 -7.696 1.00 97.44 350 ALA A C 1
ATOM 2707 O O . ALA A 1 350 ? -15.205 9.289 -7.558 1.00 97.44 350 ALA A O 1
ATOM 2708 N N . ALA A 1 351 ? -13.929 10.730 -8.713 1.00 97.56 351 ALA A N 1
ATOM 2709 C CA . ALA A 1 351 ? -13.571 9.771 -9.755 1.00 97.56 351 ALA A CA 1
ATOM 2710 C C . ALA A 1 351 ? -12.784 8.577 -9.185 1.00 97.56 351 ALA A C 1
ATOM 2712 O O . ALA A 1 351 ? -12.972 7.447 -9.634 1.00 97.56 351 ALA A O 1
ATOM 2713 N N . MET A 1 352 ? -11.934 8.799 -8.174 1.00 98.38 352 MET A N 1
ATOM 2714 C CA . MET A 1 352 ? -11.237 7.708 -7.489 1.00 98.38 352 MET A CA 1
ATOM 2715 C C . MET A 1 352 ? -12.224 6.744 -6.819 1.00 98.38 352 MET A C 1
ATOM 2717 O O . MET A 1 352 ? -12.070 5.535 -6.971 1.00 98.38 352 MET A O 1
ATOM 2721 N N . LEU A 1 353 ? -13.235 7.260 -6.112 1.00 97.12 353 LEU A N 1
ATOM 2722 C CA . LEU A 1 353 ? -14.280 6.440 -5.485 1.00 97.12 353 LEU A CA 1
ATOM 2723 C C . LEU A 1 353 ? -15.107 5.646 -6.508 1.00 97.12 353 LEU A C 1
ATOM 2725 O O . LEU A 1 353 ? -15.556 4.541 -6.229 1.00 97.12 353 LEU A O 1
ATOM 2729 N N . GLU A 1 354 ? -15.316 6.192 -7.700 1.00 97.94 354 GLU A N 1
ATOM 2730 C CA . GLU A 1 354 ? -16.072 5.500 -8.748 1.00 97.94 354 GLU A CA 1
ATOM 2731 C C . GLU A 1 354 ? -15.250 4.406 -9.436 1.00 97.94 354 GLU A C 1
ATOM 2733 O O . GLU A 1 354 ? -15.773 3.341 -9.752 1.00 97.94 354 GLU A O 1
ATOM 2738 N N . THR A 1 355 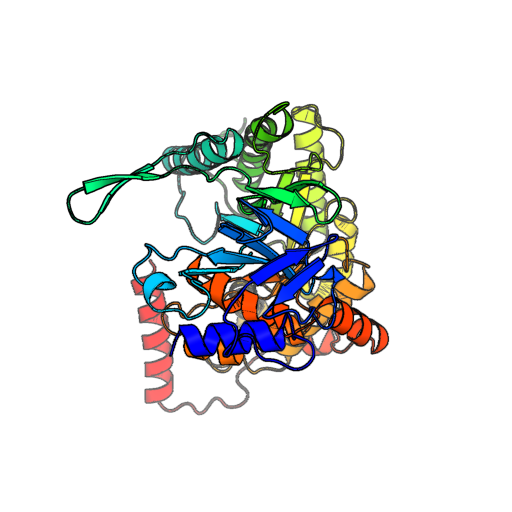? -13.960 4.652 -9.669 1.00 97.25 355 THR A N 1
ATOM 2739 C CA . THR A 1 355 ? -13.151 3.827 -10.583 1.00 97.25 355 THR A CA 1
ATOM 2740 C C . THR A 1 355 ? -12.153 2.920 -9.872 1.00 97.25 355 THR A C 1
ATOM 2742 O O . THR A 1 355 ? -11.919 1.796 -10.309 1.00 97.25 355 THR A O 1
ATOM 2745 N N . LYS A 1 356 ? -11.579 3.343 -8.739 1.00 98.25 356 LYS A N 1
ATOM 2746 C CA . LYS A 1 356 ? -10.543 2.556 -8.047 1.00 98.25 356 LYS A CA 1
ATOM 2747 C C . LYS A 1 356 ? -11.116 1.327 -7.331 1.00 98.25 356 LYS A C 1
ATOM 2749 O O . LYS A 1 356 ? -10.351 0.492 -6.858 1.00 98.25 356 LYS A O 1
ATOM 2754 N N . ILE A 1 357 ? -12.443 1.176 -7.256 1.00 98.56 357 ILE A N 1
ATOM 2755 C CA . ILE A 1 357 ? -13.098 -0.056 -6.780 1.00 98.56 357 ILE A CA 1
ATOM 2756 C C . ILE A 1 357 ? -12.784 -1.261 -7.680 1.00 98.56 357 ILE A C 1
ATOM 2758 O O . ILE A 1 357 ? -12.832 -2.402 -7.227 1.00 98.56 357 ILE A O 1
ATOM 2762 N N . GLU A 1 358 ? -12.379 -1.024 -8.929 1.00 98.19 358 GLU A N 1
ATOM 2763 C CA . GLU A 1 358 ? -11.973 -2.093 -9.841 1.00 98.19 358 GLU A CA 1
ATOM 2764 C C . GLU A 1 358 ? -10.692 -2.811 -9.381 1.00 98.19 358 GLU A C 1
ATOM 2766 O O . GLU A 1 358 ? -10.503 -3.983 -9.694 1.00 98.19 358 GLU A O 1
ATOM 2771 N N . HIS A 1 359 ? -9.840 -2.175 -8.566 1.00 98.25 359 HIS A N 1
ATOM 2772 C CA . HIS A 1 359 ? -8.646 -2.829 -8.017 1.00 98.25 359 HIS A CA 1
ATOM 2773 C C . HIS A 1 359 ? -8.995 -3.990 -7.060 1.00 98.25 359 HIS A C 1
ATOM 2775 O O . HIS A 1 359 ? -8.565 -5.114 -7.333 1.00 98.25 359 HIS A O 1
ATOM 2781 N N . PRO A 1 360 ? -9.794 -3.793 -5.987 1.00 98.50 360 PRO A N 1
ATOM 2782 C CA . PRO A 1 360 ? -10.223 -4.906 -5.142 1.00 98.50 360 PRO A CA 1
ATOM 2783 C C . PRO A 1 360 ? -11.131 -5.904 -5.878 1.00 98.50 360 PRO A C 1
ATOM 2785 O O . PRO A 1 360 ? -11.011 -7.103 -5.637 1.00 98.50 360 PRO A O 1
ATOM 2788 N N . LYS A 1 361 ? -11.968 -5.469 -6.836 1.00 98.31 361 LYS A N 1
ATOM 2789 C CA . LYS A 1 361 ? -12.735 -6.398 -7.700 1.00 98.31 361 LYS A CA 1
ATOM 2790 C C . LYS A 1 361 ? -11.845 -7.285 -8.576 1.00 98.31 361 LYS A C 1
ATOM 2792 O O . LYS A 1 361 ? -12.232 -8.401 -8.904 1.00 98.31 361 LYS A O 1
ATOM 2797 N N . ALA A 1 362 ? -10.650 -6.818 -8.931 1.00 97.38 362 ALA A N 1
ATOM 2798 C CA . ALA A 1 362 ? -9.639 -7.616 -9.616 1.00 97.38 362 ALA A CA 1
ATOM 2799 C C . ALA A 1 362 ? -8.834 -8.529 -8.666 1.00 97.38 362 ALA A C 1
ATOM 2801 O O . ALA A 1 362 ? -7.906 -9.197 -9.120 1.00 97.38 362 ALA A O 1
ATOM 2802 N N . GLY A 1 363 ? -9.172 -8.561 -7.370 1.00 97.88 363 GLY A N 1
ATOM 2803 C CA . GLY A 1 363 ? -8.538 -9.392 -6.346 1.00 97.88 363 GLY A CA 1
ATOM 2804 C C . GLY A 1 363 ? -7.356 -8.735 -5.633 1.00 97.88 363 GLY A C 1
ATOM 2805 O O . GLY A 1 363 ? -6.695 -9.400 -4.839 1.00 97.88 363 GLY A O 1
ATOM 2806 N N . ALA A 1 364 ? -7.049 -7.461 -5.898 1.00 98.19 364 ALA A N 1
ATOM 2807 C CA . ALA A 1 364 ? -5.923 -6.794 -5.250 1.00 98.19 364 ALA A CA 1
ATOM 2808 C C . ALA A 1 364 ? -6.251 -6.495 -3.781 1.00 98.19 364 ALA A C 1
ATOM 2810 O O . ALA A 1 364 ? -7.198 -5.767 -3.491 1.00 98.19 364 ALA A O 1
ATOM 2811 N N . ASN A 1 365 ? -5.462 -7.036 -2.850 1.00 97.56 365 ASN A N 1
ATOM 2812 C CA . ASN A 1 365 ? -5.592 -6.754 -1.411 1.00 97.56 365 ASN A CA 1
ATOM 2813 C C . ASN A 1 365 ? -4.743 -5.550 -0.969 1.00 97.56 365 ASN A C 1
ATOM 2815 O O . ASN A 1 365 ? -4.670 -5.238 0.217 1.00 97.56 365 ASN A O 1
ATOM 2819 N N . CYS A 1 366 ? -4.095 -4.884 -1.923 1.00 96.25 366 CYS A N 1
ATOM 2820 C CA . CYS A 1 366 ? -3.366 -3.642 -1.741 1.00 96.25 366 CYS A CA 1
ATOM 2821 C C . CYS A 1 366 ? -3.452 -2.817 -3.032 1.00 96.25 366 CYS A C 1
ATOM 2823 O O . CYS A 1 366 ? -3.376 -3.351 -4.139 1.00 96.25 366 CYS A O 1
ATOM 2825 N N . ALA A 1 367 ? -3.589 -1.501 -2.912 1.00 96.88 367 ALA A N 1
ATOM 2826 C CA . ALA A 1 367 ? -3.447 -0.594 -4.043 1.00 96.88 367 ALA A CA 1
ATOM 2827 C C . ALA A 1 367 ? -2.944 0.768 -3.576 1.00 96.88 367 ALA A C 1
ATOM 2829 O O . ALA A 1 367 ? -3.331 1.253 -2.512 1.00 96.88 367 ALA A O 1
ATOM 2830 N N . TRP A 1 368 ? -2.103 1.401 -4.388 1.00 98.00 368 TRP A N 1
ATOM 2831 C CA . TRP A 1 368 ? -1.438 2.635 -3.986 1.00 98.00 368 TRP A CA 1
ATOM 2832 C C . TRP A 1 368 ? -2.345 3.864 -4.117 1.00 98.00 368 TRP A C 1
ATOM 2834 O O . TRP A 1 368 ? -3.113 4.011 -5.077 1.00 98.00 368 TRP A O 1
ATOM 2844 N N . VAL A 1 369 ? -2.247 4.754 -3.132 1.00 98.12 369 VAL A N 1
ATOM 2845 C CA . VAL A 1 369 ? -2.992 6.014 -3.015 1.00 98.12 369 VAL A CA 1
ATOM 2846 C C . VAL A 1 369 ? -2.029 7.141 -2.625 1.00 98.12 369 VAL A C 1
ATOM 2848 O O . VAL A 1 369 ? -1.074 6.882 -1.896 1.00 98.12 369 VAL A O 1
ATOM 2851 N N . PRO A 1 370 ? -2.262 8.387 -3.075 1.00 97.00 370 PRO A N 1
ATOM 2852 C CA . PRO A 1 370 ? -1.267 9.455 -2.961 1.00 97.00 370 PRO A CA 1
ATOM 2853 C C . PRO A 1 370 ? -1.303 10.207 -1.623 1.00 97.00 370 PRO A C 1
ATOM 2855 O O . PRO A 1 370 ? -0.480 11.086 -1.391 1.00 97.00 370 PRO A O 1
ATOM 2858 N N . SER A 1 371 ? -2.290 9.950 -0.760 1.00 98.00 371 SER A N 1
ATOM 2859 C CA . SER A 1 371 ? -2.459 10.713 0.480 1.00 98.00 371 SER A CA 1
ATOM 2860 C C . SER A 1 371 ? -3.244 9.947 1.549 1.00 98.00 371 SER A C 1
ATOM 2862 O O . SER A 1 371 ? -4.021 9.046 1.213 1.00 98.00 371 SER A O 1
ATOM 2864 N N . PRO A 1 372 ? -3.131 10.341 2.835 1.00 97.94 372 PRO A N 1
ATOM 2865 C CA . PRO A 1 372 ? -3.974 9.800 3.901 1.00 97.94 372 PRO A CA 1
ATOM 2866 C C . PRO A 1 372 ? -5.474 9.974 3.625 1.00 97.94 372 PRO A C 1
ATOM 2868 O O . PRO A 1 372 ? -6.253 9.059 3.865 1.00 97.94 372 PRO A O 1
ATOM 2871 N N . THR A 1 373 ? -5.888 11.106 3.045 1.00 98.38 373 THR A N 1
ATOM 2872 C CA . THR A 1 373 ? -7.287 11.331 2.645 1.00 98.38 373 THR A CA 1
ATOM 2873 C C . THR A 1 373 ? -7.738 10.325 1.588 1.00 98.38 373 THR A C 1
ATOM 2875 O O . THR A 1 373 ? -8.816 9.743 1.711 1.00 98.38 373 THR A O 1
ATOM 2878 N N . ALA A 1 374 ? -6.910 10.084 0.569 1.00 98.44 374 ALA A N 1
ATOM 2879 C CA . ALA A 1 374 ? -7.209 9.091 -0.452 1.00 98.44 374 ALA A CA 1
ATOM 2880 C C . ALA A 1 374 ? -7.243 7.667 0.131 1.00 98.44 374 ALA A C 1
ATOM 2882 O O . ALA A 1 374 ? -8.089 6.873 -0.274 1.00 98.44 374 ALA A O 1
ATOM 2883 N N . ALA A 1 375 ? -6.395 7.355 1.118 1.00 98.62 375 ALA A N 1
ATOM 2884 C CA . ALA A 1 375 ? -6.433 6.081 1.836 1.00 98.62 375 ALA A CA 1
ATOM 2885 C C . ALA A 1 375 ? -7.759 5.880 2.581 1.00 98.62 375 ALA A C 1
ATOM 2887 O O . ALA A 1 375 ? -8.398 4.845 2.399 1.00 98.62 375 ALA A O 1
ATOM 2888 N N . THR A 1 376 ? -8.214 6.877 3.349 1.00 98.69 376 THR A N 1
ATOM 2889 C CA . THR A 1 376 ? -9.511 6.834 4.048 1.00 98.69 376 THR A CA 1
ATOM 2890 C C . THR A 1 376 ? -10.665 6.585 3.080 1.00 98.69 376 THR A C 1
ATOM 2892 O O . THR A 1 376 ? -11.522 5.745 3.336 1.00 98.69 376 THR A O 1
ATOM 2895 N N . LEU A 1 377 ? -10.682 7.280 1.940 1.00 98.56 377 LEU A N 1
ATOM 2896 C CA . LEU A 1 377 ? -11.726 7.097 0.932 1.00 98.56 377 LEU A CA 1
ATOM 2897 C C . LEU A 1 377 ? -11.635 5.731 0.246 1.00 98.56 377 LEU A C 1
ATOM 2899 O O . LEU A 1 377 ? -12.656 5.084 0.029 1.00 98.56 377 LEU A O 1
ATOM 2903 N N . HIS A 1 378 ? -10.429 5.267 -0.078 1.00 98.69 378 HIS A N 1
ATOM 2904 C CA . HIS A 1 378 ? -10.247 3.984 -0.747 1.00 98.69 378 HIS A CA 1
ATOM 2905 C C . HIS A 1 378 ? -10.586 2.792 0.162 1.00 98.69 378 HIS A C 1
ATOM 2907 O O . HIS A 1 378 ? -11.071 1.783 -0.348 1.00 98.69 378 HIS A O 1
ATOM 2913 N N . ALA A 1 379 ? -10.425 2.918 1.486 1.00 98.62 379 ALA A N 1
ATOM 2914 C CA . ALA A 1 379 ? -10.832 1.902 2.462 1.00 98.62 379 ALA A CA 1
ATOM 2915 C C . ALA A 1 379 ? -12.321 1.523 2.338 1.00 98.62 379 ALA A C 1
ATOM 2917 O O . ALA A 1 379 ? -12.682 0.358 2.502 1.00 98.62 379 ALA A O 1
ATOM 2918 N N . LEU A 1 380 ? -13.180 2.466 1.922 1.00 98.56 380 LEU A N 1
ATOM 2919 C CA . LEU A 1 380 ? -14.594 2.195 1.639 1.00 98.56 380 LEU A CA 1
ATOM 2920 C C . LEU A 1 380 ? -14.785 1.099 0.577 1.00 98.56 380 LEU A C 1
ATOM 2922 O O . LEU A 1 380 ? -15.746 0.339 0.651 1.00 98.56 380 LEU A O 1
ATOM 2926 N N . HIS A 1 381 ? -13.877 0.975 -0.398 1.00 98.75 381 HIS A N 1
ATOM 2927 C CA . HIS A 1 381 ? -13.957 -0.088 -1.406 1.00 98.75 381 HIS A CA 1
ATOM 2928 C C . HIS A 1 381 ? -13.723 -1.472 -0.801 1.00 98.75 381 HIS A C 1
ATOM 2930 O O . HIS A 1 381 ? -14.382 -2.422 -1.210 1.00 98.75 381 HIS A O 1
ATOM 2936 N N . TYR A 1 382 ? -12.833 -1.585 0.183 1.00 98.69 382 TYR A N 1
ATOM 2937 C CA . TYR A 1 382 ? -12.515 -2.856 0.836 1.00 98.69 382 TYR A CA 1
ATOM 2938 C C . TYR A 1 382 ? -13.600 -3.285 1.832 1.00 98.69 382 TYR A C 1
ATOM 2940 O O . TYR A 1 382 ? -13.811 -4.475 2.036 1.00 98.69 382 TYR A O 1
ATOM 2948 N N . HIS A 1 383 ? -14.382 -2.348 2.372 1.00 98.62 383 HIS A N 1
ATOM 2949 C CA . HIS A 1 383 ? -15.616 -2.705 3.079 1.00 98.62 383 HIS A CA 1
ATOM 2950 C C . HIS A 1 383 ? -16.731 -3.186 2.137 1.00 98.62 383 HIS A C 1
ATOM 2952 O O . HIS A 1 383 ? -17.561 -3.987 2.553 1.00 98.62 383 HIS A O 1
ATOM 2958 N N . LYS A 1 384 ? -16.749 -2.731 0.875 1.00 98.25 384 LYS A N 1
ATOM 2959 C CA . LYS A 1 384 ? -17.723 -3.180 -0.139 1.00 98.25 384 LYS A CA 1
ATOM 2960 C C . LYS A 1 384 ? -17.352 -4.504 -0.800 1.00 98.25 384 LYS A C 1
ATOM 2962 O O . LYS A 1 384 ? -18.240 -5.216 -1.254 1.00 98.25 384 LYS A O 1
ATOM 2967 N N . ILE A 1 385 ? -16.061 -4.807 -0.904 1.00 98.56 385 ILE A N 1
ATOM 2968 C CA . ILE A 1 385 ? -15.549 -5.971 -1.627 1.00 98.56 385 ILE A CA 1
ATOM 2969 C C . ILE A 1 385 ? -14.768 -6.859 -0.663 1.00 98.56 385 ILE A C 1
ATOM 2971 O O . ILE A 1 385 ? -13.702 -6.466 -0.191 1.00 98.56 385 ILE A O 1
ATOM 2975 N N . ASP A 1 386 ? -15.256 -8.077 -0.427 1.00 98.38 386 ASP A N 1
ATOM 2976 C CA . ASP A 1 386 ? -14.451 -9.125 0.202 1.00 98.38 386 ASP A CA 1
ATOM 2977 C C . ASP A 1 386 ? -13.397 -9.613 -0.801 1.00 98.38 386 ASP A C 1
ATOM 2979 O O . ASP A 1 386 ? -13.648 -10.447 -1.678 1.00 98.38 386 ASP A O 1
ATOM 2983 N N . VAL A 1 387 ? -12.194 -9.053 -0.689 1.00 98.44 387 VAL A N 1
ATOM 2984 C CA . VAL A 1 387 ? -11.089 -9.357 -1.601 1.00 98.44 387 VAL A CA 1
ATOM 2985 C C . VAL A 1 387 ? -10.656 -10.819 -1.504 1.00 98.44 387 VAL A C 1
ATOM 2987 O O . VAL A 1 387 ? -10.256 -11.393 -2.516 1.00 98.44 387 VAL A O 1
ATOM 2990 N N . PHE A 1 388 ? -10.751 -11.456 -0.336 1.00 98.25 388 PHE A N 1
ATOM 2991 C CA . PHE A 1 388 ? -10.353 -12.856 -0.199 1.00 98.25 388 PHE A CA 1
ATOM 2992 C C . PHE A 1 388 ? -11.363 -13.790 -0.867 1.00 98.25 388 PHE A C 1
ATOM 2994 O O . PHE A 1 388 ? -10.954 -14.743 -1.536 1.00 98.25 388 PHE A O 1
ATOM 3001 N N . ALA A 1 389 ? -12.660 -13.478 -0.791 1.00 98.31 389 ALA A N 1
ATOM 3002 C CA . ALA A 1 389 ? -13.679 -14.178 -1.572 1.00 98.31 389 ALA A CA 1
ATOM 3003 C C . ALA A 1 389 ? -13.457 -14.005 -3.087 1.00 98.31 389 ALA A C 1
ATOM 3005 O O . ALA A 1 389 ? -13.509 -14.985 -3.837 1.00 98.31 389 ALA A O 1
ATOM 3006 N N . VAL A 1 390 ? -13.127 -12.789 -3.545 1.00 98.50 390 VAL A N 1
ATOM 3007 C CA . VAL A 1 390 ? -12.771 -12.524 -4.953 1.00 98.50 390 VAL A CA 1
ATOM 3008 C C . VAL A 1 390 ? -11.553 -13.348 -5.377 1.00 98.50 390 VAL A C 1
ATOM 3010 O O . VAL A 1 390 ? -11.599 -14.037 -6.395 1.00 98.50 390 VAL A O 1
ATOM 3013 N N . GLN A 1 391 ? -10.473 -13.337 -4.593 1.00 98.44 391 GLN A N 1
ATOM 3014 C CA . GLN A 1 391 ? -9.265 -14.118 -4.875 1.00 98.44 391 GLN A CA 1
ATOM 3015 C C . GLN A 1 391 ? -9.549 -15.625 -4.940 1.00 98.44 391 GLN A C 1
ATOM 3017 O O . GLN A 1 391 ? -9.023 -16.308 -5.821 1.00 98.44 391 GLN A O 1
ATOM 3022 N N . ALA A 1 392 ? -10.397 -16.154 -4.053 1.00 98.12 392 ALA A N 1
ATOM 3023 C CA . ALA A 1 392 ? -10.799 -17.559 -4.078 1.00 98.12 392 ALA A CA 1
ATOM 3024 C C . ALA A 1 392 ? -11.550 -17.915 -5.374 1.00 98.12 392 ALA A C 1
ATOM 3026 O O . ALA A 1 392 ? -11.262 -18.945 -5.992 1.00 98.12 392 ALA A O 1
ATOM 3027 N N . ALA A 1 393 ? -12.460 -17.045 -5.824 1.00 98.00 393 ALA A N 1
ATOM 3028 C CA . ALA A 1 393 ? -13.175 -17.217 -7.086 1.00 98.00 393 ALA A CA 1
ATOM 3029 C C . ALA A 1 393 ? -12.231 -17.148 -8.299 1.00 98.00 393 ALA A C 1
ATOM 3031 O O . ALA A 1 393 ? -12.295 -18.017 -9.170 1.00 98.00 393 ALA A O 1
ATOM 3032 N N . LEU A 1 394 ? -11.312 -16.176 -8.329 1.00 97.38 394 LEU A N 1
ATOM 3033 C CA . LEU A 1 394 ? -10.306 -16.039 -9.389 1.00 97.38 394 LEU A CA 1
ATOM 3034 C C . LEU A 1 394 ? -9.396 -17.267 -9.467 1.00 97.38 394 LEU A C 1
ATOM 3036 O O . LEU A 1 394 ? -9.211 -17.832 -10.542 1.00 97.38 394 LEU A O 1
ATOM 3040 N N . LYS A 1 395 ? -8.900 -17.746 -8.320 1.00 96.12 395 LYS A N 1
ATOM 3041 C CA . LYS A 1 395 ? -8.068 -18.952 -8.250 1.00 96.12 395 LYS A CA 1
ATOM 3042 C C . LYS A 1 395 ? -8.797 -20.183 -8.796 1.00 96.12 395 LYS A C 1
ATOM 3044 O O . LYS A 1 395 ? -8.179 -21.002 -9.469 1.00 96.12 395 LYS A O 1
ATOM 3049 N N . LYS A 1 396 ? -10.102 -20.312 -8.528 1.00 96.12 396 LYS A N 1
ATOM 3050 C CA . LYS A 1 396 ? -10.941 -21.396 -9.066 1.00 96.12 396 LYS A CA 1
ATOM 3051 C C . LYS A 1 396 ? -11.170 -21.262 -10.577 1.00 96.12 396 LYS A C 1
ATOM 3053 O O . LYS A 1 396 ? -11.270 -22.279 -11.255 1.00 96.12 396 LYS A O 1
ATOM 3058 N N . GLY A 1 397 ? -11.256 -20.033 -11.088 1.00 93.56 397 GLY A N 1
ATOM 3059 C CA . GLY A 1 397 ? -11.433 -19.737 -12.513 1.00 93.56 397 GLY A CA 1
ATOM 3060 C C . GLY A 1 397 ? -10.199 -20.011 -13.377 1.00 93.56 397 GLY A C 1
ATOM 3061 O O . GLY A 1 397 ? -10.334 -20.169 -14.587 1.00 93.56 397 GLY A O 1
ATOM 3062 N N . GLY A 1 398 ? -9.015 -20.117 -12.769 1.00 90.81 398 GLY A N 1
ATOM 3063 C CA . GLY A 1 398 ? -7.764 -20.366 -13.479 1.00 90.81 398 GLY A CA 1
ATOM 3064 C C . GLY A 1 398 ? -7.200 -19.116 -14.159 1.00 90.81 398 GLY A C 1
ATOM 3065 O O . GLY A 1 398 ? -7.591 -17.985 -13.867 1.00 90.81 398 GLY A O 1
ATOM 3066 N N . ARG A 1 399 ? -6.223 -19.327 -15.043 1.00 90.88 399 ARG A N 1
ATOM 3067 C CA . ARG A 1 399 ? -5.442 -18.247 -15.651 1.00 90.88 399 ARG A CA 1
ATOM 3068 C C . ARG A 1 399 ? -6.255 -17.477 -16.694 1.00 90.88 399 ARG A C 1
ATOM 3070 O O . ARG A 1 399 ? -6.847 -18.073 -17.587 1.00 90.88 399 ARG A O 1
ATOM 3077 N N . ARG A 1 400 ? -6.242 -16.148 -16.597 1.00 93.81 400 ARG A N 1
ATOM 3078 C CA . ARG A 1 400 ? -6.940 -15.205 -17.488 1.00 93.81 400 ARG A CA 1
ATOM 3079 C C . ARG A 1 400 ? -6.004 -14.547 -18.496 1.00 93.81 400 ARG A C 1
ATOM 3081 O O . ARG A 1 400 ? -6.471 -14.032 -19.506 1.00 93.81 400 ARG A O 1
ATOM 3088 N N . ALA A 1 401 ? -4.703 -14.534 -18.214 1.00 91.06 401 ALA A N 1
ATOM 3089 C CA . ALA A 1 401 ? -3.687 -13.956 -19.083 1.00 91.06 401 ALA A CA 1
ATOM 3090 C C . ALA A 1 401 ? -2.493 -14.893 -19.272 1.00 91.06 401 ALA A C 1
ATOM 3092 O O . ALA A 1 401 ? -2.069 -15.596 -18.353 1.00 91.06 401 ALA A O 1
ATOM 3093 N N . TYR A 1 402 ? -1.942 -14.871 -20.481 1.00 88.81 402 TYR A N 1
ATOM 3094 C CA . TYR A 1 402 ? -0.816 -15.697 -20.895 1.00 88.81 402 TYR A CA 1
ATOM 3095 C C . TYR A 1 402 ? 0.277 -14.826 -21.509 1.00 88.81 402 TYR A C 1
ATOM 3097 O O . TYR A 1 402 ? 0.025 -13.698 -21.940 1.00 88.81 402 TYR A O 1
ATOM 3105 N N . VAL A 1 403 ? 1.493 -15.374 -21.552 1.00 91.50 403 VAL A N 1
ATOM 3106 C CA . VAL A 1 403 ? 2.697 -14.653 -21.984 1.00 91.50 403 VAL A CA 1
ATOM 3107 C C . VAL A 1 403 ? 2.568 -14.075 -23.396 1.00 91.50 403 VAL A C 1
ATOM 3109 O O . VAL A 1 403 ? 3.026 -12.964 -23.624 1.00 91.50 403 VAL A O 1
ATOM 3112 N N . ASP A 1 404 ? 1.870 -14.749 -24.312 1.00 92.50 404 ASP A N 1
ATOM 3113 C CA . ASP A 1 404 ? 1.700 -14.275 -25.692 1.00 92.50 404 ASP A CA 1
ATOM 3114 C C . ASP A 1 404 ? 1.027 -12.898 -25.760 1.00 92.50 404 ASP A C 1
ATOM 3116 O O . ASP A 1 404 ? 1.446 -12.037 -26.529 1.00 92.50 404 ASP A O 1
ATOM 3120 N N . SER A 1 405 ? 0.027 -12.649 -24.907 1.00 92.19 405 SER A N 1
ATOM 3121 C CA . SER A 1 405 ? -0.636 -11.342 -24.830 1.00 92.19 405 SER A CA 1
ATOM 3122 C C . SER A 1 405 ? 0.263 -10.270 -24.212 1.00 92.19 405 SER A C 1
ATOM 3124 O O . SER A 1 405 ? 0.168 -9.105 -24.581 1.00 92.19 405 SER A O 1
ATOM 3126 N N . LEU A 1 406 ? 1.146 -10.652 -23.285 1.00 91.56 406 LEU A N 1
ATOM 3127 C CA . LEU A 1 406 ? 2.143 -9.752 -22.700 1.00 91.56 406 LEU A CA 1
ATOM 3128 C C . LEU A 1 406 ? 3.239 -9.378 -23.713 1.00 91.56 406 LEU A C 1
ATOM 3130 O O . LEU A 1 406 ? 3.814 -8.297 -23.622 1.00 91.56 406 LEU A O 1
ATOM 3134 N N . LEU A 1 407 ? 3.526 -10.264 -24.672 1.00 95.19 407 LEU A N 1
ATOM 3135 C CA . LEU A 1 407 ? 4.521 -10.051 -25.723 1.00 95.19 407 LEU A CA 1
ATOM 3136 C C . LEU A 1 407 ? 3.990 -9.234 -26.916 1.00 95.19 407 LEU A C 1
ATOM 3138 O O . LEU A 1 407 ? 4.772 -8.906 -27.809 1.00 95.19 407 LEU A O 1
ATOM 3142 N N . GLU A 1 408 ? 2.701 -8.874 -26.933 1.00 93.19 408 GLU A N 1
ATOM 3143 C CA . GLU A 1 408 ? 2.120 -7.990 -27.946 1.00 93.19 408 GLU A CA 1
ATOM 3144 C C . GLU A 1 408 ? 2.697 -6.569 -27.821 1.00 93.19 408 GLU A C 1
ATOM 3146 O O . GLU A 1 408 ? 2.314 -5.793 -26.944 1.00 93.19 408 GLU A O 1
ATOM 3151 N N . ILE A 1 409 ? 3.599 -6.203 -28.735 1.00 94.25 409 ILE A N 1
ATOM 3152 C CA . ILE A 1 409 ? 4.243 -4.885 -28.732 1.00 94.25 409 ILE A CA 1
ATOM 3153 C C . ILE A 1 409 ? 3.206 -3.806 -29.109 1.00 94.25 409 ILE A C 1
ATOM 3155 O O . ILE A 1 409 ? 2.621 -3.876 -30.196 1.00 94.25 409 ILE A O 1
ATOM 3159 N N . PRO A 1 410 ? 2.986 -2.758 -28.287 1.00 92.81 410 PRO A N 1
ATOM 3160 C CA . PRO A 1 410 ? 1.924 -1.765 -28.492 1.00 92.81 410 PRO A CA 1
ATOM 3161 C C . PRO A 1 410 ? 2.232 -0.696 -29.563 1.00 92.81 410 PRO A C 1
ATOM 3163 O O . PRO A 1 410 ? 1.904 0.492 -29.404 1.00 92.81 410 PRO A O 1
ATOM 3166 N N . ILE A 1 411 ? 2.798 -1.117 -30.696 1.00 92.44 411 ILE A N 1
ATOM 3167 C CA . ILE A 1 411 ? 3.037 -0.262 -31.861 1.00 92.44 411 ILE A CA 1
ATOM 3168 C C . ILE A 1 411 ? 1.732 0.353 -32.381 1.00 92.44 411 ILE A C 1
ATOM 3170 O O . ILE A 1 411 ? 0.637 -0.220 -32.307 1.00 92.44 411 ILE A O 1
ATOM 3174 N N . ALA A 1 412 ? 1.830 1.565 -32.920 1.00 90.69 412 ALA A N 1
ATOM 3175 C CA . ALA A 1 412 ? 0.698 2.241 -33.526 1.00 90.69 412 ALA A CA 1
ATOM 3176 C C . ALA A 1 412 ? 0.294 1.543 -34.835 1.00 90.69 412 ALA A C 1
ATOM 3178 O O . ALA A 1 412 ? 1.007 1.621 -35.839 1.00 90.69 412 ALA A O 1
ATOM 3179 N N . SER A 1 413 ? -0.878 0.899 -34.826 1.00 83.31 413 SER A N 1
ATOM 3180 C CA . SER A 1 413 ? -1.473 0.243 -36.000 1.00 83.31 413 SER A CA 1
ATOM 3181 C C . SER A 1 413 ? -1.955 1.257 -37.047 1.00 83.31 413 SER A C 1
ATOM 3183 O O . SER A 1 413 ? -1.875 1.000 -38.243 1.00 83.31 413 SER A O 1
ATOM 3185 N N . TYR A 1 414 ? -2.422 2.435 -36.611 1.00 80.94 414 TYR A N 1
ATOM 3186 C CA . TYR A 1 414 ? -2.831 3.539 -37.484 1.00 80.94 414 TYR A CA 1
ATOM 3187 C C . TYR A 1 414 ? -1.978 4.777 -37.208 1.00 80.94 414 TYR A C 1
ATOM 3189 O O . TYR A 1 414 ? -2.028 5.342 -36.115 1.00 80.94 414 TYR A O 1
ATOM 3197 N N . ARG A 1 415 ? -1.198 5.189 -38.213 1.00 83.12 415 ARG A N 1
ATOM 3198 C CA . ARG A 1 415 ? -0.161 6.232 -38.103 1.00 83.12 415 ARG A CA 1
ATOM 3199 C C . ARG A 1 415 ? -0.499 7.523 -38.858 1.00 83.12 415 ARG A C 1
ATOM 3201 O O . ARG A 1 415 ? 0.371 8.360 -39.060 1.00 83.12 415 ARG A O 1
ATOM 3208 N N . LYS A 1 416 ? -1.752 7.710 -39.291 1.00 89.00 416 LYS A N 1
ATOM 3209 C CA . LYS A 1 416 ? -2.196 8.959 -39.938 1.00 89.00 416 LYS A CA 1
ATOM 3210 C C . LYS A 1 416 ? -2.694 9.952 -38.886 1.00 89.00 416 LYS A C 1
ATOM 3212 O O . LYS A 1 416 ? -3.885 10.256 -38.822 1.00 89.00 416 LYS A O 1
ATOM 3217 N N . TRP A 1 417 ? -1.791 10.390 -38.013 1.00 93.25 417 TRP A N 1
ATOM 3218 C CA . TRP A 1 417 ? -2.095 11.440 -37.044 1.00 93.25 417 TRP A CA 1
ATOM 3219 C C . TRP A 1 417 ? -2.098 12.801 -37.729 1.00 93.25 417 TRP A C 1
ATOM 3221 O O . TRP A 1 417 ? -1.206 13.103 -38.521 1.00 93.25 417 TRP A O 1
ATOM 3231 N N . ALA A 1 418 ? -3.092 13.626 -37.412 1.00 95.19 418 ALA A N 1
ATOM 3232 C CA . ALA A 1 418 ? -3.095 15.016 -37.852 1.00 95.19 418 ALA A CA 1
ATOM 3233 C C . ALA A 1 418 ? -1.939 15.790 -37.180 1.00 95.19 418 ALA A C 1
ATOM 3235 O O . ALA A 1 418 ? -1.582 15.460 -36.041 1.00 95.19 418 ALA A O 1
ATOM 3236 N N . PRO A 1 419 ? -1.376 16.831 -37.821 1.00 96.88 419 PRO A N 1
ATOM 3237 C CA . PRO A 1 419 ? -0.322 17.659 -37.230 1.00 96.88 419 PRO A CA 1
ATOM 3238 C C . PRO A 1 419 ? -0.653 18.163 -35.816 1.00 96.88 419 PRO A C 1
ATOM 3240 O O . PRO A 1 419 ? 0.211 18.186 -34.943 1.00 96.88 419 PRO A O 1
ATOM 3243 N N . GLU A 1 420 ? -1.918 18.482 -35.544 1.00 96.44 420 GLU A N 1
ATOM 3244 C CA . GLU A 1 420 ? -2.409 18.932 -34.238 1.00 96.44 420 GLU A CA 1
ATOM 3245 C C . GLU A 1 420 ? -2.359 17.818 -33.186 1.00 96.44 420 GLU A C 1
ATOM 3247 O O . GLU A 1 420 ? -2.071 18.071 -32.018 1.00 96.44 420 GLU A O 1
ATOM 3252 N N . GLN A 1 421 ? -2.623 16.570 -33.584 1.00 94.44 421 GLN A N 1
ATOM 3253 C CA . GLN A 1 421 ? -2.543 15.417 -32.684 1.00 94.44 421 GLN A CA 1
ATOM 3254 C C . GLN A 1 421 ? -1.096 15.105 -32.303 1.00 94.44 421 GLN A C 1
ATOM 3256 O O . GLN A 1 421 ? -0.857 14.728 -31.157 1.00 94.44 421 GLN A O 1
ATOM 3261 N N . ILE A 1 422 ? -0.163 15.272 -33.246 1.00 95.31 422 ILE A N 1
ATOM 3262 C CA . ILE A 1 422 ? 1.278 15.134 -33.003 1.00 95.31 422 ILE A CA 1
ATOM 3263 C C . ILE A 1 422 ? 1.736 16.248 -32.062 1.00 95.31 422 ILE A C 1
ATOM 3265 O O . ILE A 1 422 ? 2.293 15.955 -31.008 1.00 95.31 422 ILE A O 1
ATOM 3269 N N . ARG A 1 423 ? 1.429 17.510 -32.395 1.00 97.38 423 ARG A N 1
ATOM 3270 C CA . ARG A 1 423 ? 1.787 18.676 -31.577 1.00 97.38 423 ARG A CA 1
ATOM 3271 C C . ARG A 1 423 ? 1.293 18.524 -30.142 1.00 97.38 423 ARG A C 1
ATOM 3273 O O . ARG A 1 423 ? 2.089 18.627 -29.220 1.00 97.38 423 ARG A O 1
ATOM 3280 N N . ARG A 1 424 ? 0.013 18.185 -29.957 1.00 96.75 424 ARG A N 1
ATOM 3281 C CA . ARG A 1 424 ? -0.574 18.000 -28.625 1.00 96.75 424 ARG A CA 1
ATOM 3282 C C . ARG A 1 424 ? 0.114 16.892 -27.828 1.00 96.75 424 ARG A C 1
ATOM 3284 O O . ARG A 1 424 ? 0.309 17.054 -26.629 1.00 96.75 424 ARG A O 1
ATOM 3291 N N . GLU A 1 425 ? 0.439 15.762 -28.458 1.00 96.25 425 GLU A N 1
ATOM 3292 C CA . GLU A 1 425 ? 1.136 14.671 -27.767 1.00 96.25 425 GLU A CA 1
ATOM 3293 C C . GLU A 1 425 ? 2.542 15.107 -27.335 1.00 96.25 425 GLU A C 1
ATOM 3295 O O . GLU A 1 425 ? 2.928 14.861 -26.193 1.00 96.25 425 GLU A O 1
ATOM 3300 N N . VAL A 1 426 ? 3.284 15.788 -28.213 1.00 97.56 426 VAL A N 1
ATOM 3301 C CA . VAL A 1 426 ? 4.628 16.300 -27.912 1.00 97.56 426 VAL A CA 1
ATOM 3302 C C . VAL A 1 426 ? 4.577 17.344 -26.797 1.00 97.56 426 VAL A C 1
ATOM 3304 O O . VAL A 1 426 ? 5.276 17.189 -25.803 1.00 97.56 426 VAL A O 1
ATOM 3307 N N . GLU A 1 427 ? 3.714 18.356 -26.907 1.00 97.81 427 GLU A N 1
ATOM 3308 C CA . GLU A 1 427 ? 3.579 19.433 -25.916 1.00 97.81 427 GLU A CA 1
ATOM 3309 C C . GLU A 1 427 ? 3.149 18.903 -24.545 1.00 97.81 427 GLU A C 1
ATOM 3311 O O . GLU A 1 427 ? 3.728 19.283 -23.533 1.00 97.81 427 GLU A O 1
ATOM 3316 N N . ASN A 1 428 ? 2.187 17.978 -24.494 1.00 96.50 428 ASN A N 1
ATOM 3317 C CA . ASN A 1 428 ? 1.723 17.393 -23.235 1.00 96.50 428 ASN A CA 1
ATOM 3318 C C . ASN A 1 428 ? 2.818 16.576 -22.530 1.00 96.50 428 ASN A C 1
ATOM 3320 O O . ASN A 1 428 ? 2.922 16.602 -21.304 1.00 96.50 428 ASN A O 1
ATOM 3324 N N . ASN A 1 429 ? 3.632 15.831 -23.284 1.00 96.50 429 ASN A N 1
ATOM 3325 C CA . ASN A 1 429 ? 4.756 15.098 -22.702 1.00 96.50 429 ASN A CA 1
ATOM 3326 C C . ASN A 1 429 ? 5.900 16.045 -22.309 1.00 96.50 429 ASN A C 1
ATOM 3328 O O . ASN A 1 429 ? 6.418 15.910 -21.205 1.00 96.50 429 ASN A O 1
ATOM 3332 N N . ALA A 1 430 ? 6.229 17.037 -23.141 1.00 98.06 430 ALA A N 1
ATOM 3333 C CA . ALA A 1 430 ? 7.244 18.042 -22.833 1.00 98.06 430 ALA A CA 1
ATOM 3334 C C . ALA A 1 430 ? 6.885 18.855 -21.581 1.00 98.06 430 ALA A C 1
ATOM 3336 O O . ALA A 1 430 ? 7.725 19.010 -20.703 1.00 98.06 430 ALA A O 1
ATOM 3337 N N . GLN A 1 431 ? 5.633 19.304 -21.450 1.00 97.81 431 GLN A N 1
ATOM 3338 C CA . GLN A 1 431 ? 5.151 20.006 -20.259 1.00 97.81 431 GLN A CA 1
ATOM 3339 C C . GLN A 1 431 ? 5.278 19.140 -19.000 1.00 97.81 431 GLN A C 1
ATOM 3341 O O . GLN A 1 431 ? 5.689 19.638 -17.958 1.00 97.81 431 GLN A O 1
ATOM 3346 N N . GLY A 1 432 ? 4.930 17.852 -19.089 1.00 94.19 432 GLY A N 1
ATOM 3347 C CA . GLY A 1 432 ? 5.061 16.926 -17.963 1.00 94.19 432 GLY A CA 1
ATOM 3348 C C . GLY A 1 432 ? 6.513 16.702 -17.539 1.00 94.19 432 GLY A C 1
ATOM 3349 O O . GLY A 1 432 ? 6.789 16.681 -16.347 1.00 94.19 432 GLY A O 1
ATOM 3350 N N . ILE A 1 433 ? 7.430 16.573 -18.502 1.00 96.50 433 ILE A N 1
ATOM 3351 C CA . ILE A 1 433 ? 8.866 16.401 -18.239 1.00 96.50 433 ILE A CA 1
ATOM 3352 C C . ILE A 1 433 ? 9.448 17.679 -17.627 1.00 96.50 433 ILE A C 1
ATOM 3354 O O . ILE A 1 433 ? 10.018 17.625 -16.546 1.00 96.50 433 ILE A O 1
ATOM 3358 N N . LEU A 1 434 ? 9.247 18.831 -18.274 1.00 97.50 434 LEU A N 1
ATOM 3359 C CA . LEU A 1 434 ? 9.792 20.126 -17.840 1.00 97.50 434 LEU A CA 1
ATOM 3360 C C . LEU A 1 434 ? 9.183 20.652 -16.536 1.00 97.50 434 LEU A C 1
ATOM 3362 O O . LEU A 1 434 ? 9.749 21.541 -15.920 1.00 97.50 434 LEU A O 1
ATOM 3366 N N . GLY A 1 435 ? 7.987 20.191 -16.164 1.00 96.00 435 GLY A N 1
ATOM 3367 C CA . GLY A 1 435 ? 7.370 20.556 -14.891 1.00 96.00 435 GLY A CA 1
ATOM 3368 C C . GLY A 1 435 ? 7.821 19.683 -13.719 1.00 96.00 435 GLY A C 1
ATOM 3369 O O . GLY A 1 435 ? 7.567 20.060 -12.578 1.00 96.00 435 GLY A O 1
ATOM 3370 N N . TYR A 1 436 ? 8.410 18.514 -13.994 1.00 93.44 436 TYR A N 1
ATOM 3371 C CA . TYR A 1 436 ? 8.894 17.581 -12.974 1.00 93.44 436 TYR A CA 1
ATOM 3372 C C . TYR A 1 436 ? 10.403 17.705 -12.734 1.00 93.44 436 TYR A C 1
ATOM 3374 O O . TYR A 1 436 ? 10.819 17.698 -11.579 1.00 93.44 436 TYR A O 1
ATOM 3382 N N . VAL A 1 437 ? 11.186 17.797 -13.817 1.00 91.06 437 VAL A N 1
ATOM 3383 C CA . VAL A 1 437 ? 12.630 18.104 -13.803 1.00 91.06 437 VAL A CA 1
ATOM 3384 C C . VAL A 1 437 ? 12.833 19.554 -13.394 1.00 91.06 437 VAL A C 1
ATOM 3386 O O . VAL A 1 437 ? 13.733 19.800 -12.563 1.00 91.06 437 VAL A O 1
#

Secondary structure (DSSP, 8-state):
-HHHHHHHHHHHHSPBSSS-TTT---EEEETTEEEETTEEBSSGGGEEEEEEETTEEEEEEEEETTEEEEEEE-TTSTTGGGSTT-EEEEEEP--SEEEEESSTT----SHHHHHHHHHHHHHHHHT--EEEEEETTEEEEEEPPPPEEEE-TTSSEEEE-SSPEEEEE---SS-EEEEEE-TTSPEEEHHHHHHHHHHHHHHHHHT--SS--S-SSS-EEEEE-S--SHHHHHHHHHHHHHHHHHHTPPTT-EEEEEEE-SHHHHHTHHHHHHHTTTTEEEEEE-HHHHHHHHHHHTGGG-PBPPHHHHTTSHHHHHHHHHHHHHHHHTT-TTTSEEEE-----TT-HHHHHHHTTHHHHTT-SEE--SSHHHHHHHHHHHHH--HHHHHHHHHHH-----HHHHT---B-S-----HHHHHHHHHHHHHHHHHH-

pLDDT: mean 96.74, std 2.88, range [80.06, 98.94]

Sequence (437 aa):
RVVARARVFLDEAFPLAGTSHADARRYHVRGGELLVDDMPLVEPEKFIGYRGHPRAPESVLLRNHGLHVELVFDRTHLIGSRDQAGLADVRLESAMSAIMDLEDSVACVDAEDKVGAYRNWLGLMKGDLVETFQKGGAQVIRRLNPDLTFTAPEGGEVTVKGRALLLVRNVGHLMTNPAILDADGGEVFEGLMDAMVTVLIAMHDLRKTKGPRNSVTGSVYVVKPKMHGPDEVAFADAVFGHVESVLGLPRYTVKLGIMDEERRTSVNLKECIRAAKHRVVFINTGFLDRTGDEIHTSMEAGPFSRKDFIKRKGWIIAYENQNMDIGLECGLSGRAQIGKGMWAVPDRMAAMLETKIEHPKAGANCAWVPSPTAATLHALHYHKIDVFAVQAALKKGGRRAYVDSLLEIPIASYRKWAPEQIRREVENNAQGILGYV